Protein 7BWC (pdb70)

Structure (mmCIF, N/CA/C/O backbone):
data_7BWC
#
_entry.id   7BWC
#
_cell.length_a   96.522
_cell.length_b   118.459
_cell.length_c   101.285
_cell.angle_alpha   90.000
_cell.angle_beta   90.000
_cell.angle_gamma   90.000
#
_symmetry.space_group_name_H-M   'C 2 2 21'
#
loop_
_entity.id
_entity.type
_entity.pdbx_description
1 polymer Beta-fructofuranosidase
2 branched beta-D-fructofuranose-(2-1)-alpha-D-glucopyranose
3 water water
#
loop_
_atom_site.group_PDB
_atom_site.id
_atom_site.type_symbol
_atom_site.label_atom_id
_atom_site.label_alt_id
_atom_site.label_comp_id
_atom_site.label_asym_id
_atom_site.label_entity_id
_atom_site.label_seq_id
_atom_site.pdbx_PDB_ins_code
_atom_site.Cartn_x
_atom_site.Cartn_y
_atom_site.Cartn_z
_atom_site.occupancy
_atom_site.B_iso_or_equiv
_atom_site.auth_seq_id
_atom_site.auth_comp_id
_atom_site.auth_asym_id
_atom_site.auth_atom_id
_atom_site.pdbx_PDB_model_num
ATOM 1 N N . GLN A 1 25 ? 37.161 44.734 11.825 1.000 88.737 25 GLN A N 1
ATOM 2 C CA . GLN A 1 25 ? 35.751 44.556 12.301 1.000 88.721 25 GLN A CA 1
ATOM 3 C C . GLN A 1 25 ? 35.190 45.903 12.777 1.000 88.127 25 GLN A C 1
ATOM 4 O O . GLN A 1 25 ? 35.995 46.789 13.140 1.000 91.990 25 GLN A O 1
ATOM 10 N N . ASN A 1 26 ? 33.861 46.052 12.755 1.000 84.309 26 ASN A N 1
ATOM 11 C CA . ASN A 1 26 ? 33.143 47.242 13.278 1.000 84.683 26 ASN A CA 1
ATOM 12 C C . ASN A 1 26 ? 32.994 47.066 14.794 1.000 84.030 26 ASN A C 1
ATOM 13 O O . ASN A 1 26 ? 32.094 46.314 15.217 1.000 82.295 26 ASN A O 1
ATOM 18 N N . GLU A 1 27 ? 33.851 47.735 15.574 1.000 83.613 27 GLU A N 1
ATOM 19 C CA . GLU A 1 27 ? 33.894 47.609 17.056 1.000 82.645 27 GLU A CA 1
ATOM 20 C C . GLU A 1 27 ? 32.530 47.990 17.631 1.000 80.117 27 GLU A C 1
ATOM 21 O O . GLU A 1 27 ? 32.034 47.218 18.476 1.000 78.836 27 GLU A O 1
ATOM 27 N N . THR A 1 28 ? 31.941 49.098 17.162 1.000 79.060 28 THR A N 1
ATOM 28 C CA . THR A 1 28 ? 30.591 49.584 17.567 1.000 78.746 28 THR A CA 1
ATOM 29 C C . THR A 1 28 ? 29.563 48.447 17.397 1.000 77.255 28 THR A C 1
ATOM 30 O O . THR A 1 28 ? 28.952 48.043 18.402 1.000 76.042 28 THR A O 1
ATOM 34 N N . ALA A 1 29 ? 29.400 47.930 16.175 1.000 77.564 29 ALA A N 1
ATOM 35 C CA . ALA A 1 29 ? 28.428 46.863 15.824 1.000 75.644 29 ALA A CA 1
ATOM 36 C C . ALA A 1 29 ? 28.619 45.651 16.743 1.000 75.487 29 ALA A C 1
ATOM 37 O O . ALA A 1 29 ? 27.605 45.100 17.215 1.000 73.007 29 ALA A O 1
ATOM 39 N N . LYS A 1 30 ? 29.873 45.242 16.964 1.000 77.229 30 LYS A N 1
ATOM 40 C CA . LYS A 1 30 ? 30.234 44.087 17.830 1.000 77.094 30 LYS A CA 1
ATOM 41 C C . LYS A 1 30 ? 29.811 44.369 19.274 1.000 77.371 30 LYS A C 1
ATOM 42 O O . LYS A 1 30 ? 28.952 43.627 19.783 1.000 75.622 30 LYS A O 1
ATOM 48 N N . ARG A 1 31 ? 30.393 45.392 19.911 1.000 78.977 31 ARG A N 1
ATOM 49 C CA . ARG A 1 31 ? 30.149 45.698 21.346 1.000 80.118 31 ARG A CA 1
ATOM 50 C C . ARG A 1 31 ? 28.641 45.774 21.599 1.000 78.140 31 ARG A C 1
ATOM 51 O O . ARG A 1 31 ? 28.208 45.262 22.637 1.000 77.901 31 ARG A O 1
ATOM 59 N N . GLU A 1 32 ? 27.888 46.405 20.692 1.000 78.258 32 GLU A N 1
ATOM 60 C CA . GLU A 1 32 ? 26.415 46.600 20.807 1.000 78.926 32 GLU A CA 1
ATOM 61 C C . GLU A 1 32 ? 25.707 45.237 20.830 1.000 76.484 32 GLU A C 1
ATOM 62 O O . GLU A 1 32 ? 24.716 45.105 21.573 1.000 74.793 32 GLU A O 1
ATOM 68 N N . LEU A 1 33 ? 26.193 44.270 20.041 1.000 76.784 33 LEU A N 1
ATOM 69 C CA . LEU A 1 33 ? 25.624 42.898 19.965 1.000 75.526 33 LEU A CA 1
ATOM 70 C C . LEU A 1 33 ? 25.995 42.117 21.233 1.000 76.879 33 LEU A C 1
ATOM 71 O O . LEU A 1 33 ? 25.080 41.522 21.842 1.000 76.466 33 LEU A O 1
ATOM 76 N N . GLU A 1 34 ? 27.276 42.125 21.622 1.000 79.942 34 GLU A N 1
ATOM 77 C CA . GLU A 1 34 ? 27.770 41.470 22.866 1.000 81.428 34 GLU A CA 1
ATOM 78 C C . GLU A 1 34 ? 26.927 41.930 24.060 1.000 82.571 34 GLU A C 1
ATOM 79 O O . GLU A 1 34 ? 26.620 41.075 24.914 1.000 83.737 34 GLU A O 1
ATOM 85 N N . GLU A 1 35 ? 26.563 43.218 24.120 1.000 82.922 35 GLU A N 1
ATOM 86 C CA . GLU A 1 35 ? 25.784 43.780 25.260 1.000 83.480 35 GLU A CA 1
ATOM 87 C C . GLU A 1 35 ? 24.281 43.504 25.066 1.000 80.094 35 GLU A C 1
ATOM 88 O O . GLU A 1 35 ? 23.594 43.350 26.097 1.000 79.435 35 GLU A O 1
ATOM 94 N N . TYR A 1 36 ? 23.775 43.409 23.828 1.000 77.120 36 TYR A N 1
ATOM 95 C CA . TYR A 1 36 ? 22.364 43.006 23.567 1.000 75.431 36 TYR A CA 1
ATOM 96 C C . TYR A 1 36 ? 22.154 41.578 24.086 1.000 71.571 36 TYR A C 1
ATOM 97 O O . TYR A 1 36 ? 21.141 41.329 24.755 1.000 68.589 36 TYR A O 1
ATOM 106 N N . ILE A 1 37 ? 23.102 40.685 23.783 1.000 71.226 37 ILE A N 1
ATOM 107 C CA . ILE A 1 37 ? 23.097 39.252 24.208 1.000 70.886 37 ILE A CA 1
ATOM 108 C C . ILE A 1 37 ? 23.161 39.184 25.738 1.000 72.633 37 ILE A C 1
ATOM 109 O O . ILE A 1 37 ? 22.245 38.573 26.343 1.000 70.640 37 ILE A O 1
ATOM 114 N N . ALA A 1 38 ? 24.189 39.796 26.339 1.000 73.640 38 ALA A N 1
ATOM 115 C CA . ALA A 1 38 ? 24.456 39.752 27.799 1.000 75.750 38 ALA A CA 1
ATOM 116 C C . ALA A 1 38 ? 23.234 40.243 28.589 1.000 76.644 38 ALA A C 1
ATOM 117 O O . ALA A 1 38 ? 23.057 39.773 29.730 1.000 76.328 38 ALA A O 1
ATOM 119 N N . ASP A 1 39 ? 22.422 41.134 28.002 1.000 77.721 39 ASP A N 1
ATOM 120 C CA . ASP A 1 39 ? 21.218 41.740 28.639 1.000 78.765 39 ASP A CA 1
ATOM 121 C C . ASP A 1 39 ? 19.961 40.908 28.362 1.000 76.615 39 ASP A C 1
ATOM 122 O O . ASP A 1 39 ? 19.177 40.710 29.305 1.000 74.549 39 ASP A O 1
ATOM 127 N N . LYS A 1 40 ? 19.763 40.485 27.109 1.000 75.900 40 LYS A N 1
ATOM 128 C CA . LYS A 1 40 ? 18.580 39.703 26.654 1.000 75.299 40 LYS A CA 1
ATOM 129 C C . LYS A 1 40 ? 18.573 38.335 27.354 1.000 73.318 40 LYS A C 1
ATOM 130 O O . LYS A 1 40 ? 17.485 37.743 27.480 1.000 71.970 40 LYS A O 1
ATOM 136 N N . LYS A 1 41 ? 19.747 37.884 27.812 1.000 72.923 41 LYS A N 1
ATOM 137 C CA . LYS A 1 41 ? 20.014 36.569 28.456 1.000 71.079 41 LYS A CA 1
ATOM 138 C C . LYS A 1 41 ? 19.086 36.321 29.648 1.000 70.083 41 LYS A C 1
ATOM 139 O O . LYS A 1 41 ? 18.728 35.155 29.872 1.000 70.344 41 LYS A O 1
ATOM 145 N N . ALA A 1 42 ? 18.731 37.369 30.394 1.000 71.275 42 ALA A N 1
ATOM 146 C CA . ALA A 1 42 ? 17.930 37.290 31.638 1.000 70.585 42 ALA A CA 1
ATOM 147 C C . ALA A 1 42 ? 16.463 36.968 31.322 1.000 68.610 42 ALA A C 1
ATOM 148 O O . ALA A 1 42 ? 15.794 36.441 32.216 1.000 67.438 42 ALA A O 1
ATOM 150 N N . GLU A 1 43 ? 15.992 37.290 30.111 1.000 70.282 43 GLU A N 1
ATOM 151 C CA . GLU A 1 43 ? 14.588 37.084 29.656 1.000 71.591 43 GLU A CA 1
ATOM 152 C C . GLU A 1 43 ? 14.388 35.668 29.099 1.000 68.457 43 GLU A C 1
ATOM 153 O O . GLU A 1 43 ? 13.250 35.376 28.695 1.000 67.462 43 GLU A O 1
ATOM 159 N N . ILE A 1 44 ? 15.440 34.841 29.043 1.000 66.137 44 ILE A N 1
ATOM 160 C CA . ILE A 1 44 ? 15.388 33.463 28.463 1.000 63.193 44 ILE A CA 1
ATOM 161 C C . ILE A 1 44 ? 14.812 32.510 29.517 1.000 62.064 44 ILE A C 1
ATOM 162 O O . ILE A 1 44 ? 15.544 32.148 30.462 1.000 62.962 44 ILE A O 1
ATOM 167 N N . ASN A 1 45 ? 13.547 32.114 29.357 1.000 59.731 45 ASN A N 1
ATOM 168 C CA . ASN A 1 45 ? 12.917 31.025 30.152 1.000 56.776 45 ASN A CA 1
ATOM 169 C C . ASN A 1 45 ? 13.799 29.779 30.042 1.000 54.955 45 ASN A C 1
ATOM 170 O O . ASN A 1 45 ? 14.085 29.323 28.937 1.000 52.793 45 ASN A O 1
ATOM 175 N N . PRO A 1 46 ? 14.320 29.233 31.167 1.000 54.355 46 PRO A N 1
ATOM 176 C CA . PRO A 1 46 ? 15.192 28.058 31.120 1.000 52.957 46 PRO A CA 1
ATOM 177 C C . PRO A 1 46 ? 14.477 26.706 30.952 1.000 50.037 46 PRO A C 1
ATOM 178 O O . PRO A 1 46 ? 15.154 25.720 30.782 1.000 48.902 46 PRO A O 1
ATOM 182 N N . ARG A 1 47 ? 13.148 26.684 31.003 1.000 47.941 47 ARG A N 1
ATOM 183 C CA . ARG A 1 47 ? 12.367 25.428 31.143 1.000 47.578 47 ARG A CA 1
ATOM 184 C C . ARG A 1 47 ? 12.803 24.405 30.079 1.000 46.114 47 ARG A C 1
ATOM 185 O O . ARG A 1 47 ? 13.022 23.248 30.466 1.000 45.685 47 ARG A O 1
ATOM 193 N N . TYR A 1 48 ? 12.957 24.810 28.812 1.000 45.113 48 TYR A N 1
ATOM 194 C CA . TYR A 1 48 ? 13.259 23.905 27.665 1.000 44.800 48 TYR A CA 1
ATOM 195 C C . TYR A 1 48 ? 14.728 23.995 27.229 1.000 45.392 48 TYR A C 1
ATOM 196 O O . TYR A 1 48 ? 15.113 23.245 26.284 1.000 45.278 48 TYR A O 1
ATOM 205 N N . ARG A 1 49 ? 15.531 24.847 27.879 1.000 45.282 49 ARG A N 1
ATOM 206 C CA . ARG A 1 49 ? 16.954 25.066 27.504 1.000 46.166 49 ARG A CA 1
ATOM 207 C C . ARG A 1 49 ? 17.735 23.781 27.741 1.000 45.231 49 ARG A C 1
ATOM 208 O O . ARG A 1 49 ? 17.632 23.172 28.803 1.000 46.142 49 ARG A O 1
ATOM 216 N N . PRO A 1 50 ? 18.547 23.338 26.759 1.000 45.710 50 PRO A N 1
ATOM 217 C CA . PRO A 1 50 ? 19.298 22.092 26.891 1.000 45.200 50 PRO A CA 1
ATOM 218 C C . PRO A 1 50 ? 20.437 22.183 27.914 1.000 46.541 50 PRO A C 1
ATOM 219 O O . PRO A 1 50 ? 21.076 23.211 27.987 1.000 46.670 50 PRO A O 1
ATOM 223 N N . HIS A 1 51 ? 20.685 21.088 28.636 1.000 46.030 51 HIS A N 1
ATOM 224 C CA . HIS A 1 51 ? 21.791 20.947 29.617 1.000 46.838 51 HIS A CA 1
ATOM 225 C C . HIS A 1 51 ? 23.085 20.544 28.902 1.000 47.555 51 HIS A C 1
ATOM 226 O O . HIS A 1 51 ? 24.142 21.050 29.319 1.000 50.333 51 HIS A O 1
ATOM 233 N N . TYR A 1 52 ? 23.016 19.682 27.876 1.000 46.533 52 TYR A N 1
ATOM 234 C CA . TYR A 1 52 ? 24.213 19.060 27.244 1.000 46.607 52 TYR A CA 1
ATOM 235 C C . TYR A 1 52 ? 24.132 19.082 25.708 1.000 46.231 52 TYR A C 1
ATOM 236 O O . TYR A 1 52 ? 24.910 18.346 25.070 1.000 45.812 52 TYR A O 1
ATOM 245 N N . HIS A 1 53 ? 23.280 19.939 25.131 1.000 45.943 53 HIS A N 1
ATOM 246 C CA . HIS A 1 53 ? 23.250 20.269 23.678 1.000 46.156 53 HIS A CA 1
ATOM 247 C C . HIS A 1 53 ? 23.561 21.758 23.490 1.000 47.221 53 HIS A C 1
ATOM 248 O O . HIS A 1 53 ? 23.054 22.562 24.291 1.000 47.437 53 HIS A O 1
ATOM 255 N N . ILE A 1 54 ? 24.319 22.102 22.445 1.000 49.156 54 ILE A N 1
ATOM 256 C CA . ILE A 1 54 ? 24.701 23.504 22.090 1.000 50.537 54 ILE A CA 1
ATOM 257 C C . ILE A 1 54 ? 23.423 24.266 21.723 1.000 51.047 54 ILE A C 1
ATOM 258 O O . ILE A 1 54 ? 22.708 23.825 20.797 1.000 49.270 54 ILE A O 1
ATOM 263 N N . SER A 1 55 ? 23.137 25.354 22.439 1.000 51.639 55 SER A N 1
ATOM 264 C CA . SER A 1 55 ? 22.013 26.284 22.157 1.000 51.393 55 SER A CA 1
ATOM 265 C C . SER A 1 55 ? 22.567 27.690 21.970 1.000 51.822 55 SER A C 1
ATOM 266 O O . SER A 1 55 ? 23.609 28.018 22.535 1.000 51.576 55 SER A O 1
ATOM 269 N N . PRO A 1 56 ? 21.873 28.570 21.213 1.000 51.442 56 PRO A N 1
ATOM 270 C CA . PRO A 1 56 ? 22.306 29.959 21.082 1.000 51.763 56 PRO A CA 1
ATOM 271 C C . PRO A 1 56 ? 22.176 30.605 22.457 1.000 52.043 56 PRO A C 1
ATOM 272 O O . PRO A 1 56 ? 21.289 30.236 23.230 1.000 50.737 56 PRO A O 1
ATOM 276 N N . PRO A 1 57 ? 23.050 31.569 22.828 1.000 53.227 57 PRO A N 1
ATOM 277 C CA . PRO A 1 57 ? 22.928 32.243 24.122 1.000 53.902 57 PRO A CA 1
ATOM 278 C C . PRO A 1 57 ? 21.539 32.885 24.228 1.000 53.731 57 PRO A C 1
ATOM 279 O O . PRO A 1 57 ? 20.945 32.810 25.274 1.000 55.534 57 PRO A O 1
ATOM 283 N N . VAL A 1 58 ? 21.063 33.475 23.128 1.000 54.260 58 VAL A N 1
ATOM 284 C CA . VAL A 1 58 ? 19.700 34.067 22.973 1.000 54.546 58 VAL A CA 1
ATOM 285 C C . VAL A 1 58 ? 19.321 33.947 21.496 1.000 53.330 58 VAL A C 1
ATOM 286 O O . VAL A 1 58 ? 20.235 33.734 20.688 1.000 53.644 58 VAL A O 1
ATOM 290 N N . GLY A 1 59 ? 18.041 34.116 21.160 1.000 53.575 59 GLY A N 1
ATOM 291 C CA . GLY A 1 59 ? 17.569 34.202 19.762 1.000 54.104 59 GLY A CA 1
ATOM 292 C C . GLY A 1 59 ? 17.625 32.864 19.030 1.000 52.931 59 GLY A C 1
ATOM 293 O O . GLY A 1 59 ? 17.535 31.804 19.689 1.000 53.037 59 GLY A O 1
ATOM 294 N N . TRP A 1 60 ? 17.764 32.913 17.704 1.000 52.561 60 TRP A N 1
ATOM 295 C CA . TRP A 1 60 ? 17.512 31.778 16.774 1.000 50.237 60 TRP A CA 1
ATOM 296 C C . TRP A 1 60 ? 18.831 31.161 16.307 1.000 50.163 60 TRP A C 1
ATOM 297 O O . TRP A 1 60 ? 19.742 31.923 15.945 1.000 49.987 60 TRP A O 1
ATOM 308 N N . MET A 1 61 ? 18.897 29.827 16.294 1.000 48.361 61 MET A N 1
ATOM 309 C CA . MET A 1 61 ? 19.982 29.019 15.676 1.000 48.635 61 MET A CA 1
ATOM 310 C C . MET A 1 61 ? 19.357 28.121 14.604 1.000 48.246 61 MET A C 1
ATOM 311 O O . MET A 1 61 ? 18.295 27.520 14.901 1.000 46.334 61 MET A O 1
ATOM 316 N N . ASN A 1 62 ? 19.973 28.049 13.418 1.000 48.721 62 ASN A N 1
ATOM 317 C CA . ASN A 1 62 ? 19.731 26.957 12.437 1.000 47.903 62 ASN A CA 1
ATOM 318 C C . ASN A 1 62 ? 21.091 26.326 12.083 1.000 48.290 62 ASN A C 1
ATOM 319 O O . ASN A 1 62 ? 21.896 26.123 13.016 1.000 49.410 62 ASN A O 1
ATOM 324 N N . ALA A 1 63 ? 21.328 25.997 10.810 1.000 49.110 63 ALA A N 1
ATOM 325 C CA . ALA A 1 63 ? 22.382 25.071 10.324 1.000 48.941 63 ALA A CA 1
ATOM 326 C C . ALA A 1 63 ? 23.708 25.288 11.049 1.000 49.760 63 ALA A C 1
ATOM 327 O O . ALA A 1 63 ? 24.163 26.418 11.179 1.000 51.017 63 ALA A O 1
ATOM 329 N N . PRO A 1 64 ? 24.387 24.213 11.519 1.000 49.551 64 PRO A N 1
ATOM 330 C CA . PRO A 1 64 ? 25.755 24.329 12.018 1.000 49.326 64 PRO A CA 1
ATOM 331 C C . PRO A 1 64 ? 26.723 24.599 10.858 1.000 50.127 64 PRO A C 1
ATOM 332 O O . PRO A 1 64 ? 26.470 24.106 9.769 1.000 47.314 64 PRO A O 1
ATOM 336 N N . ASN A 1 65 ? 27.808 25.333 11.132 1.000 50.551 65 ASN A N 1
ATOM 337 C CA . ASN A 1 65 ? 28.748 25.881 10.116 1.000 51.807 65 ASN A CA 1
ATOM 338 C C . ASN A 1 65 ? 30.201 25.667 10.559 1.000 52.582 65 ASN A C 1
ATOM 339 O O . ASN A 1 65 ? 30.469 25.726 11.776 1.000 52.688 65 ASN A O 1
ATOM 344 N N . GLY A 1 66 ? 31.095 25.423 9.597 1.000 53.673 66 GLY A N 1
ATOM 345 C CA . GLY A 1 66 ? 32.559 25.546 9.762 1.000 55.608 66 GLY A CA 1
ATOM 346 C C . GLY A 1 66 ? 33.098 24.701 10.901 1.000 55.891 66 GLY A C 1
ATOM 347 O O . GLY A 1 66 ? 33.999 25.187 11.618 1.000 57.303 66 GLY A O 1
ATOM 348 N N . PHE A 1 67 ? 32.558 23.491 11.075 1.000 53.135 67 PHE A N 1
ATOM 349 C CA . PHE A 1 67 ? 33.101 22.464 12.001 1.000 53.386 67 PHE A CA 1
ATOM 350 C C . PHE A 1 67 ? 34.590 22.336 11.699 1.000 54.066 67 PHE A C 1
ATOM 351 O O . PHE A 1 67 ? 34.920 22.013 10.554 1.000 54.049 67 PHE A O 1
ATOM 359 N N . SER A 1 68 ? 35.456 22.636 12.666 1.000 55.758 68 SER A N 1
ATOM 360 C CA . SER A 1 68 ? 36.923 22.702 12.438 1.000 57.445 68 SER A CA 1
ATOM 361 C C . SER A 1 68 ? 37.681 22.342 13.717 1.000 58.973 68 SER A C 1
ATOM 362 O O . SER A 1 68 ? 37.056 22.294 14.797 1.000 59.121 68 SER A O 1
ATOM 365 N N . TYR A 1 69 ? 38.971 22.043 13.564 1.000 60.211 69 TYR A N 1
ATOM 366 C CA . TYR A 1 69 ? 39.933 21.798 14.665 1.000 62.597 69 TYR A CA 1
ATOM 367 C C . TYR A 1 69 ? 41.088 22.787 14.501 1.000 64.174 69 TYR A C 1
ATOM 368 O O . TYR A 1 69 ? 41.792 22.737 13.474 1.000 63.694 69 TYR A O 1
ATOM 377 N N . TYR A 1 70 ? 41.249 23.676 15.480 1.000 67.098 70 TYR A N 1
ATOM 378 C CA . TYR A 1 70 ? 42.192 24.821 15.436 1.000 68.984 70 TYR A CA 1
ATOM 379 C C . TYR A 1 70 ? 42.720 25.088 16.847 1.000 70.614 70 TYR A C 1
ATOM 380 O O . TYR A 1 70 ? 41.902 25.293 17.767 1.000 67.719 70 TYR A O 1
ATOM 389 N N . LYS A 1 71 ? 44.049 25.049 17.001 1.000 72.797 71 LYS A N 1
ATOM 390 C CA . LYS A 1 71 ? 44.774 25.371 18.257 1.000 75.436 71 LYS A CA 1
ATOM 391 C C . LYS A 1 71 ? 44.180 24.569 19.427 1.000 74.323 71 LYS A C 1
ATOM 392 O O . LYS A 1 71 ? 43.687 25.196 20.380 1.000 74.180 71 LYS A O 1
ATOM 398 N N . GLY A 1 72 ? 44.220 23.234 19.340 1.000 73.232 72 GLY A N 1
ATOM 399 C CA . GLY A 1 72 ? 43.935 22.299 20.451 1.000 72.980 72 GLY A CA 1
ATOM 400 C C . GLY A 1 72 ? 42.460 22.233 20.832 1.000 71.436 72 GLY A C 1
ATOM 401 O O . GLY A 1 72 ? 42.151 21.693 21.918 1.000 70.900 72 GLY A O 1
ATOM 402 N N . LYS A 1 73 ? 41.572 22.758 19.988 1.000 70.082 73 LYS A N 1
ATOM 403 C CA . LYS A 1 73 ? 40.117 22.844 20.280 1.000 69.446 73 LYS A CA 1
ATOM 404 C C . LYS A 1 73 ? 39.321 22.623 18.993 1.000 66.974 73 LYS A C 1
ATOM 405 O O . LYS A 1 73 ? 39.712 23.188 17.943 1.000 66.848 73 LYS A O 1
ATOM 411 N N . PHE A 1 74 ? 38.249 21.828 19.080 1.000 63.622 74 PHE A N 1
ATOM 412 C CA . PHE A 1 74 ? 37.193 21.753 18.044 1.000 60.356 74 PHE A CA 1
ATOM 413 C C . PHE A 1 74 ? 36.436 23.079 18.078 1.000 58.279 74 PHE A C 1
ATOM 414 O O . PHE A 1 74 ? 36.041 23.500 19.174 1.000 59.017 74 PHE A O 1
ATOM 422 N N . HIS A 1 75 ? 36.279 23.723 16.921 1.000 57.076 75 HIS A N 1
ATOM 423 C CA . HIS A 1 75 ? 35.459 24.949 16.737 1.000 56.653 75 HIS A CA 1
ATOM 424 C C . HIS A 1 75 ? 34.197 24.570 15.948 1.000 54.749 75 HIS A C 1
ATOM 425 O O . HIS A 1 75 ? 34.291 23.745 15.010 1.000 52.799 75 HIS A O 1
ATOM 432 N N . LEU A 1 76 ? 33.049 25.114 16.356 1.000 54.229 76 LEU A N 1
ATOM 433 C CA . LEU A 1 76 ? 31.773 25.013 15.608 1.000 52.859 76 LEU A CA 1
ATOM 434 C C . LEU A 1 76 ? 31.084 26.380 15.595 1.000 53.373 76 LEU A C 1
ATOM 435 O O . LEU A 1 76 ? 31.024 27.049 16.654 1.000 54.109 76 LEU A O 1
ATOM 440 N N . PHE A 1 77 ? 30.574 26.759 14.427 1.000 53.261 77 PHE A N 1
ATOM 441 C CA . PHE A 1 77 ? 29.772 27.984 14.198 1.000 54.482 77 PHE A CA 1
ATOM 442 C C . PHE A 1 77 ? 28.345 27.546 13.885 1.000 52.580 77 PHE A C 1
ATOM 443 O O . PHE A 1 77 ? 28.115 26.327 13.796 1.000 52.817 77 PHE A O 1
ATOM 451 N N . TYR A 1 78 ? 27.433 28.496 13.694 1.000 52.443 78 TYR A N 1
ATOM 452 C CA . TYR A 1 78 ? 26.021 28.203 13.349 1.000 53.018 78 TYR A CA 1
ATOM 453 C C . TYR A 1 78 ? 25.294 29.457 12.863 1.000 53.930 78 TYR A C 1
ATOM 454 O O . TYR A 1 78 ? 25.549 30.579 13.361 1.000 56.290 78 TYR A O 1
ATOM 463 N N . GLN A 1 79 ? 24.378 29.234 11.925 1.000 53.222 79 GLN A N 1
ATOM 464 C CA . GLN A 1 79 ? 23.400 30.232 11.433 1.000 53.738 79 GLN A CA 1
ATOM 465 C C . GLN A 1 79 ? 22.642 30.794 12.638 1.000 53.928 79 GLN A C 1
ATOM 466 O O . GLN A 1 79 ? 21.969 30.016 13.348 1.000 53.195 79 GLN A O 1
ATOM 472 N N . PHE A 1 80 ? 22.776 32.098 12.869 1.000 54.837 80 PHE A N 1
ATOM 473 C CA . PHE A 1 80 ? 22.408 32.771 14.139 1.000 55.417 80 PHE A CA 1
ATOM 474 C C . PHE A 1 80 ? 21.710 34.098 13.830 1.000 57.242 80 PHE A C 1
ATOM 475 O O . PHE A 1 80 ? 22.292 34.922 13.079 1.000 58.246 80 PHE A O 1
ATOM 483 N N . TYR A 1 81 ? 20.494 34.276 14.360 1.000 56.596 81 TYR A N 1
ATOM 484 C CA . TYR A 1 81 ? 19.784 35.577 14.446 1.000 58.287 81 TYR A CA 1
ATOM 485 C C . TYR A 1 81 ? 19.603 35.921 15.922 1.000 58.861 81 TYR A C 1
ATOM 486 O O . TYR A 1 81 ? 18.712 35.392 16.590 1.000 56.461 81 TYR A O 1
ATOM 495 N N . PRO A 1 82 ? 20.469 36.798 16.477 1.000 59.234 82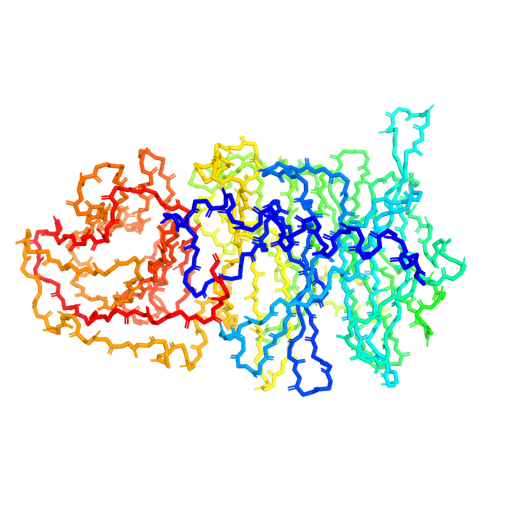 PRO A N 1
ATOM 496 C CA . PRO A 1 82 ? 20.434 37.143 17.901 1.000 60.500 82 PRO A CA 1
ATOM 497 C C . PRO A 1 82 ? 19.135 37.773 18.428 1.000 61.014 82 PRO A C 1
ATOM 498 O O . PRO A 1 82 ? 18.849 37.599 19.593 1.000 62.854 82 PRO A O 1
ATOM 502 N N . TYR A 1 83 ? 18.401 38.504 17.583 1.000 62.692 83 TYR A N 1
ATOM 503 C CA . TYR A 1 83 ? 17.414 39.537 18.004 1.000 63.586 83 TYR A CA 1
ATOM 504 C C . TYR A 1 83 ? 16.016 38.942 18.209 1.000 62.722 83 TYR A C 1
ATOM 505 O O . TYR A 1 83 ? 15.135 39.664 18.700 1.000 63.332 83 TYR A O 1
ATOM 514 N N . ASP A 1 84 ? 15.800 37.681 17.843 1.000 60.916 84 ASP A N 1
ATOM 515 C CA . ASP A 1 84 ? 14.466 37.037 17.975 1.000 60.467 84 ASP A CA 1
ATOM 516 C C . ASP A 1 84 ? 14.614 35.522 17.824 1.000 58.597 84 ASP A C 1
ATOM 517 O O . ASP A 1 84 ? 15.630 35.063 17.271 1.000 57.708 84 ASP A O 1
ATOM 522 N N . SER A 1 85 ? 13.603 34.787 18.274 1.000 58.642 85 SER A N 1
ATOM 523 C CA . SER A 1 85 ? 13.539 33.306 18.242 1.000 56.739 85 SER A CA 1
ATOM 524 C C . SER A 1 85 ? 13.002 32.812 16.888 1.000 56.244 85 SER A C 1
ATOM 525 O O . SER A 1 85 ? 12.482 31.687 16.844 1.000 53.499 85 SER A O 1
ATOM 528 N N . VAL A 1 86 ? 13.108 33.626 15.832 1.000 56.586 86 VAL A N 1
ATOM 529 C CA . VAL A 1 86 ? 12.791 33.235 14.426 1.000 56.766 86 VAL A CA 1
ATOM 530 C C . VAL A 1 86 ? 13.972 33.631 13.542 1.000 57.415 86 VAL A C 1
ATOM 531 O O . VAL A 1 86 ? 14.831 34.422 13.997 1.000 58.216 86 VAL A O 1
ATOM 535 N N . TRP A 1 87 ? 13.993 33.109 12.317 1.000 56.396 87 TRP A N 1
ATOM 536 C CA . TRP A 1 87 ? 15.057 33.385 11.323 1.000 56.542 87 TRP A CA 1
ATOM 537 C C . TRP A 1 87 ? 15.082 34.889 11.027 1.000 58.402 87 TRP A C 1
ATOM 538 O O . TRP A 1 87 ? 14.031 35.544 11.137 1.000 57.020 87 TRP A O 1
ATOM 549 N N . GLY A 1 88 ? 16.260 35.401 10.688 1.000 58.140 88 GLY A N 1
ATOM 550 C CA . GLY A 1 88 ? 16.462 36.799 10.286 1.000 60.092 88 GLY A CA 1
ATOM 551 C C . GLY A 1 88 ? 17.860 36.999 9.714 1.000 61.208 88 GLY A C 1
ATOM 552 O O . GLY A 1 88 ? 18.611 36.036 9.523 1.000 59.514 88 GLY A O 1
ATOM 553 N N . PRO A 1 89 ? 18.228 38.262 9.411 1.000 62.025 89 PRO A N 1
ATOM 554 C CA . PRO A 1 89 ? 19.572 38.592 8.937 1.000 61.969 89 PRO A CA 1
ATOM 555 C C . PRO A 1 89 ? 20.657 37.716 9.582 1.000 59.911 89 PRO A C 1
ATOM 556 O O . PRO A 1 89 ? 20.857 37.802 10.775 1.000 58.841 89 PRO A O 1
ATOM 560 N N . MET A 1 90 ? 21.334 36.901 8.772 1.000 60.220 90 MET A N 1
ATOM 561 C CA . MET A 1 90 ? 22.123 35.738 9.255 1.000 60.084 90 MET A CA 1
ATOM 562 C C . MET A 1 90 ? 23.498 36.182 9.765 1.000 61.387 90 MET A C 1
ATOM 563 O O . MET A 1 90 ? 24.235 36.863 9.020 1.000 65.047 90 MET A O 1
ATOM 568 N N . HIS A 1 91 ? 23.791 35.836 11.021 1.000 60.743 91 HIS A N 1
ATOM 569 C CA . HIS A 1 91 ? 25.126 35.924 11.669 1.000 60.154 91 HIS A CA 1
ATOM 570 C C . HIS A 1 91 ? 25.715 34.515 11.778 1.000 57.729 91 HIS A C 1
ATOM 571 O O . HIS A 1 91 ? 24.944 33.538 11.625 1.000 55.526 91 HIS A O 1
ATOM 578 N N . TRP A 1 92 ? 27.005 34.420 12.111 1.000 56.225 92 TRP A N 1
ATOM 579 C CA . TRP A 1 92 ? 27.666 33.168 12.563 1.000 54.650 92 TRP A CA 1
ATOM 580 C C . TRP A 1 92 ? 27.894 33.226 14.075 1.000 55.314 92 TRP A C 1
ATOM 581 O O . TRP A 1 92 ? 28.764 34.012 14.513 1.000 54.581 92 TRP A O 1
ATOM 592 N N . GLY A 1 93 ? 27.126 32.430 14.831 1.000 54.384 93 GLY A N 1
ATOM 593 C CA . GLY A 1 93 ? 27.419 32.077 16.233 1.000 53.927 93 GLY A CA 1
ATOM 594 C C . GLY A 1 93 ? 28.675 31.229 16.289 1.000 53.422 93 GLY A C 1
ATOM 595 O O . GLY A 1 93 ? 29.092 30.754 15.215 1.000 52.928 93 GLY A O 1
ATOM 596 N N . HIS A 1 94 ? 29.257 31.041 17.477 1.000 53.816 94 HIS A N 1
ATOM 597 C CA . HIS A 1 94 ? 30.614 30.457 17.649 1.000 54.766 94 HIS A CA 1
ATOM 598 C C . HIS A 1 94 ? 30.755 29.782 19.019 1.000 54.201 94 HIS A C 1
ATOM 599 O O . HIS A 1 94 ? 30.499 30.449 20.030 1.000 54.494 94 HIS A O 1
ATOM 606 N N . VAL A 1 95 ? 31.187 28.514 19.035 1.000 53.117 95 VAL A N 1
ATOM 607 C CA . VAL A 1 95 ? 31.484 27.730 20.272 1.000 52.725 95 VAL A CA 1
ATOM 608 C C . VAL A 1 95 ? 32.742 26.894 20.020 1.000 52.258 95 VAL A C 1
ATOM 609 O O . VAL A 1 95 ? 33.097 26.715 18.844 1.000 52.368 95 VAL A O 1
ATOM 613 N N . SER A 1 96 ? 33.360 26.383 21.087 1.000 52.611 96 SER A N 1
ATOM 614 C CA . SER A 1 96 ? 34.598 25.564 21.037 1.000 53.795 96 SER A CA 1
ATOM 615 C C . SER A 1 96 ? 34.573 24.518 22.153 1.000 53.560 96 SER A C 1
ATOM 616 O O . SER A 1 96 ? 33.870 24.743 23.144 1.000 53.797 96 SER A O 1
ATOM 619 N N . SER A 1 97 ? 35.345 23.438 21.999 1.000 55.212 97 SER A N 1
ATOM 620 C CA . SER A 1 97 ? 35.360 22.267 22.915 1.000 56.752 97 SER A CA 1
ATOM 621 C C . SER A 1 97 ? 36.688 21.516 22.803 1.000 57.914 97 SER A C 1
ATOM 622 O O . SER A 1 97 ? 37.259 21.469 21.697 1.000 59.843 97 SER A O 1
ATOM 625 N N . SER A 1 98 ? 37.115 20.908 23.909 1.000 60.056 98 SER A N 1
ATOM 626 C CA . SER A 1 98 ? 38.251 19.955 23.996 1.000 61.576 98 SER A CA 1
ATOM 627 C C . SER A 1 98 ? 37.772 18.541 23.662 1.000 60.835 98 SER A C 1
ATOM 628 O O . SER A 1 98 ? 38.546 17.797 23.044 1.000 63.807 98 SER A O 1
ATOM 631 N N . ASN A 1 99 ? 36.542 18.192 24.058 1.000 59.535 99 ASN A N 1
ATOM 632 C CA . ASN A 1 99 ? 36.065 16.783 24.154 1.000 58.151 99 ASN A CA 1
ATOM 633 C C . ASN A 1 99 ? 34.828 16.539 23.274 1.000 56.536 99 ASN A C 1
ATOM 634 O O . ASN A 1 99 ? 34.359 15.394 23.270 1.000 57.006 99 ASN A O 1
ATOM 639 N N . LEU A 1 100 ? 34.331 17.568 22.570 1.000 56.336 100 LEU A N 1
ATOM 640 C CA . LEU A 1 100 ? 33.100 17.562 21.722 1.000 54.990 100 LEU A CA 1
ATOM 641 C C . LEU A 1 100 ? 31.838 17.327 22.575 1.000 54.383 100 LEU A C 1
ATOM 642 O O . LEU A 1 100 ? 30.762 17.049 21.993 1.000 52.004 100 LEU A O 1
ATOM 647 N N . ILE A 1 101 ? 31.941 17.492 23.896 1.000 55.333 101 ILE A N 1
ATOM 648 C CA . ILE A 1 101 ? 30.822 17.283 24.861 1.000 54.464 101 ILE A CA 1
ATOM 649 C C . ILE A 1 101 ? 30.509 18.617 25.551 1.000 54.574 101 ILE A C 1
ATOM 650 O O . ILE A 1 101 ? 29.326 19.046 25.513 1.000 52.782 101 ILE A O 1
ATOM 655 N N . ASP A 1 102 ? 31.520 19.249 26.153 1.000 55.052 102 ASP A N 1
ATOM 656 C CA . ASP A 1 102 ? 31.390 20.576 26.813 1.000 56.449 102 ASP A CA 1
ATOM 657 C C . ASP A 1 102 ? 31.725 21.673 25.797 1.000 56.397 102 ASP A C 1
ATOM 658 O O . ASP A 1 102 ? 32.733 21.535 25.103 1.000 57.379 102 ASP A O 1
ATOM 663 N N . TRP A 1 103 ? 30.894 22.714 25.718 1.000 56.644 103 TRP A N 1
ATOM 664 C CA . TRP A 1 103 ? 31.020 23.827 24.741 1.000 57.717 103 TRP A CA 1
ATOM 665 C C . TRP A 1 103 ? 30.903 25.170 25.472 1.000 60.066 103 TRP A C 1
ATOM 666 O O . TRP A 1 103 ? 30.019 25.303 26.326 1.000 58.072 103 TRP A O 1
ATOM 677 N N . GLU A 1 104 ? 31.800 26.115 25.166 1.000 64.448 104 GLU A N 1
ATOM 678 C CA . GLU A 1 104 ? 31.733 27.519 25.654 1.000 66.777 104 GLU A CA 1
ATOM 679 C C . GLU A 1 104 ? 31.289 28.404 24.489 1.000 64.468 104 GLU A C 1
ATOM 680 O O . GLU A 1 104 ? 31.745 28.148 23.351 1.000 63.113 104 GLU A O 1
ATOM 686 N N . HIS A 1 105 ? 30.426 29.389 24.760 1.000 63.692 105 HIS A N 1
ATOM 687 C CA . HIS A 1 105 ? 30.101 30.481 23.806 1.000 64.127 105 HIS A CA 1
ATOM 688 C C . HIS A 1 105 ? 31.346 31.363 23.654 1.000 64.931 105 HIS A C 1
ATOM 689 O O . HIS A 1 105 ? 32.088 31.520 24.636 1.000 65.411 105 HIS A O 1
ATOM 696 N N . LEU A 1 106 ? 31.599 31.815 22.427 1.000 65.130 106 LEU A N 1
ATOM 697 C CA . LEU A 1 106 ? 32.590 32.859 22.074 1.000 67.153 106 LEU A CA 1
ATOM 698 C C . LEU A 1 106 ? 31.800 34.002 21.455 1.000 67.714 106 LEU A C 1
ATOM 699 O O . LEU A 1 106 ? 30.601 33.853 21.216 1.000 65.717 106 LEU A O 1
ATOM 704 N N . PRO A 1 107 ? 32.416 35.181 21.222 1.000 68.055 107 PRO A N 1
ATOM 705 C CA . PRO A 1 107 ? 31.724 36.269 20.535 1.000 68.029 107 PRO A CA 1
ATOM 706 C C . PRO A 1 107 ? 31.244 35.837 19.139 1.000 65.509 107 PRO A C 1
ATOM 707 O O . PRO A 1 107 ? 31.907 35.032 18.503 1.000 65.424 107 PRO A O 1
ATOM 711 N N . THR A 1 108 ? 30.091 36.361 18.718 1.000 64.886 108 THR A N 1
ATOM 712 C CA . THR A 1 108 ? 29.551 36.239 17.340 1.000 64.420 108 THR A CA 1
ATOM 713 C C . THR A 1 108 ? 30.707 36.410 16.347 1.000 65.964 108 THR A C 1
ATOM 714 O O . THR A 1 108 ? 31.310 37.497 16.325 1.000 64.895 108 THR A O 1
ATOM 718 N N . ALA A 1 109 ? 31.006 35.370 15.563 1.000 65.514 109 ALA A N 1
ATOM 719 C CA . ALA A 1 109 ? 32.169 35.311 14.650 1.000 66.440 109 ALA A CA 1
ATOM 720 C C . ALA A 1 109 ? 31.953 36.227 13.439 1.000 67.744 109 ALA A C 1
ATOM 721 O O . ALA A 1 109 ? 32.937 36.844 12.998 1.000 69.252 109 ALA A O 1
ATOM 723 N N . LEU A 1 110 ? 30.734 36.267 12.889 1.000 66.518 110 LEU A N 1
ATOM 724 C CA . LEU A 1 110 ? 30.397 37.055 11.671 1.000 65.974 110 LEU A CA 1
ATOM 725 C C . LEU A 1 110 ? 29.097 37.828 11.908 1.000 65.654 110 LEU A C 1
ATOM 726 O O . LEU A 1 110 ? 28.101 37.197 12.290 1.000 62.278 110 LEU A O 1
ATOM 731 N N . ILE A 1 111 ? 29.127 39.146 11.687 1.000 67.759 111 ILE A N 1
ATOM 732 C CA . ILE A 1 111 ? 27.925 40.030 11.678 1.000 68.286 111 ILE A CA 1
ATOM 733 C C . ILE A 1 111 ? 27.658 40.404 10.224 1.000 68.306 111 ILE A C 1
ATOM 734 O O . ILE A 1 111 ? 28.586 40.743 9.498 1.000 69.033 111 ILE A O 1
ATOM 739 N N . PRO A 1 112 ? 26.398 40.336 9.740 1.000 68.051 112 PRO A N 1
ATOM 740 C CA . PRO A 1 112 ? 26.092 40.722 8.364 1.000 69.179 112 PRO A CA 1
ATOM 741 C C . PRO A 1 112 ? 26.353 42.212 8.084 1.000 72.125 112 PRO A C 1
ATOM 742 O O . PRO A 1 112 ? 26.228 43.030 8.990 1.000 73.390 112 PRO A O 1
ATOM 746 N N . GLU A 1 113 ? 26.709 42.517 6.833 1.000 73.263 113 GLU A N 1
ATOM 747 C CA . GLU A 1 113 ? 26.878 43.894 6.297 1.000 75.233 113 GLU A CA 1
ATOM 748 C C . GLU A 1 113 ? 25.986 44.007 5.058 1.000 76.059 113 GLU A C 1
ATOM 749 O O . GLU A 1 113 ? 24.763 43.848 5.223 1.000 77.464 113 GLU A O 1
ATOM 755 N N . THR A 1 114 ? 26.559 44.219 3.869 1.000 76.726 114 THR A N 1
ATOM 756 C CA . THR A 1 114 ? 25.815 44.193 2.581 1.000 76.995 114 THR A CA 1
ATOM 757 C C . THR A 1 114 ? 25.326 42.760 2.330 1.000 75.270 114 THR A C 1
ATOM 758 O O . THR A 1 114 ? 24.253 42.605 1.709 1.000 75.706 114 THR A O 1
ATOM 762 N N . GLU A 1 115 ? 26.069 41.761 2.822 1.000 72.875 115 GLU A N 1
ATOM 763 C CA . GLU A 1 115 ? 25.735 40.316 2.678 1.000 70.414 115 GLU A CA 1
ATOM 764 C C . GLU A 1 115 ? 25.199 39.761 4.005 1.000 68.307 115 GLU A C 1
ATOM 765 O O . GLU A 1 115 ? 25.731 40.123 5.078 1.000 67.197 115 GLU A O 1
ATOM 771 N N . MET A 1 116 ? 24.180 38.902 3.925 1.000 67.266 116 MET A N 1
ATOM 772 C CA . MET A 1 116 ? 23.803 37.971 5.022 1.000 66.129 116 MET A CA 1
ATOM 773 C C . MET A 1 116 ? 24.887 36.890 5.086 1.000 61.891 116 MET A C 1
ATOM 774 O O . MET A 1 116 ? 25.320 36.433 4.015 1.000 60.233 116 MET A O 1
ATOM 779 N N . CYS A 1 117 ? 25.338 36.522 6.285 1.000 59.670 117 CYS A N 1
ATOM 780 C CA . CYS A 1 117 ? 26.401 35.501 6.487 1.000 58.126 117 CYS A CA 1
ATOM 781 C C . CYS A 1 117 ? 25.759 34.105 6.525 1.000 56.003 117 CYS A C 1
ATOM 782 O O . CYS A 1 117 ? 25.544 33.572 7.631 1.000 55.157 117 CYS A O 1
ATOM 785 N N . PHE A 1 118 ? 25.460 33.561 5.339 1.000 54.669 118 PHE A N 1
ATOM 786 C CA . PHE A 1 118 ? 24.848 32.224 5.119 1.000 54.074 118 PHE A CA 1
ATOM 787 C C . PHE A 1 118 ? 25.896 31.141 5.404 1.000 53.691 118 PHE A C 1
ATOM 788 O O . PHE A 1 118 ? 27.040 31.478 5.723 1.000 55.889 118 PHE A O 1
ATOM 796 N N . SER A 1 119 ? 25.495 29.872 5.328 1.000 52.816 119 SER A N 1
ATOM 797 C CA . SER A 1 119 ? 26.269 28.703 5.823 1.000 51.578 119 SER A CA 1
ATOM 798 C C . SER A 1 119 ? 27.606 28.591 5.089 1.000 52.977 119 SER A C 1
ATOM 799 O O . SER A 1 119 ? 27.783 29.230 4.020 1.000 54.411 119 SER A O 1
ATOM 802 N N . GLY A 1 120 ? 28.515 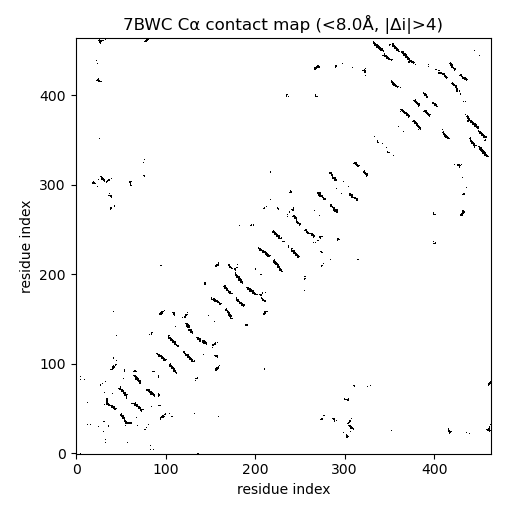27.804 5.657 1.000 52.133 120 GLY A N 1
ATOM 803 C CA . GLY A 1 120 ? 29.782 27.448 5.005 1.000 52.800 120 GLY A CA 1
ATOM 804 C C . GLY A 1 120 ? 30.682 26.638 5.911 1.000 53.246 120 GLY A C 1
ATOM 805 O O . GLY A 1 120 ? 30.205 26.135 6.950 1.000 51.502 120 GLY A O 1
ATOM 806 N N . GLY A 1 121 ? 31.945 26.520 5.505 1.000 54.843 121 GLY A N 1
ATOM 807 C CA . GLY A 1 121 ? 32.961 25.685 6.160 1.000 56.794 121 GLY A CA 1
ATOM 808 C C . GLY A 1 121 ? 34.087 26.522 6.730 1.000 60.545 121 GLY A C 1
ATOM 809 O O . GLY A 1 121 ? 34.058 27.772 6.607 1.000 60.695 121 GLY A O 1
ATOM 810 N N . ALA A 1 122 ? 35.052 25.836 7.334 1.000 62.134 122 ALA A N 1
ATOM 811 C CA . ALA A 1 122 ? 36.245 26.411 7.983 1.000 63.623 122 ALA A CA 1
ATOM 812 C C . ALA A 1 122 ? 37.392 25.411 7.838 1.000 65.355 122 ALA A C 1
ATOM 813 O O . ALA A 1 122 ? 37.133 24.192 7.925 1.000 63.876 122 ALA A O 1
ATOM 815 N N . VAL A 1 123 ? 38.600 25.912 7.586 1.000 67.642 123 VAL A N 1
ATOM 816 C CA . VAL A 1 123 ? 39.837 25.089 7.484 1.000 69.656 123 VAL A CA 1
ATOM 817 C C . VAL A 1 123 ? 41.000 25.897 8.073 1.000 71.830 123 VAL A C 1
ATOM 818 O O . VAL A 1 123 ? 40.975 27.139 7.976 1.000 73.691 123 VAL A O 1
ATOM 822 N N . VAL A 1 124 ? 41.947 25.208 8.709 1.000 72.226 124 VAL A N 1
ATOM 823 C CA . VAL A 1 124 ? 43.218 25.797 9.213 1.000 74.251 124 VAL A CA 1
ATOM 824 C C . VAL A 1 124 ? 44.160 25.933 8.018 1.000 75.861 124 VAL A C 1
ATOM 825 O O . VAL A 1 124 ? 44.398 24.912 7.342 1.000 75.169 124 VAL A O 1
ATOM 829 N N . HIS A 1 125 ? 44.651 27.145 7.749 1.000 78.578 125 HIS A N 1
ATOM 830 C CA . HIS A 1 125 ? 45.750 27.382 6.777 1.000 80.042 125 HIS A CA 1
ATOM 831 C C . HIS A 1 125 ? 47.051 27.456 7.583 1.000 82.068 125 HIS A C 1
ATOM 832 O O . HIS A 1 125 ? 47.529 26.387 8.005 1.000 84.470 125 HIS A O 1
ATOM 839 N N . GLY A 1 126 ? 47.579 28.651 7.838 1.000 81.902 126 GLY A N 1
ATOM 840 C CA . GLY A 1 126 ? 48.840 28.810 8.585 1.000 83.660 126 GLY A CA 1
ATOM 841 C C . GLY A 1 126 ? 48.568 28.835 10.073 1.000 82.531 126 GLY A C 1
ATOM 842 O O . GLY A 1 126 ? 48.091 27.816 10.612 1.000 79.649 126 GLY A O 1
ATOM 843 N N . ASP A 1 127 ? 48.829 29.985 10.694 1.000 83.112 127 ASP A N 1
ATOM 844 C CA . ASP A 1 127 ? 48.424 30.322 12.082 1.000 82.849 127 ASP A CA 1
ATOM 845 C C . ASP A 1 127 ? 46.924 30.646 12.097 1.000 79.756 127 ASP A C 1
ATOM 846 O O . ASP A 1 127 ? 46.418 30.971 13.180 1.000 79.985 127 ASP A O 1
ATOM 851 N N . ASP A 1 128 ? 46.250 30.543 10.942 1.000 77.681 128 ASP A N 1
ATOM 852 C CA . ASP A 1 128 ? 44.896 31.105 10.683 1.000 75.260 128 ASP A CA 1
ATOM 853 C C . ASP A 1 128 ? 43.829 30.000 10.652 1.000 72.452 128 ASP A C 1
ATOM 854 O O . ASP A 1 128 ? 44.083 28.931 10.052 1.000 70.335 128 ASP A O 1
ATOM 859 N N . LEU A 1 129 ? 42.672 30.279 11.260 1.000 70.486 129 LEU A N 1
ATOM 860 C CA . LEU A 1 129 ? 41.380 29.596 10.994 1.000 68.245 129 LEU A CA 1
ATOM 861 C C . LEU A 1 129 ? 40.647 30.400 9.915 1.000 67.696 129 LEU A C 1
ATOM 862 O O . LEU A 1 129 ? 40.342 31.579 10.163 1.000 69.492 129 LEU A O 1
ATOM 867 N N . VAL A 1 130 ? 40.410 29.794 8.752 1.000 66.169 130 VAL A N 1
ATOM 868 C CA . VAL A 1 130 ? 39.790 30.457 7.566 1.000 67.020 130 VAL A CA 1
ATOM 869 C C . VAL A 1 130 ? 38.338 29.980 7.443 1.000 65.496 130 VAL A C 1
ATOM 870 O O . VAL A 1 130 ? 38.139 28.756 7.354 1.000 63.817 130 VAL A O 1
ATOM 874 N N . LEU A 1 131 ? 37.377 30.909 7.426 1.000 64.619 131 LEU A N 1
ATOM 875 C CA . LEU A 1 131 ? 35.950 30.625 7.121 1.000 62.937 131 LEU A CA 1
ATOM 876 C C . LEU A 1 131 ? 35.695 30.931 5.641 1.000 63.532 131 LEU A C 1
ATOM 877 O O . LEU A 1 131 ? 36.049 32.041 5.199 1.000 63.488 131 LEU A O 1
ATOM 882 N N . LEU A 1 132 ? 35.150 29.963 4.898 1.000 60.718 132 LEU A N 1
ATOM 883 C CA . LEU A 1 132 ? 34.550 30.175 3.555 1.000 59.626 132 LEU A CA 1
ATOM 884 C C . LEU A 1 132 ? 33.033 30.074 3.707 1.000 59.498 132 LEU A C 1
ATOM 885 O O . LEU A 1 132 ? 32.544 28.961 3.969 1.000 56.675 132 LEU A O 1
ATOM 890 N N . TYR A 1 133 ? 32.323 31.195 3.584 1.000 59.362 133 TYR A N 1
ATOM 891 C CA . TYR A 1 133 ? 30.866 31.278 3.851 1.000 59.687 133 TYR A CA 1
ATOM 892 C C . TYR A 1 133 ? 30.182 31.942 2.658 1.000 60.165 133 TYR A C 1
ATOM 893 O O . TYR A 1 133 ? 30.825 32.744 1.958 1.000 60.758 133 TYR A O 1
ATOM 902 N N . THR A 1 134 ? 28.913 31.612 2.433 1.000 58.619 134 THR A N 1
ATOM 903 C CA . THR A 1 134 ? 28.082 32.257 1.389 1.000 58.847 134 THR A CA 1
ATOM 904 C C . THR A 1 134 ? 27.649 33.637 1.886 1.000 60.085 134 THR A C 1
ATOM 905 O O . THR A 1 134 ? 27.093 33.717 2.995 1.000 58.443 134 THR A O 1
ATOM 909 N N . GLY A 1 135 ? 27.938 34.681 1.099 1.000 63.124 135 GLY A N 1
ATOM 910 C CA . GLY A 1 135 ? 27.320 36.019 1.247 1.000 63.696 135 GLY A CA 1
ATOM 911 C C . GLY A 1 135 ? 26.116 36.183 0.301 1.000 64.691 135 GLY A C 1
ATOM 912 O O . GLY A 1 135 ? 26.329 36.086 -0.994 1.000 64.928 135 GLY A O 1
ATOM 913 N N . ARG A 1 136 ? 24.895 36.196 0.938 1.000 65.451 136 ARG A N 1
ATOM 914 C CA . ARG A 1 136 ? 23.637 36.511 0.209 1.000 67.765 136 ARG A CA 1
ATOM 915 C C . ARG A 1 136 ? 23.422 38.025 0.258 1.000 70.541 136 ARG A C 1
ATOM 916 O O . ARG A 1 136 ? 23.434 38.594 1.372 1.000 69.009 136 ARG A O 1
ATOM 924 N N . VAL A 1 137 ? 23.240 38.639 -0.912 1.000 73.330 137 VAL A N 1
ATOM 925 C CA . VAL A 1 137 ? 22.893 40.083 -1.057 1.000 76.694 137 VAL A CA 1
ATOM 926 C C . VAL A 1 137 ? 21.574 40.169 -1.827 1.000 78.746 137 VAL A C 1
ATOM 927 O O . VAL A 1 137 ? 21.332 39.296 -2.686 1.000 77.717 137 VAL A O 1
ATOM 931 N N . THR A 1 138 ? 20.756 41.172 -1.504 1.000 82.414 138 THR A N 1
ATOM 932 C CA . THR A 1 138 ? 19.478 41.492 -2.190 1.000 84.949 138 THR A CA 1
ATOM 933 C C . THR A 1 138 ? 19.793 41.977 -3.611 1.000 87.558 138 THR A C 1
ATOM 934 O O . THR A 1 138 ? 20.901 42.504 -3.824 1.000 87.620 138 THR A O 1
ATOM 938 N N . THR A 1 139 ? 18.870 41.748 -4.548 1.000 90.308 139 THR A N 1
ATOM 939 C CA . THR A 1 139 ? 18.852 42.338 -5.914 1.000 93.774 139 THR A CA 1
ATOM 940 C C . THR A 1 139 ? 17.414 42.765 -6.222 1.000 97.405 139 THR A C 1
ATOM 941 O O . THR A 1 139 ? 16.534 42.497 -5.379 1.000 98.331 139 THR A O 1
ATOM 945 N N . ASP A 1 140 ? 17.191 43.383 -7.386 1.000 102.407 140 ASP A N 1
ATOM 946 C CA . ASP A 1 140 ? 15.860 43.873 -7.845 1.000 106.314 140 ASP A CA 1
ATOM 947 C C . ASP A 1 140 ? 15.473 43.129 -9.132 1.000 108.792 140 ASP A C 1
ATOM 948 O O . ASP A 1 140 ? 15.028 43.784 -10.093 1.000 110.521 140 ASP A O 1
ATOM 953 N N . THR A 1 141 ? 15.636 41.801 -9.134 1.000 109.636 141 THR A N 1
ATOM 954 C CA . THR A 1 141 ? 15.329 40.880 -10.264 1.000 109.549 141 THR A CA 1
ATOM 955 C C . THR A 1 141 ? 14.695 39.606 -9.685 1.000 110.110 141 THR A C 1
ATOM 956 O O . THR A 1 141 ? 15.048 39.262 -8.546 1.000 110.623 141 THR A O 1
ATOM 960 N N . ASP A 1 142 ? 13.829 38.928 -10.453 1.000 110.386 142 ASP A N 1
ATOM 961 C CA . ASP A 1 142 ? 12.886 37.861 -9.999 1.000 108.750 142 ASP A CA 1
ATOM 962 C C . ASP A 1 142 ? 13.387 37.130 -8.750 1.000 107.216 142 ASP A C 1
ATOM 963 O O . ASP A 1 142 ? 12.657 37.068 -7.762 1.000 110.290 142 ASP A O 1
ATOM 968 N N . PRO A 1 143 ? 14.594 36.508 -8.742 1.000 102.654 143 PRO A N 1
ATOM 969 C CA . PRO A 1 143 ? 15.102 35.855 -7.529 1.000 97.087 143 PRO A CA 1
ATOM 970 C C . PRO A 1 143 ? 15.159 36.795 -6.307 1.000 94.057 143 PRO A C 1
ATOM 971 O O . PRO A 1 143 ? 14.856 36.346 -5.218 1.000 90.040 143 PRO A O 1
ATOM 975 N N . PHE A 1 144 ? 15.538 38.063 -6.526 1.000 92.711 144 PHE A N 1
ATOM 976 C CA . PHE A 1 144 ? 15.648 39.166 -5.527 1.000 91.330 144 PHE A CA 1
ATOM 977 C C . PHE A 1 144 ? 16.775 38.878 -4.524 1.000 86.541 144 PHE A C 1
ATOM 978 O O . PHE A 1 144 ? 16.776 39.474 -3.426 1.000 87.043 144 PHE A O 1
ATOM 986 N N . TYR A 1 145 ? 17.717 38.010 -4.900 1.000 81.360 145 TYR A N 1
ATOM 987 C CA . TYR A 1 145 ? 18.935 37.687 -4.114 1.000 77.341 145 TYR A CA 1
ATOM 988 C C . TYR A 1 145 ? 19.983 37.068 -5.041 1.000 73.828 145 TYR A C 1
ATOM 989 O O . TYR A 1 145 ? 19.626 36.534 -6.109 1.000 73.711 145 TYR A O 1
ATOM 998 N N . ASN A 1 146 ? 21.243 37.136 -4.620 1.000 70.600 146 ASN A N 1
ATOM 999 C CA . ASN A 1 146 ? 22.405 36.533 -5.320 1.000 69.099 146 ASN A CA 1
ATOM 1000 C C . ASN A 1 146 ? 23.328 35.947 -4.248 1.000 65.839 146 ASN A C 1
ATOM 1001 O O . ASN A 1 146 ? 23.371 36.511 -3.137 1.000 64.763 146 ASN A O 1
ATOM 1006 N N . GLU A 1 147 ? 24.030 34.861 -4.575 1.000 63.180 147 GLU A N 1
ATOM 1007 C CA . GLU A 1 147 ? 24.860 34.098 -3.609 1.000 61.802 147 GLU A CA 1
ATOM 1008 C C . GLU A 1 147 ? 26.257 33.919 -4.197 1.000 61.089 147 GLU A C 1
ATOM 1009 O O . GLU A 1 147 ? 26.365 33.574 -5.402 1.000 61.388 147 GLU A O 1
ATOM 1015 N N . THR A 1 148 ? 27.265 34.201 -3.364 1.000 60.930 148 THR A N 1
ATOM 1016 C CA . THR A 1 148 ? 28.709 34.102 -3.687 1.000 61.194 148 THR A CA 1
ATOM 1017 C C . THR A 1 148 ? 29.408 33.639 -2.390 1.000 60.473 148 THR A C 1
ATOM 1018 O O . THR A 1 148 ? 28.695 33.708 -1.286 1.000 61.675 148 THR A O 1
ATOM 1022 N N . GLN A 1 149 ? 30.720 33.307 -2.525 1.000 60.501 149 GLN A N 1
ATOM 1023 C CA . GLN A 1 149 ? 31.519 32.747 -1.407 1.000 60.812 149 GLN A CA 1
ATOM 1024 C C . GLN A 1 149 ? 32.506 33.800 -0.907 1.000 62.681 149 GLN A C 1
ATOM 1025 O O . GLN A 1 149 ? 33.345 34.275 -1.708 1.000 63.883 149 GLN A O 1
ATOM 1031 N N . TYR A 1 150 ? 32.380 34.145 0.376 1.000 63.032 150 TYR A N 1
ATOM 1032 C CA . TYR A 1 150 ? 33.186 35.158 1.099 1.000 64.739 150 TYR A CA 1
ATOM 1033 C C . TYR A 1 150 ? 34.208 34.437 1.980 1.000 65.230 150 TYR A C 1
ATOM 1034 O O . TYR A 1 150 ? 33.910 33.329 2.475 1.000 62.652 150 TYR A O 1
ATOM 1043 N N . LEU A 1 151 ? 35.374 35.058 2.170 1.000 66.071 151 LEU A N 1
ATOM 1044 C CA . LEU A 1 151 ? 36.447 34.586 3.082 1.000 67.110 151 LEU A CA 1
ATOM 1045 C C . LEU A 1 151 ? 36.462 35.479 4.326 1.000 68.754 151 LEU A C 1
ATOM 1046 O O . LEU A 1 151 ? 36.228 36.703 4.202 1.000 70.204 151 LEU A O 1
ATOM 1051 N N . ALA A 1 152 ? 36.733 34.877 5.481 1.000 69.079 152 ALA A N 1
ATOM 1052 C CA . ALA A 1 152 ? 37.097 35.568 6.735 1.000 69.774 152 ALA A CA 1
ATOM 1053 C C . ALA A 1 152 ? 38.265 34.806 7.365 1.000 70.302 152 ALA A C 1
ATOM 1054 O O . ALA A 1 152 ? 38.382 33.587 7.120 1.000 69.351 152 ALA A O 1
ATOM 1056 N N . PHE A 1 153 ? 39.122 35.515 8.097 1.000 71.420 153 PHE A N 1
ATOM 1057 C CA . PHE A 1 153 ? 40.384 34.984 8.671 1.000 71.404 153 PHE A CA 1
ATOM 1058 C C . PHE A 1 153 ? 40.439 35.342 10.161 1.000 71.486 153 PHE A C 1
ATOM 1059 O O . PHE A 1 153 ? 39.875 36.385 10.559 1.000 71.190 153 PHE A O 1
ATOM 1067 N N . SER A 1 154 ? 41.102 34.489 10.948 1.000 71.525 154 SER A N 1
ATOM 1068 C CA . SER A 1 154 ? 41.430 34.707 12.380 1.000 73.293 154 SER A CA 1
ATOM 1069 C C . SER A 1 154 ? 42.750 34.000 12.707 1.000 74.764 154 SER A C 1
ATOM 1070 O O . SER A 1 154 ? 42.973 32.904 12.170 1.000 72.728 154 SER A O 1
ATOM 1073 N N . ASN A 1 155 ? 43.595 34.626 13.533 1.000 78.133 155 ASN A N 1
ATOM 1074 C CA . ASN A 1 155 ? 44.854 34.027 14.057 1.000 79.049 155 ASN A CA 1
ATOM 1075 C C . ASN A 1 155 ? 44.700 33.720 15.555 1.000 79.536 155 ASN A C 1
ATOM 1076 O O . ASN A 1 155 ? 45.529 32.937 16.068 1.000 79.383 155 ASN A O 1
ATOM 1081 N N . ASP A 1 156 ? 43.671 34.280 16.211 1.000 79.470 156 ASP A N 1
ATOM 1082 C CA . ASP A 1 156 ? 43.409 34.156 17.675 1.000 80.192 156 ASP A CA 1
ATOM 1083 C C . ASP A 1 156 ? 42.239 33.192 17.947 1.000 78.789 156 ASP A C 1
ATOM 1084 O O . ASP A 1 156 ? 42.051 32.823 19.124 1.000 78.755 156 ASP A O 1
ATOM 1089 N N . GLY A 1 157 ? 41.475 32.805 16.918 1.000 77.550 157 GLY A N 1
ATOM 1090 C CA . GLY A 1 157 ? 40.301 31.916 17.042 1.000 74.929 157 GLY A CA 1
ATOM 1091 C C . GLY A 1 157 ? 39.153 32.562 17.808 1.000 75.525 157 GLY A C 1
ATOM 1092 O O . GLY A 1 157 ? 38.355 31.806 18.416 1.000 76.507 157 GLY A O 1
ATOM 1093 N N . VAL A 1 158 ? 39.053 33.897 17.768 1.000 75.045 158 VAL A N 1
ATOM 1094 C CA . VAL A 1 158 ? 38.002 34.706 18.462 1.000 74.945 158 VAL A CA 1
ATOM 1095 C C . VAL A 1 158 ? 37.486 35.791 17.505 1.000 74.532 158 VAL A C 1
ATOM 1096 O O . VAL A 1 158 ? 36.271 35.841 17.263 1.000 72.230 158 VAL A O 1
ATOM 1100 N N . ASN A 1 159 ? 38.382 36.645 17.001 1.000 75.302 159 ASN A N 1
ATOM 1101 C CA . ASN A 1 159 ? 38.053 37.763 16.075 1.000 75.237 159 ASN A CA 1
ATOM 1102 C C . ASN A 1 159 ? 38.241 37.299 14.634 1.000 74.510 159 ASN A C 1
ATOM 1103 O O . ASN A 1 159 ? 39.263 36.655 14.348 1.000 74.203 159 ASN A O 1
ATOM 1108 N N . PHE A 1 160 ? 37.280 37.631 13.773 1.000 74.391 160 PHE A N 1
ATOM 1109 C CA . PHE A 1 160 ? 37.246 37.236 12.343 1.000 75.276 160 PHE A CA 1
ATOM 1110 C C . PHE A 1 160 ? 37.070 38.507 11.511 1.000 76.838 160 PHE A C 1
ATOM 1111 O O . PHE A 1 160 ? 36.159 39.303 11.828 1.000 75.706 160 PHE A O 1
ATOM 1119 N N . ARG A 1 161 ? 37.940 38.701 10.514 1.000 77.863 161 ARG A N 1
ATOM 1120 C CA . ARG A 1 161 ? 37.881 39.836 9.556 1.000 79.761 161 ARG A CA 1
ATOM 1121 C C . ARG A 1 161 ? 37.661 39.269 8.153 1.000 77.192 161 ARG A C 1
ATOM 1122 O O . ARG A 1 161 ? 38.381 38.328 7.764 1.000 76.670 161 ARG A O 1
ATOM 1130 N N . LYS A 1 162 ? 36.696 39.849 7.439 1.000 75.974 162 LYS A N 1
ATOM 1131 C CA . LYS A 1 162 ? 36.287 39.475 6.063 1.000 74.852 162 LYS A CA 1
ATOM 1132 C C . LYS A 1 162 ? 37.323 40.002 5.068 1.000 76.917 162 LYS A C 1
ATOM 1133 O O . LYS A 1 162 ? 37.815 41.121 5.274 1.000 80.488 162 LYS A O 1
ATOM 1139 N N . TYR A 1 163 ? 37.640 39.219 4.036 1.000 77.761 163 TYR A N 1
ATOM 1140 C CA . TYR A 1 163 ? 38.631 39.570 2.986 1.000 78.324 163 TYR A CA 1
ATOM 1141 C C . TYR A 1 163 ? 38.107 40.758 2.175 1.000 79.650 163 TYR A C 1
ATOM 1142 O O . TYR A 1 163 ? 36.958 40.697 1.675 1.000 76.156 163 TYR A O 1
ATOM 1151 N N . GLU A 1 164 ? 38.952 41.789 2.047 1.000 81.123 164 GLU A N 1
ATOM 1152 C CA . GLU A 1 164 ? 38.680 43.059 1.322 1.000 83.126 164 GLU A CA 1
ATOM 1153 C C . GLU A 1 164 ? 38.049 42.743 -0.044 1.000 79.696 164 GLU A C 1
ATOM 1154 O O . GLU A 1 164 ? 37.074 43.422 -0.415 1.000 78.818 164 GLU A O 1
ATOM 1160 N N . GLY A 1 165 ? 38.581 41.742 -0.752 1.000 77.981 165 GLY A N 1
ATOM 1161 C CA . GLY A 1 165 ? 38.195 41.399 -2.136 1.000 78.743 165 GLY A CA 1
ATOM 1162 C C . GLY A 1 165 ? 37.085 40.358 -2.218 1.000 77.144 165 GLY A C 1
ATOM 1163 O O . GLY A 1 165 ? 37.016 39.657 -3.247 1.000 77.945 165 GLY A O 1
ATOM 1164 N N . ASN A 1 166 ? 36.228 40.258 -1.198 1.000 77.332 166 ASN A N 1
ATOM 1165 C CA . ASN A 1 166 ? 35.034 39.371 -1.221 1.000 76.637 166 ASN A CA 1
ATOM 1166 C C . ASN A 1 166 ? 34.070 39.878 -2.291 1.000 77.594 166 ASN A C 1
ATOM 1167 O O . ASN A 1 166 ? 33.892 41.083 -2.434 1.000 81.453 166 ASN A O 1
ATOM 1172 N N . PRO A 1 167 ? 33.399 38.993 -3.061 1.000 76.772 167 PRO A N 1
ATOM 1173 C CA . PRO A 1 167 ? 33.554 37.544 -2.926 1.000 75.035 167 PRO A CA 1
ATOM 1174 C C . PRO A 1 167 ? 34.736 36.976 -3.721 1.000 74.854 167 PRO A C 1
ATOM 1175 O O . PRO A 1 167 ? 35.023 37.509 -4.767 1.000 77.814 167 PRO A O 1
ATOM 1179 N N . VAL A 1 168 ? 35.359 35.901 -3.225 1.000 73.443 168 VAL A N 1
ATOM 1180 C CA . VAL A 1 168 ? 36.529 35.224 -3.867 1.000 72.481 168 VAL A CA 1
ATOM 1181 C C . VAL A 1 168 ? 36.047 34.243 -4.943 1.000 71.000 168 VAL A C 1
ATOM 1182 O O . VAL A 1 168 ? 36.883 33.840 -5.768 1.000 71.728 168 VAL A O 1
ATOM 1186 N N . LEU A 1 169 ? 34.770 33.841 -4.913 1.000 70.977 169 LEU A N 1
ATOM 1187 C CA . LEU A 1 169 ? 34.169 32.904 -5.901 1.000 69.684 169 LEU A CA 1
ATOM 1188 C C . LEU A 1 169 ? 32.733 33.337 -6.198 1.000 70.046 169 LEU A C 1
ATOM 1189 O O . LEU A 1 169 ? 31.910 33.341 -5.261 1.000 72.066 169 LEU A O 1
ATOM 1194 N N . SER A 1 170 ? 32.454 33.657 -7.462 1.000 69.378 170 SER A N 1
ATOM 1195 C CA . SER A 1 170 ? 31.161 34.211 -7.937 1.000 69.376 170 SER A CA 1
ATOM 1196 C C . SER A 1 170 ? 30.585 33.366 -9.075 1.000 67.708 170 SER A C 1
ATOM 1197 O O . SER A 1 170 ? 29.345 33.342 -9.206 1.000 67.349 170 SER A O 1
ATOM 1200 N N . TYR A 1 171 ? 31.437 32.720 -9.878 1.000 67.557 171 TYR A N 1
ATOM 1201 C CA . TYR A 1 171 ? 31.003 31.948 -11.068 1.000 67.237 171 TYR A CA 1
ATOM 1202 C C . TYR A 1 171 ? 30.243 30.703 -10.608 1.000 67.076 171 TYR A C 1
ATOM 1203 O O . TYR A 1 171 ? 30.813 29.893 -9.846 1.000 66.864 171 TYR A O 1
ATOM 1212 N N . VAL A 1 172 ? 29.007 30.558 -11.092 1.000 67.716 172 VAL A N 1
ATOM 1213 C CA . VAL A 1 172 ? 28.135 29.367 -10.880 1.000 67.398 172 VAL A CA 1
ATOM 1214 C C . VAL A 1 172 ? 27.515 28.992 -12.225 1.000 68.260 172 VAL A C 1
ATOM 1215 O O . VAL A 1 172 ? 26.992 29.861 -12.922 1.000 69.755 172 VAL A O 1
ATOM 1219 N N . PRO A 1 173 ? 27.566 27.702 -12.639 1.000 66.832 173 PRO A N 1
ATOM 1220 C CA . PRO A 1 173 ? 26.948 27.270 -13.893 1.000 67.053 173 PRO A CA 1
ATOM 1221 C C . PRO A 1 173 ? 25.469 27.670 -14.002 1.000 67.572 173 PRO A C 1
ATOM 1222 O O . PRO A 1 173 ? 24.759 27.605 -13.011 1.000 64.844 173 PRO A O 1
ATOM 1226 N N . ASP A 1 174 ? 25.075 28.122 -15.199 1.000 69.754 174 ASP A N 1
ATOM 1227 C CA . ASP A 1 174 ? 23.695 28.532 -15.574 1.000 70.591 174 ASP A CA 1
ATOM 1228 C C . ASP A 1 174 ? 23.302 29.785 -14.781 1.000 70.321 174 ASP A C 1
ATOM 1229 O O . ASP A 1 174 ? 22.103 30.096 -14.755 1.000 72.001 174 ASP A O 1
ATOM 1234 N N . ASN A 1 175 ? 24.281 30.479 -14.182 1.000 70.772 175 ASN A N 1
ATOM 1235 C CA . ASN A 1 175 ? 24.122 31.790 -13.490 1.000 71.573 175 ASN A CA 1
ATOM 1236 C C . ASN A 1 175 ? 23.017 31.699 -12.436 1.000 69.112 175 ASN A C 1
ATOM 1237 O O . ASN A 1 175 ? 22.347 32.723 -12.192 1.000 67.902 175 ASN A O 1
ATOM 1242 N N . SER A 1 176 ? 22.845 30.519 -11.834 1.000 67.083 176 SER A N 1
ATOM 1243 C CA . SER A 1 176 ? 21.809 30.231 -10.809 1.000 65.242 176 SER A CA 1
ATOM 1244 C C . SER A 1 176 ? 22.028 31.147 -9.602 1.000 62.539 176 SER A C 1
ATOM 1245 O O . SER A 1 176 ? 23.191 31.275 -9.173 1.000 61.673 176 SER A O 1
ATOM 1248 N N . ALA A 1 177 ? 20.953 31.740 -9.074 1.000 61.289 177 ALA A N 1
ATOM 1249 C CA . ALA A 1 177 ? 20.972 32.604 -7.870 1.000 61.971 177 ALA A CA 1
ATOM 1250 C C . ALA A 1 177 ? 21.311 31.764 -6.629 1.000 59.847 177 ALA A C 1
ATOM 1251 O O . ALA A 1 177 ? 21.896 32.322 -5.685 1.000 60.727 177 ALA A O 1
ATOM 1253 N N . ASP A 1 178 ? 20.963 30.475 -6.634 1.000 58.312 178 ASP A N 1
ATOM 1254 C CA . ASP A 1 178 ? 21.293 29.511 -5.547 1.000 56.067 178 ASP A CA 1
ATOM 1255 C C . ASP A 1 178 ? 22.735 29.027 -5.724 1.000 54.109 178 ASP A C 1
ATOM 1256 O O . ASP A 1 178 ? 23.042 28.457 -6.785 1.000 55.146 178 ASP A O 1
ATOM 1261 N N . PHE A 1 179 ? 23.583 29.266 -4.724 1.000 53.671 179 PHE A N 1
ATOM 1262 C CA . PHE A 1 179 ? 25.039 28.976 -4.758 1.000 53.335 179 PHE A CA 1
ATOM 1263 C C . PHE A 1 179 ? 25.577 29.107 -3.335 1.000 53.246 179 PHE A C 1
ATOM 1264 O O . PHE A 1 179 ? 26.281 30.100 -3.048 1.000 53.082 179 PHE A O 1
ATOM 1272 N N . ARG A 1 180 ? 25.222 28.156 -2.458 1.000 51.905 180 ARG A N 1
ATOM 1273 C CA . ARG A 1 180 ? 25.450 28.321 -0.998 1.000 51.673 180 ARG A CA 1
ATOM 1274 C C . ARG A 1 180 ? 25.930 27.036 -0.319 1.000 50.670 180 ARG A C 1
ATOM 1275 O O . ARG A 1 180 ? 25.829 25.935 -0.916 1.000 49.760 180 ARG A O 1
ATOM 1283 N N . ASP A 1 181 ? 26.434 27.232 0.902 1.000 50.841 181 ASP A N 1
ATOM 1284 C CA . ASP A 1 181 ? 26.772 26.198 1.915 1.000 50.876 181 ASP A CA 1
ATOM 1285 C C . ASP A 1 181 ? 28.023 25.456 1.459 1.000 50.505 181 ASP A C 1
ATOM 1286 O O . ASP A 1 181 ? 28.022 24.228 1.342 1.000 48.540 181 ASP A O 1
ATOM 1291 N N . PRO A 1 182 ? 29.139 26.175 1.204 1.000 52.165 182 PRO A N 1
ATOM 1292 C CA . PRO A 1 182 ? 30.393 25.521 0.835 1.000 51.703 182 PRO A CA 1
ATOM 1293 C C . PRO A 1 182 ? 30.902 24.632 1.981 1.000 50.857 182 PRO A C 1
ATOM 1294 O O . PRO A 1 182 ? 30.861 25.047 3.118 1.000 49.260 182 PRO A O 1
ATOM 1298 N N . LYS A 1 183 ? 31.330 23.416 1.648 1.000 51.519 183 LYS A N 1
ATOM 1299 C CA . LYS A 1 183 ? 32.056 22.506 2.568 1.000 52.066 183 LYS A CA 1
ATOM 1300 C C . LYS A 1 183 ? 33.444 22.314 1.963 1.000 52.363 183 LYS A C 1
ATOM 1301 O O . LYS A 1 183 ? 33.530 21.695 0.894 1.000 51.122 183 LYS A O 1
ATOM 1307 N N . ILE A 1 184 ? 34.460 22.877 2.625 1.000 53.211 184 ILE A N 1
ATOM 1308 C CA . ILE A 1 184 ? 35.866 22.950 2.138 1.000 54.009 184 ILE A CA 1
ATOM 1309 C C . ILE A 1 184 ? 36.703 21.903 2.884 1.000 54.329 184 ILE A C 1
ATOM 1310 O O . ILE A 1 184 ? 36.503 21.727 4.100 1.000 52.562 184 ILE A O 1
ATOM 1315 N N . TRP A 1 185 ? 37.603 21.229 2.164 1.000 56.636 185 TRP A N 1
ATOM 1316 C CA . TRP A 1 185 ? 38.616 20.313 2.749 1.000 58.311 185 TRP A CA 1
ATOM 1317 C C . TRP A 1 185 ? 39.889 20.353 1.900 1.000 60.611 185 TRP A C 1
ATOM 1318 O O . TRP A 1 185 ? 39.842 20.872 0.763 1.000 59.721 185 TRP A O 1
ATOM 1329 N N . LYS A 1 186 ? 40.985 19.845 2.463 1.000 64.346 186 LYS A N 1
ATOM 1330 C CA . LYS A 1 186 ? 42.325 19.786 1.825 1.000 66.945 186 LYS A CA 1
ATOM 1331 C C . LYS A 1 186 ? 42.555 18.350 1.350 1.000 67.063 186 LYS A C 1
ATOM 1332 O O . LYS A 1 186 ? 42.385 17.433 2.170 1.000 66.335 186 LYS A O 1
ATOM 1338 N N . PHE A 1 187 ? 42.901 18.168 0.073 1.000 68.412 187 PHE A N 1
ATOM 1339 C CA . PHE A 1 187 ? 43.378 16.877 -0.486 1.000 71.114 187 PHE A CA 1
ATOM 1340 C C . PHE A 1 187 ? 44.578 17.133 -1.403 1.000 74.280 187 PHE A C 1
ATOM 1341 O O . PHE A 1 187 ? 44.432 17.872 -2.397 1.000 75.015 187 PHE A O 1
ATOM 1349 N N . LYS A 1 188 ? 45.718 16.516 -1.077 1.000 77.275 188 LYS A N 1
ATOM 1350 C CA . LYS A 1 188 ? 47.027 16.750 -1.743 1.000 80.249 188 LYS A CA 1
ATOM 1351 C C . LYS A 1 188 ? 47.319 18.256 -1.699 1.000 81.132 188 LYS A C 1
ATOM 1352 O O . LYS A 1 188 ? 47.352 18.804 -0.572 1.000 81.683 188 LYS A O 1
ATOM 1358 N N . ASP A 1 189 ? 47.466 18.907 -2.860 1.000 81.382 189 ASP A N 1
ATOM 1359 C CA . ASP A 1 189 ? 47.989 20.297 -2.983 1.000 82.996 189 ASP A CA 1
ATOM 1360 C C . ASP A 1 189 ? 46.853 21.268 -3.324 1.000 80.280 189 ASP A C 1
ATOM 1361 O O . ASP A 1 189 ? 47.158 22.373 -3.818 1.000 81.283 189 ASP A O 1
ATOM 1366 N N . HIS A 1 190 ? 45.597 20.886 -3.076 1.000 75.758 190 HIS A N 1
ATOM 1367 C CA . HIS A 1 190 ? 44.412 21.730 -3.382 1.000 73.212 190 HIS A CA 1
ATOM 1368 C C . HIS A 1 190 ? 43.401 21.675 -2.239 1.000 70.501 190 HIS A C 1
ATOM 1369 O O . HIS A 1 190 ? 43.240 20.599 -1.632 1.000 69.692 190 HIS A O 1
ATOM 1376 N N . TRP A 1 191 ? 42.765 22.813 -1.961 1.000 68.934 191 TRP A N 1
ATOM 1377 C CA . TRP A 1 191 ? 41.474 22.880 -1.237 1.000 66.757 191 TRP A CA 1
ATOM 1378 C C . TRP A 1 191 ? 40.366 22.568 -2.242 1.000 64.847 191 TRP A C 1
ATOM 1379 O O . TRP A 1 191 ? 40.410 23.112 -3.362 1.000 62.902 191 TRP A O 1
ATOM 1390 N N . TYR A 1 192 ? 39.450 21.679 -1.861 1.000 62.846 192 TYR A N 1
ATOM 1391 C CA . TYR A 1 192 ? 38.214 21.355 -2.612 1.000 60.778 192 TYR A CA 1
ATOM 1392 C C . TYR A 1 192 ? 37.031 21.905 -1.819 1.000 58.881 192 TYR A C 1
ATOM 1393 O O . TYR A 1 192 ? 37.127 22.017 -0.583 1.000 58.006 192 TYR A O 1
ATOM 1402 N N . VAL A 1 193 ? 35.968 22.270 -2.530 1.000 56.954 193 VAL A N 1
ATOM 1403 C CA . VAL A 1 193 ? 34.692 22.734 -1.923 1.000 55.886 193 VAL A CA 1
ATOM 1404 C C . VAL A 1 193 ? 33.542 22.112 -2.724 1.000 53.973 193 VAL A C 1
ATOM 1405 O O . VAL A 1 193 ? 33.623 22.077 -3.973 1.000 54.016 193 VAL A O 1
ATOM 1409 N N . VAL A 1 194 ? 32.557 21.545 -2.025 1.000 51.207 194 VAL A N 1
ATOM 1410 C CA . VAL A 1 194 ? 31.235 21.196 -2.618 1.000 48.993 194 VAL A CA 1
ATOM 1411 C C . VAL A 1 194 ? 30.282 22.326 -2.225 1.000 48.771 194 VAL A C 1
ATOM 1412 O O . VAL A 1 194 ? 30.374 22.795 -1.079 1.000 48.334 194 VAL A O 1
ATOM 1416 N N . ILE A 1 195 ? 29.453 22.791 -3.161 1.000 48.926 195 ILE A N 1
ATOM 1417 C CA . ILE A 1 195 ? 28.523 23.936 -2.942 1.000 49.282 195 ILE A CA 1
ATOM 1418 C C . ILE A 1 195 ? 27.163 23.584 -3.539 1.000 47.854 195 ILE A C 1
ATOM 1419 O O . ILE A 1 195 ? 27.134 23.054 -4.672 1.000 49.000 195 ILE A O 1
ATOM 1424 N N . GLY A 1 196 ? 26.100 23.921 -2.809 1.000 47.718 196 GLY A N 1
ATOM 1425 C CA . GLY A 1 196 ? 24.700 23.664 -3.179 1.000 48.574 196 GLY A CA 1
ATOM 1426 C C . GLY A 1 196 ? 24.203 24.680 -4.181 1.000 50.697 196 GLY A C 1
ATOM 1427 O O . GLY A 1 196 ? 24.535 25.874 -4.036 1.000 54.252 196 GLY A O 1
ATOM 1428 N N . SER A 1 197 ? 23.452 24.225 -5.177 1.000 51.949 197 SER A N 1
ATOM 1429 C CA . SER A 1 197 ? 22.867 25.081 -6.237 1.000 54.439 197 SER A CA 1
ATOM 1430 C C . SER A 1 197 ? 21.575 24.448 -6.754 1.000 55.643 197 SER A C 1
ATOM 1431 O O . SER A 1 197 ? 21.213 23.347 -6.283 1.000 52.388 197 SER A O 1
ATOM 1434 N N . SER A 1 198 ? 20.900 25.163 -7.655 1.000 58.609 198 SER A N 1
ATOM 1435 C CA . SER A 1 198 ? 19.712 24.709 -8.420 1.000 60.352 198 SER A CA 1
ATOM 1436 C C . SER A 1 198 ? 19.890 25.103 -9.887 1.000 62.869 198 SER A C 1
ATOM 1437 O O . SER A 1 198 ? 20.818 25.868 -10.196 1.000 64.960 198 SER A O 1
ATOM 1440 N N . SER A 1 199 ? 19.010 24.604 -10.748 1.000 65.284 199 SER A N 1
ATOM 1441 C CA . SER A 1 199 ? 18.990 24.892 -12.201 1.000 66.568 199 SER A CA 1
ATOM 1442 C C . SER A 1 199 ? 17.768 24.206 -12.809 1.000 66.565 199 SER A C 1
ATOM 1443 O O . SER A 1 199 ? 17.620 22.980 -12.613 1.000 63.614 199 SER A O 1
ATOM 1446 N N . ASN A 1 200 ? 16.917 24.981 -13.483 1.000 67.510 200 ASN A N 1
ATOM 1447 C CA . ASN A 1 200 ? 15.639 24.489 -14.054 1.000 69.430 200 ASN A CA 1
ATOM 1448 C C . ASN A 1 200 ? 14.879 23.745 -12.943 1.000 68.086 200 ASN A C 1
ATOM 1449 O O . ASN A 1 200 ? 14.345 22.651 -13.222 1.000 68.419 200 ASN A O 1
ATOM 1454 N N . LYS A 1 201 ? 14.869 24.312 -11.726 1.000 66.000 201 LYS A N 1
ATOM 1455 C CA . LYS A 1 201 ? 14.137 23.818 -10.520 1.000 65.067 201 LYS A CA 1
ATOM 1456 C C . LYS A 1 201 ? 14.623 22.418 -10.113 1.000 60.879 201 LYS A C 1
ATOM 1457 O O . LYS A 1 201 ? 13.819 21.656 -9.550 1.000 59.815 201 LYS A O 1
ATOM 1463 N N . GLN A 1 202 ? 15.894 22.103 -10.365 1.000 58.742 202 GLN A N 1
ATOM 1464 C CA . GLN A 1 202 ? 16.532 20.815 -9.990 1.000 56.543 202 GLN A CA 1
ATOM 1465 C C . GLN A 1 202 ? 17.677 21.106 -9.023 1.000 54.095 202 GLN A C 1
ATOM 1466 O O . GLN A 1 202 ? 18.544 21.938 -9.357 1.000 52.094 202 GLN A O 1
ATOM 1472 N N . GLY A 1 203 ? 17.674 20.439 -7.870 1.000 51.798 203 GLY A N 1
ATOM 1473 C CA . GLY A 1 203 ? 18.791 20.491 -6.918 1.000 50.489 203 GLY A CA 1
ATOM 1474 C C . GLY A 1 203 ? 20.046 19.941 -7.558 1.000 49.505 203 GLY A C 1
ATOM 1475 O O . GLY A 1 203 ? 19.931 19.007 -8.371 1.000 50.040 203 GLY A O 1
ATOM 1476 N N . ARG A 1 204 ? 21.201 20.510 -7.230 1.000 49.252 204 ARG A N 1
ATOM 1477 C CA . ARG A 1 204 ? 22.507 19.997 -7.702 1.000 50.068 204 ARG A CA 1
ATOM 1478 C C . ARG A 1 204 ? 23.595 20.439 -6.728 1.000 49.502 204 ARG A C 1
ATOM 1479 O O . ARG A 1 204 ? 23.332 21.316 -5.887 1.000 48.340 204 ARG A O 1
ATOM 1487 N N . VAL A 1 205 ? 24.769 19.829 -6.845 1.000 49.880 205 VAL A N 1
ATOM 1488 C CA . VAL A 1 205 ? 25.969 20.192 -6.046 1.000 50.229 205 VAL A CA 1
ATOM 1489 C C . VAL A 1 205 ? 27.141 20.303 -7.011 1.000 50.726 205 VAL A C 1
ATOM 1490 O O . VAL A 1 205 ? 27.218 19.498 -7.962 1.000 49.206 205 VAL A O 1
ATOM 1494 N N . LEU A 1 206 ? 27.976 21.310 -6.764 1.000 51.199 206 LEU A N 1
ATOM 1495 C CA . LEU A 1 206 ? 29.068 21.761 -7.654 1.000 52.090 206 LEU A CA 1
ATOM 1496 C C . LEU A 1 206 ? 30.381 21.536 -6.911 1.000 51.523 206 LEU A C 1
ATOM 1497 O O . LEU A 1 206 ? 30.426 21.824 -5.710 1.000 51.452 206 LEU A O 1
ATOM 1502 N N . LEU A 1 207 ? 31.378 20.985 -7.598 1.000 52.602 207 LEU A N 1
ATOM 1503 C CA . LEU A 1 207 ? 32.742 20.780 -7.060 1.000 53.318 207 LEU A CA 1
ATOM 1504 C C . LEU A 1 207 ? 33.666 21.822 -7.699 1.000 54.880 207 LEU A C 1
ATOM 1505 O O . LEU A 1 207 ? 33.685 21.911 -8.945 1.000 54.471 207 LEU A O 1
ATOM 1510 N N . TYR A 1 208 ? 34.359 22.596 -6.863 1.000 56.808 208 TYR A N 1
ATOM 1511 C CA . TYR A 1 208 ? 35.404 23.583 -7.237 1.000 57.901 208 TYR A CA 1
ATOM 1512 C C . TYR A 1 208 ? 36.687 23.229 -6.478 1.000 59.538 208 TYR A C 1
ATOM 1513 O O . TYR A 1 208 ? 36.608 22.466 -5.495 1.000 58.360 208 TYR A O 1
ATOM 1522 N N . ARG A 1 209 ? 37.831 23.778 -6.900 1.000 61.440 209 ARG A N 1
ATOM 1523 C CA . ARG A 1 209 ? 39.105 23.666 -6.141 1.000 62.930 209 ARG A CA 1
ATOM 1524 C C . ARG A 1 209 ? 39.987 24.895 -6.381 1.000 64.686 209 ARG A C 1
ATOM 1525 O O . ARG A 1 209 ? 39.824 25.564 -7.421 1.000 63.371 209 ARG A O 1
ATOM 1533 N N . SER A 1 210 ? 40.907 25.132 -5.444 1.000 66.670 210 SER A N 1
ATOM 1534 C CA . SER A 1 210 ? 41.798 26.316 -5.374 1.000 69.456 210 SER A CA 1
ATOM 1535 C C . SER A 1 210 ? 43.185 25.883 -4.886 1.000 70.425 210 SER A C 1
ATOM 1536 O O . SER A 1 210 ? 43.258 24.961 -4.044 1.000 70.605 210 SER A O 1
ATOM 1539 N N . GLY A 1 211 ? 44.236 26.525 -5.404 1.000 71.045 211 GLY A N 1
ATOM 1540 C CA . GLY A 1 211 ? 45.626 26.339 -4.950 1.000 71.427 211 GLY A CA 1
ATOM 1541 C C . GLY A 1 211 ? 45.965 27.243 -3.775 1.000 72.040 211 GLY A C 1
ATOM 1542 O O . GLY A 1 211 ? 47.015 27.000 -3.156 1.000 72.287 211 GLY A O 1
ATOM 1543 N N . ASP A 1 212 ? 45.106 28.227 -3.462 1.000 72.326 212 ASP A N 1
ATOM 1544 C CA . ASP A 1 212 ? 45.445 29.383 -2.582 1.000 73.982 212 ASP A CA 1
ATOM 1545 C C . ASP A 1 212 ? 44.249 29.914 -1.767 1.000 72.615 212 ASP A C 1
ATOM 1546 O O . ASP A 1 212 ? 44.474 30.887 -1.025 1.000 71.508 212 ASP A O 1
ATOM 1551 N N . LEU A 1 213 ? 43.040 29.342 -1.904 1.000 70.711 213 LEU A N 1
ATOM 1552 C CA . LEU A 1 213 ? 41.800 29.728 -1.159 1.000 70.589 213 LEU A CA 1
ATOM 1553 C C . LEU A 1 213 ? 41.150 30.997 -1.738 1.000 71.400 213 LEU A C 1
ATOM 1554 O O . LEU A 1 213 ? 40.017 31.297 -1.307 1.000 69.100 213 LEU A O 1
ATOM 1559 N N . PHE A 1 214 ? 41.827 31.722 -2.645 1.000 73.206 214 PHE A N 1
ATOM 1560 C CA . PHE A 1 214 ? 41.369 33.014 -3.232 1.000 73.076 214 PHE A CA 1
ATOM 1561 C C . PHE A 1 214 ? 40.824 32.816 -4.657 1.000 72.495 214 PHE A C 1
ATOM 1562 O O . PHE A 1 214 ? 39.845 33.498 -5.016 1.000 73.260 214 PHE A O 1
ATOM 1570 N N . ASN A 1 215 ? 41.443 31.940 -5.454 1.000 72.067 215 ASN A N 1
ATOM 1571 C CA . ASN A 1 215 ? 41.071 31.706 -6.878 1.000 72.187 215 ASN A CA 1
ATOM 1572 C C . ASN A 1 215 ? 40.490 30.301 -7.027 1.000 69.470 215 ASN A C 1
ATOM 1573 O O . ASN A 1 215 ? 41.206 29.337 -6.719 1.000 68.487 215 ASN A O 1
ATOM 1578 N N . TRP A 1 216 ? 39.245 30.209 -7.501 1.000 69.145 216 TRP A N 1
ATOM 1579 C CA . TRP A 1 216 ? 38.445 28.958 -7.504 1.000 68.879 216 TRP A CA 1
ATOM 1580 C C . TRP A 1 216 ? 38.129 28.542 -8.939 1.000 68.099 216 TRP A C 1
ATOM 1581 O O . TRP A 1 216 ? 37.527 29.347 -9.678 1.000 68.773 216 TRP A O 1
ATOM 1592 N N . GLU A 1 217 ? 38.553 27.323 -9.279 1.000 66.554 217 GLU A N 1
ATOM 1593 C CA . GLU A 1 217 ? 38.384 26.645 -10.584 1.000 66.454 217 GLU A CA 1
ATOM 1594 C C . GLU A 1 217 ? 37.206 25.673 -10.461 1.000 65.524 217 GLU A C 1
ATOM 1595 O O . GLU A 1 217 ? 37.314 24.718 -9.669 1.000 65.517 217 GLU A O 1
ATOM 1601 N N . PHE A 1 218 ? 36.120 25.925 -11.191 1.000 63.963 218 PHE A N 1
ATOM 1602 C CA . PHE A 1 218 ? 34.971 24.997 -11.323 1.000 63.128 218 PHE A CA 1
ATOM 1603 C C . PHE A 1 218 ? 35.485 23.659 -11.864 1.000 62.511 218 PHE A C 1
ATOM 1604 O O . PHE A 1 218 ? 36.335 23.676 -12.758 1.000 62.847 218 PHE A O 1
ATOM 1612 N N . LEU A 1 219 ? 35.005 22.534 -11.326 1.000 61.618 219 LEU A N 1
ATOM 1613 C CA . LEU A 1 219 ? 35.421 21.177 -11.779 1.000 60.796 219 LEU A CA 1
ATOM 1614 C C . LEU A 1 219 ? 34.231 20.454 -12.420 1.000 59.719 219 LEU A C 1
ATOM 1615 O O . LEU A 1 219 ? 34.382 20.025 -13.573 1.000 59.197 219 LEU A O 1
ATOM 1620 N N . SER A 1 220 ? 33.091 20.323 -11.728 1.000 59.389 220 SER A N 1
ATOM 1621 C CA . SER A 1 220 ? 31.946 19.510 -12.224 1.000 58.142 220 SER A CA 1
ATOM 1622 C C . SER A 1 220 ? 30.654 19.762 -11.440 1.000 57.856 220 SER A C 1
ATOM 1623 O O . SER A 1 220 ? 30.718 20.189 -10.269 1.000 56.924 220 SER A O 1
ATOM 1626 N N . VAL A 1 221 ? 29.523 19.480 -12.089 1.000 57.655 221 VAL A N 1
ATOM 1627 C CA . VAL A 1 221 ? 28.207 19.229 -11.439 1.000 58.155 221 VAL A CA 1
ATOM 1628 C C . VAL A 1 221 ? 28.278 17.800 -10.891 1.000 58.025 221 VAL A C 1
ATOM 1629 O O . VAL A 1 221 ? 28.134 16.861 -11.688 1.000 56.458 221 VAL A O 1
ATOM 1633 N N . LEU A 1 222 ? 28.543 17.654 -9.589 1.000 58.897 222 LEU A N 1
ATOM 1634 C CA . LEU A 1 222 ? 28.873 16.358 -8.934 1.000 58.362 222 LEU A CA 1
ATOM 1635 C C . LEU A 1 222 ? 27.648 15.440 -8.963 1.000 56.526 222 LEU A C 1
ATOM 1636 O O . LEU A 1 222 ? 27.811 14.218 -9.119 1.000 55.534 222 LEU A O 1
ATOM 1641 N N . GLY A 1 223 ? 26.469 16.030 -8.793 1.000 54.421 223 GLY A N 1
ATOM 1642 C CA . GLY A 1 223 ? 25.172 15.349 -8.900 1.000 53.450 223 GLY A CA 1
ATOM 1643 C C . GLY A 1 223 ? 24.064 16.356 -9.111 1.000 53.406 223 GLY A C 1
ATOM 1644 O O . GLY A 1 223 ? 24.265 17.544 -8.778 1.000 53.964 223 GLY A O 1
ATOM 1645 N N . GLU A 1 224 ? 22.933 15.891 -9.632 1.000 53.476 224 GLU A N 1
ATOM 1646 C CA . GLU A 1 224 ? 21.753 16.729 -9.938 1.000 55.453 224 GLU A CA 1
ATOM 1647 C C . GLU A 1 224 ? 20.490 15.879 -9.792 1.000 54.225 224 GLU A C 1
ATOM 1648 O O . GLU A 1 224 ? 20.520 14.703 -10.188 1.000 53.137 224 GLU A O 1
ATOM 1654 N N . SER A 1 225 ? 19.419 16.462 -9.260 1.000 53.700 225 SER A N 1
ATOM 1655 C CA . SER A 1 225 ? 18.074 15.837 -9.225 1.000 54.621 225 SER A CA 1
ATOM 1656 C C . SER A 1 225 ? 17.612 15.589 -10.661 1.000 56.951 225 SER A C 1
ATOM 1657 O O . SER A 1 225 ? 17.702 16.521 -11.477 1.000 58.588 225 SER A O 1
ATOM 1660 N N . ASP A 1 226 ? 17.144 14.375 -10.948 1.000 60.217 226 ASP A N 1
ATOM 1661 C CA A ASP A 1 226 ? 16.569 14.046 -12.280 0.500 62.328 226 ASP A CA 1
ATOM 1662 C CA B ASP A 1 226 ? 16.533 13.964 -12.241 0.500 62.369 226 ASP A CA 1
ATOM 1663 C C . ASP A 1 226 ? 15.089 14.473 -12.297 1.000 64.141 226 ASP A C 1
ATOM 1664 O O . ASP A 1 226 ? 14.466 14.356 -13.370 1.000 67.137 226 ASP A O 1
ATOM 1673 N N . GLY A 1 227 ? 14.582 14.988 -11.166 1.000 63.822 227 GLY A N 1
ATOM 1674 C CA . GLY A 1 227 ? 13.183 15.430 -10.983 1.000 64.220 227 GLY A CA 1
ATOM 1675 C C . GLY A 1 227 ? 12.611 14.989 -9.642 1.000 63.279 227 GLY A C 1
ATOM 1676 O O . GLY A 1 227 ? 11.790 15.736 -9.079 1.000 63.881 227 GLY A O 1
ATOM 1677 N N . ASP A 1 228 ? 13.032 13.823 -9.135 1.000 61.443 228 ASP A N 1
ATOM 1678 C CA . ASP A 1 228 ? 12.455 13.178 -7.924 1.000 59.394 228 ASP A CA 1
ATOM 1679 C C . ASP A 1 228 ? 13.259 13.536 -6.669 1.000 54.063 228 ASP A C 1
ATOM 1680 O O . ASP A 1 228 ? 12.783 13.212 -5.575 1.000 50.369 228 ASP A O 1
ATOM 1685 N N . MET A 1 229 ? 14.416 14.192 -6.803 1.000 51.494 229 MET A N 1
ATOM 1686 C CA . MET A 1 229 ? 15.326 14.468 -5.656 1.000 49.354 229 MET A CA 1
ATOM 1687 C C . MET A 1 229 ? 15.349 15.965 -5.313 1.000 48.657 229 MET A C 1
ATOM 1688 O O . MET A 1 229 ? 16.340 16.406 -4.699 1.000 45.718 229 MET A O 1
ATOM 1693 N N . GLY A 1 230 ? 14.283 16.702 -5.656 1.000 49.224 230 GLY A N 1
ATOM 1694 C CA . GLY A 1 230 ? 14.015 18.059 -5.136 1.000 49.671 230 GLY A CA 1
ATOM 1695 C C . GLY A 1 230 ? 14.605 19.171 -5.995 1.000 50.717 230 GLY A C 1
ATOM 1696 O O . GLY A 1 230 ? 15.326 18.868 -6.969 1.000 50.822 230 GLY A O 1
ATOM 1697 N N . TYR A 1 231 ? 14.344 20.426 -5.610 1.000 50.621 231 TYR A N 1
ATOM 1698 C CA . TYR A 1 231 ? 14.615 21.655 -6.404 1.000 52.245 231 TYR A CA 1
ATOM 1699 C C . TYR A 1 231 ? 15.848 22.408 -5.884 1.000 51.543 231 TYR A C 1
ATOM 1700 O O . TYR A 1 231 ? 16.331 23.289 -6.608 1.000 51.181 231 TYR A O 1
ATOM 1709 N N . MET A 1 232 ? 16.327 22.101 -4.675 1.000 50.037 232 MET A N 1
ATOM 1710 C CA . MET A 1 232 ? 17.502 22.771 -4.062 1.000 50.261 232 MET A CA 1
ATOM 1711 C C . MET A 1 232 ? 18.254 21.774 -3.175 1.000 49.775 232 MET A C 1
ATOM 1712 O O . MET A 1 232 ? 17.590 21.024 -2.406 1.000 49.575 232 MET A O 1
ATOM 1717 N N . TRP A 1 233 ? 19.584 21.769 -3.276 1.000 47.855 233 TRP A N 1
ATOM 1718 C CA . TRP A 1 233 ? 20.492 20.886 -2.496 1.000 46.039 233 TRP A CA 1
ATOM 1719 C C . TRP A 1 233 ? 21.309 21.753 -1.534 1.000 46.653 233 TRP A C 1
ATOM 1720 O O . TRP A 1 233 ? 22.268 22.416 -1.989 1.000 48.305 233 TRP A O 1
ATOM 1731 N N . GLU A 1 234 ? 20.915 21.774 -0.261 1.000 46.748 234 GLU A N 1
ATOM 1732 C CA . GLU A 1 234 ? 21.545 22.604 0.795 1.000 47.590 234 GLU A CA 1
ATOM 1733 C C . GLU A 1 234 ? 22.609 21.787 1.535 1.000 47.786 234 GLU A C 1
ATOM 1734 O O . GLU A 1 234 ? 22.621 20.550 1.377 1.000 45.971 234 GLU A O 1
ATOM 1740 N N . CYS A 1 235 ? 23.486 22.492 2.264 1.000 47.754 235 CYS A N 1
ATOM 1741 C CA . CYS A 1 235 ? 24.509 21.962 3.204 1.000 48.177 235 CYS A CA 1
ATOM 1742 C C . CYS A 1 235 ? 25.084 20.649 2.684 1.000 47.821 235 CYS A C 1
ATOM 1743 O O . CYS A 1 235 ? 24.981 19.607 3.330 1.000 46.785 235 CYS A O 1
ATOM 1746 N N . PRO A 1 236 ? 25.717 20.666 1.493 1.000 47.555 236 PRO A N 1
ATOM 1747 C CA . PRO A 1 236 ? 26.397 19.483 0.984 1.000 47.180 236 PRO A CA 1
ATOM 1748 C C . PRO A 1 236 ? 27.602 19.155 1.867 1.000 46.280 236 PRO A C 1
ATOM 1749 O O . PRO A 1 236 ? 28.053 19.992 2.652 1.000 47.321 236 PRO A O 1
ATOM 1753 N N . ASP A 1 237 ? 28.081 17.932 1.709 1.000 45.725 237 ASP A N 1
ATOM 1754 C CA . ASP A 1 237 ? 29.265 17.398 2.413 1.000 46.473 237 ASP A CA 1
ATOM 1755 C C . ASP A 1 237 ? 29.776 16.226 1.581 1.000 46.664 237 ASP A C 1
ATOM 1756 O O . ASP A 1 237 ? 28.971 15.588 0.872 1.000 46.168 237 ASP A O 1
ATOM 1761 N N . LEU A 1 238 ? 31.074 15.981 1.654 1.000 47.464 238 LEU A N 1
ATOM 1762 C CA . LEU A 1 238 ? 31.731 14.874 0.932 1.000 48.218 238 LEU A CA 1
ATOM 1763 C C . LEU A 1 238 ? 32.965 14.484 1.738 1.000 48.916 238 LEU A C 1
ATOM 1764 O O . LEU A 1 238 ? 33.733 15.385 2.126 1.000 50.317 238 LEU A O 1
ATOM 1769 N N . PHE A 1 239 ? 33.073 13.196 2.051 1.000 48.674 239 PHE A N 1
ATOM 1770 C CA . PHE A 1 239 ? 34.157 12.621 2.882 1.000 49.278 239 PHE A CA 1
ATOM 1771 C C . PHE A 1 239 ? 34.207 11.114 2.631 1.000 48.742 239 PHE A C 1
ATOM 1772 O O . PHE A 1 239 ? 33.204 10.532 2.140 1.000 48.397 239 PHE A O 1
ATOM 1780 N N . GLU A 1 240 ? 35.353 10.519 2.953 1.000 49.974 240 GLU A N 1
ATOM 1781 C CA . GLU A 1 240 ? 35.586 9.054 2.914 1.000 50.583 240 GLU A CA 1
ATOM 1782 C C . GLU A 1 240 ? 35.106 8.446 4.233 1.000 49.096 240 GLU A C 1
ATOM 1783 O O . GLU A 1 240 ? 35.370 9.041 5.297 1.000 49.555 240 GLU A O 1
ATOM 1789 N N . LEU A 1 241 ? 34.395 7.323 4.145 1.000 47.588 241 LEU A N 1
ATOM 1790 C CA . LEU A 1 241 ? 33.954 6.505 5.302 1.000 47.962 241 LEU A CA 1
ATOM 1791 C C . LEU A 1 241 ? 33.866 5.046 4.848 1.000 47.493 241 LEU A C 1
ATOM 1792 O O . LEU A 1 241 ? 33.211 4.794 3.818 1.000 48.992 241 LEU A O 1
ATOM 1797 N N . GLY A 1 242 ? 34.509 4.134 5.584 1.000 47.187 242 GLY A N 1
ATOM 1798 C CA . GLY A 1 242 ? 34.507 2.688 5.300 1.000 47.005 242 GLY A CA 1
ATOM 1799 C C . GLY A 1 242 ? 34.972 2.390 3.886 1.000 47.172 242 GLY A C 1
ATOM 1800 O O . GLY A 1 242 ? 34.421 1.453 3.264 1.000 46.307 242 GLY A O 1
ATOM 1801 N N . GLY A 1 243 ? 35.939 3.165 3.388 1.000 47.806 243 GLY A N 1
ATOM 1802 C CA . GLY A 1 243 ? 36.572 2.957 2.073 1.000 48.890 243 GLY A CA 1
ATOM 1803 C C . GLY A 1 243 ? 35.696 3.421 0.920 1.000 48.986 243 GLY A C 1
ATOM 1804 O O . GLY A 1 243 ? 35.979 3.016 -0.221 1.000 50.608 243 GLY A O 1
ATOM 1805 N N . LYS A 1 244 ? 34.690 4.258 1.191 1.000 48.437 244 LYS A N 1
ATOM 1806 C CA . LYS A 1 244 ? 33.743 4.778 0.167 1.000 47.047 244 LYS A CA 1
ATOM 1807 C C . LYS A 1 244 ? 33.624 6.294 0.308 1.000 46.008 244 LYS A C 1
ATOM 1808 O O . LYS A 1 244 ? 33.866 6.816 1.410 1.000 46.384 244 LYS A O 1
ATOM 1814 N N . THR A 1 245 ? 33.266 6.967 -0.781 1.000 44.698 245 THR A N 1
ATOM 1815 C CA . THR A 1 245 ? 32.906 8.399 -0.778 1.000 43.994 245 THR A CA 1
ATOM 1816 C C . THR A 1 245 ? 31.436 8.492 -0.361 1.000 43.253 245 THR A C 1
ATOM 1817 O O . THR A 1 245 ? 30.586 7.813 -1.000 1.000 41.667 245 THR A O 1
ATOM 1821 N N . ILE A 1 246 ? 31.175 9.252 0.704 1.000 42.728 246 ILE A N 1
ATOM 1822 C CA . ILE A 1 246 ? 29.815 9.684 1.128 1.000 42.079 246 ILE A CA 1
ATOM 1823 C C . ILE A 1 246 ? 29.558 11.083 0.569 1.000 42.761 246 ILE A C 1
ATOM 1824 O O . ILE A 1 246 ? 30.344 12.002 0.865 1.000 44.242 246 ILE A O 1
ATOM 1829 N N . PHE A 1 247 ? 28.509 11.228 -0.234 1.000 42.386 247 PHE A N 1
ATOM 1830 C CA . PHE A 1 247 ? 27.894 12.540 -0.547 1.000 42.639 247 PHE A CA 1
ATOM 1831 C C . PHE A 1 247 ? 26.686 12.704 0.380 1.000 41.327 247 PHE A C 1
ATOM 1832 O O . PHE A 1 247 ? 25.671 12.021 0.161 1.000 38.929 247 PHE A O 1
ATOM 1840 N N . LEU A 1 248 ? 26.838 13.543 1.404 1.000 40.976 248 LEU A N 1
ATOM 1841 C CA . LEU A 1 248 ? 25.812 13.831 2.441 1.000 41.602 248 LEU A CA 1
ATOM 1842 C C . LEU A 1 248 ? 25.323 15.269 2.239 1.000 41.693 248 LEU A C 1
ATOM 1843 O O . LEU A 1 248 ? 26.174 16.176 2.127 1.000 42.916 248 LEU A O 1
ATOM 1848 N N . TRP A 1 249 ? 24.008 15.474 2.163 1.000 41.043 249 TRP A N 1
ATOM 1849 C CA . TRP A 1 249 ? 23.429 16.811 1.873 1.000 41.852 249 TRP A CA 1
ATOM 1850 C C . TRP A 1 249 ? 21.966 16.887 2.305 1.000 42.181 249 TRP A C 1
ATOM 1851 O O . TRP A 1 249 ? 21.415 15.872 2.786 1.000 40.875 249 TRP A O 1
ATOM 1862 N N . SER A 1 250 ? 21.387 18.077 2.161 1.000 43.435 250 SER A N 1
ATOM 1863 C CA . SER A 1 250 ? 20.021 18.411 2.620 1.000 43.722 250 SER A CA 1
ATOM 1864 C C . SER A 1 250 ? 19.196 18.858 1.418 1.000 45.576 250 SER A C 1
ATOM 1865 O O . SER A 1 250 ? 19.119 20.051 1.118 1.000 44.892 250 SER A O 1
ATOM 1868 N N . PRO A 1 251 ? 18.581 17.898 0.683 1.000 45.320 251 PRO A N 1
ATOM 1869 C CA . PRO A 1 251 ? 17.686 18.227 -0.422 1.000 45.848 251 PRO A CA 1
ATOM 1870 C C . PRO A 1 251 ? 16.334 18.749 0.074 1.000 46.441 251 PRO A C 1
ATOM 1871 O O . PRO A 1 251 ? 15.821 18.236 1.055 1.000 44.305 251 PRO A O 1
ATOM 1875 N N . GLN A 1 252 ? 15.806 19.759 -0.618 1.000 47.362 252 GLN A N 1
ATOM 1876 C CA . GLN A 1 252 ? 14.444 20.308 -0.405 1.000 47.494 252 GLN A CA 1
ATOM 1877 C C . GLN A 1 252 ? 13.602 19.935 -1.621 1.000 47.932 252 GLN A C 1
ATOM 1878 O O . GLN A 1 252 ? 14.098 20.141 -2.746 1.000 47.801 252 GLN A O 1
ATOM 1884 N N . GLY A 1 253 ? 12.388 19.423 -1.401 1.000 46.717 253 GLY A N 1
ATOM 1885 C CA . GLY A 1 253 ? 11.414 19.152 -2.474 1.000 48.486 253 GLY A CA 1
ATOM 1886 C C . GLY A 1 253 ? 11.134 17.671 -2.679 1.000 47.881 253 GLY A C 1
ATOM 1887 O O . GLY A 1 253 ? 10.387 17.350 -3.614 1.000 48.720 253 GLY A O 1
ATOM 1888 N N . LEU A 1 254 ? 11.684 16.784 -1.848 1.000 47.860 254 LEU A N 1
ATOM 1889 C CA . LEU A 1 254 ? 11.309 15.345 -1.884 1.000 48.405 254 LEU A CA 1
ATOM 1890 C C . LEU A 1 254 ? 9.853 15.213 -1.435 1.000 49.987 254 LEU A C 1
ATOM 1891 O O . LEU A 1 254 ? 9.457 15.927 -0.508 1.000 51.372 254 LEU A O 1
ATOM 1896 N N . GLU A 1 255 ? 9.094 14.361 -2.117 1.000 51.511 255 GLU A N 1
ATOM 1897 C CA . GLU A 1 255 ? 7.727 13.939 -1.725 1.000 53.985 255 GLU A CA 1
ATOM 1898 C C . GLU A 1 255 ? 7.835 12.879 -0.636 1.000 51.577 255 GLU A C 1
ATOM 1899 O O . GLU A 1 255 ? 8.661 11.971 -0.749 1.000 48.442 255 GLU A O 1
ATOM 1905 N N . PRO A 1 256 ? 6.991 12.939 0.421 1.000 50.190 256 PRO A N 1
ATOM 1906 C CA . PRO A 1 256 ? 6.813 11.804 1.322 1.000 48.910 256 PRO A CA 1
ATOM 1907 C C . PRO A 1 256 ? 6.610 10.525 0.503 1.000 47.663 256 PRO A C 1
ATOM 1908 O O . PRO A 1 256 ? 5.906 10.577 -0.482 1.000 47.862 256 PRO A O 1
ATOM 1912 N N . LYS A 1 257 ? 7.265 9.439 0.907 1.000 46.598 257 LYS A N 1
ATOM 1913 C CA . LYS A 1 257 ? 7.174 8.117 0.243 1.000 46.980 257 LYS A CA 1
ATOM 1914 C C . LYS A 1 257 ? 7.075 7.042 1.331 1.000 45.131 257 LYS A C 1
ATOM 1915 O O . LYS A 1 257 ? 8.102 6.733 1.971 1.000 42.727 257 LYS A O 1
ATOM 1921 N N . GLY A 1 258 ? 5.870 6.508 1.527 1.000 45.625 258 GLY A N 1
ATOM 1922 C CA . GLY A 1 258 ? 5.535 5.607 2.646 1.000 44.188 258 GLY A CA 1
ATOM 1923 C C . GLY A 1 258 ? 5.923 6.252 3.960 1.000 42.382 258 GLY A C 1
ATOM 1924 O O . GLY A 1 258 ? 5.420 7.340 4.252 1.000 42.845 258 GLY A O 1
ATOM 1925 N N . ASP A 1 259 ? 6.850 5.642 4.692 1.000 39.494 259 ASP A N 1
ATOM 1926 C CA . ASP A 1 259 ? 7.292 6.128 6.019 1.000 38.687 259 ASP A CA 1
ATOM 1927 C C . ASP A 1 259 ? 8.341 7.239 5.875 1.000 37.592 259 ASP A C 1
ATOM 1928 O O . ASP A 1 259 ? 8.600 7.887 6.884 1.000 38.496 259 ASP A O 1
ATOM 1933 N N . ARG A 1 260 ? 8.933 7.440 4.690 1.000 37.789 260 ARG A N 1
ATOM 1934 C CA . ARG A 1 260 ? 10.185 8.234 4.531 1.000 37.381 260 ARG A CA 1
ATOM 1935 C C . ARG A 1 260 ? 9.873 9.633 4.013 1.000 37.959 260 ARG A C 1
ATOM 1936 O O . ARG A 1 260 ? 8.830 9.819 3.375 1.000 39.976 260 ARG A O 1
ATOM 1944 N N . TYR A 1 261 ? 10.785 10.569 4.292 1.000 38.959 261 TYR A N 1
ATOM 1945 C CA . TYR A 1 261 ? 10.797 11.959 3.774 1.000 38.811 261 TYR A CA 1
ATOM 1946 C C . TYR A 1 261 ? 9.561 12.723 4.277 1.000 39.603 261 TYR A C 1
ATOM 1947 O O . TYR A 1 261 ? 9.057 13.579 3.537 1.000 39.454 261 TYR A O 1
ATOM 1956 N N . LYS A 1 262 ? 9.099 12.445 5.498 1.000 39.188 262 LYS A N 1
ATOM 1957 C CA . LYS A 1 262 ? 7.915 13.129 6.087 1.000 40.410 262 LYS A CA 1
ATOM 1958 C C . LYS A 1 262 ? 8.296 14.516 6.635 1.000 39.377 262 LYS A C 1
ATOM 1959 O O . LYS A 1 262 ? 7.410 15.380 6.665 1.000 39.295 262 LYS A O 1
ATOM 1965 N N . ASN A 1 263 ? 9.547 14.761 7.039 1.000 37.574 263 ASN A N 1
ATOM 1966 C CA . ASN A 1 263 ? 9.951 16.113 7.521 1.000 38.022 263 ASN A CA 1
ATOM 1967 C C . ASN A 1 263 ? 9.833 17.115 6.367 1.000 39.526 263 ASN A C 1
ATOM 1968 O O . ASN A 1 263 ? 9.934 16.686 5.199 1.000 39.165 263 ASN A O 1
ATOM 1973 N N . THR A 1 264 ? 9.600 18.392 6.680 1.000 40.731 264 THR A N 1
ATOM 1974 C CA . THR A 1 264 ? 9.549 19.510 5.697 1.000 42.984 264 THR A CA 1
ATOM 1975 C C . THR A 1 264 ? 10.680 19.346 4.669 1.000 44.113 264 THR A C 1
ATOM 1976 O O . THR A 1 264 ? 10.390 19.348 3.462 1.000 45.664 264 THR A O 1
ATOM 1980 N N . TYR A 1 265 ? 11.923 19.186 5.128 1.000 43.227 265 TYR A N 1
ATOM 1981 C CA . TYR A 1 265 ? 13.097 18.924 4.258 1.000 42.950 265 TYR A CA 1
ATOM 1982 C C . TYR A 1 265 ? 13.918 17.767 4.840 1.000 40.864 265 TYR A C 1
ATOM 1983 O O . TYR A 1 265 ? 13.772 17.426 6.023 1.000 40.776 265 TYR A O 1
ATOM 1992 N N . GLN A 1 266 ? 14.775 17.184 4.009 1.000 39.218 266 GLN A N 1
ATOM 1993 C CA . GLN A 1 266 ? 15.469 15.910 4.310 1.000 38.684 266 GLN A CA 1
ATOM 1994 C C . GLN A 1 266 ? 16.967 16.164 4.452 1.000 38.295 266 GLN A C 1
ATOM 1995 O O . GLN A 1 266 ? 17.469 17.143 3.867 1.000 39.318 266 GLN A O 1
ATOM 2001 N N . THR A 1 267 ? 17.637 15.269 5.177 1.000 38.137 267 THR A N 1
ATOM 2002 C CA . THR A 1 267 ? 19.109 15.100 5.171 1.000 37.228 267 THR A CA 1
ATOM 2003 C C . THR A 1 267 ? 19.419 13.622 4.936 1.000 37.384 267 THR A C 1
ATOM 2004 O O . THR A 1 267 ? 18.898 12.767 5.679 1.000 36.945 267 THR A O 1
ATOM 2008 N N . GLY A 1 268 ? 20.216 13.343 3.912 1.000 37.240 268 GLY A N 1
ATOM 2009 C CA . GLY A 1 268 ? 20.541 11.968 3.516 1.000 37.501 268 GLY A CA 1
ATOM 2010 C C . GLY A 1 268 ? 21.769 11.928 2.645 1.000 38.292 268 GLY A C 1
ATOM 2011 O O . GLY A 1 268 ? 22.410 12.979 2.465 1.000 38.749 268 GLY A O 1
ATOM 2012 N N . TYR A 1 269 ? 22.100 10.749 2.129 1.000 38.880 269 TYR A N 1
ATOM 2013 C CA . TYR A 1 269 ? 23.413 10.518 1.491 1.000 39.445 269 TYR A CA 1
ATOM 2014 C C . TYR A 1 269 ? 23.261 9.534 0.339 1.000 40.253 269 TYR A C 1
ATOM 2015 O O . TYR A 1 269 ? 22.288 8.750 0.298 1.000 39.887 269 TYR A O 1
ATOM 2024 N N . TYR A 1 270 ? 24.186 9.666 -0.609 1.000 40.653 270 TYR A N 1
ATOM 2025 C CA . TYR A 1 270 ? 24.549 8.650 -1.624 1.000 41.574 270 TYR A CA 1
ATOM 2026 C C . TYR A 1 270 ? 25.894 8.053 -1.202 1.000 41.786 270 TYR A C 1
ATOM 2027 O O . TYR A 1 270 ? 26.728 8.760 -0.568 1.000 40.630 270 TYR A O 1
ATOM 2036 N N . ILE A 1 271 ? 26.108 6.794 -1.565 1.000 42.556 271 ILE A N 1
ATOM 2037 C CA . ILE A 1 271 ? 27.408 6.088 -1.416 1.000 43.348 271 ILE A CA 1
ATOM 2038 C C . ILE A 1 271 ? 27.980 5.930 -2.819 1.000 44.320 271 ILE A C 1
ATOM 2039 O O . ILE A 1 271 ? 27.212 5.591 -3.737 1.000 44.484 271 ILE A O 1
ATOM 2044 N N . GLY A 1 272 ? 29.274 6.189 -2.964 1.000 44.934 272 GLY A N 1
ATOM 2045 C CA . GLY A 1 272 ? 29.980 6.003 -4.233 1.000 46.690 272 GLY A CA 1
ATOM 2046 C C . GLY A 1 272 ? 31.461 6.238 -4.076 1.000 48.182 272 GLY A C 1
ATOM 2047 O O . GLY A 1 272 ? 32.037 5.813 -3.053 1.000 48.759 272 GLY A O 1
ATOM 2048 N N . GLU A 1 273 ? 32.042 6.906 -5.067 1.000 50.307 273 GLU A N 1
ATOM 2049 C CA . GLU A 1 273 ? 33.502 7.051 -5.251 1.000 51.706 273 GLU A CA 1
ATOM 2050 C C . GLU A 1 273 ? 33.708 8.362 -5.998 1.000 51.471 273 GLU A C 1
ATOM 2051 O O . GLU A 1 273 ? 33.166 8.480 -7.106 1.000 51.515 273 GLU A O 1
ATOM 2057 N N . LEU A 1 274 ? 34.393 9.321 -5.376 1.000 52.775 274 LEU A N 1
ATOM 2058 C CA . LEU A 1 274 ? 34.851 10.560 -6.053 1.000 53.653 274 LEU A CA 1
ATOM 2059 C C . LEU A 1 274 ? 36.192 10.255 -6.717 1.000 54.933 274 LEU A C 1
ATOM 2060 O O . LEU A 1 274 ? 37.142 9.891 -5.998 1.000 55.797 274 LEU A O 1
ATOM 2065 N N . ASP A 1 275 ? 36.231 10.372 -8.041 1.000 55.443 275 ASP A N 1
ATOM 2066 C CA . ASP A 1 275 ? 37.461 10.281 -8.861 1.000 56.276 275 ASP A CA 1
ATOM 2067 C C . ASP A 1 275 ? 38.075 11.680 -8.911 1.000 55.761 275 ASP A C 1
ATOM 2068 O O . ASP A 1 275 ? 37.425 12.577 -9.457 1.000 53.562 275 ASP A O 1
ATOM 2073 N N . TYR A 1 276 ? 39.278 11.851 -8.366 1.000 58.854 276 TYR A N 1
ATOM 2074 C CA . TYR A 1 276 ? 39.980 13.161 -8.284 1.000 61.742 276 TYR A CA 1
ATOM 2075 C C . TYR A 1 276 ? 40.702 13.482 -9.604 1.000 62.862 276 TYR A C 1
ATOM 2076 O O . TYR A 1 276 ? 41.327 14.550 -9.673 1.000 65.601 276 TYR A O 1
ATOM 2085 N N . GLU A 1 277 ? 40.597 12.617 -10.618 1.000 65.163 277 GLU A N 1
ATOM 2086 C CA . GLU A 1 277 ? 41.117 12.849 -11.995 1.000 66.573 277 GLU A CA 1
ATOM 2087 C C . GLU A 1 277 ? 39.984 13.375 -12.882 1.000 65.163 277 GLU A C 1
ATOM 2088 O O . GLU A 1 277 ? 40.192 14.403 -13.546 1.000 66.291 277 GLU A O 1
ATOM 2094 N N . THR A 1 278 ? 38.831 12.697 -12.888 1.000 63.816 278 THR A N 1
ATOM 2095 C CA . THR A 1 278 ? 37.653 13.045 -13.731 1.000 63.357 278 THR A CA 1
ATOM 2096 C C . THR A 1 278 ? 36.697 13.970 -12.964 1.000 61.983 278 THR A C 1
ATOM 2097 O O . THR A 1 278 ? 35.831 14.574 -13.623 1.000 61.188 278 THR A O 1
ATOM 2101 N N . PHE A 1 279 ? 36.838 14.076 -11.637 1.000 61.342 279 PHE A N 1
ATOM 2102 C CA . PHE A 1 279 ? 35.937 14.860 -10.748 1.000 61.024 279 PHE A CA 1
ATOM 2103 C C . PHE A 1 279 ? 34.489 14.395 -10.946 1.000 60.276 279 PHE A C 1
ATOM 2104 O O . PHE A 1 279 ? 33.563 15.225 -10.909 1.000 60.013 279 PHE A O 1
ATOM 2112 N N . GLU A 1 280 ? 34.321 13.093 -11.170 1.000 59.649 280 GLU A N 1
ATOM 2113 C CA . GLU A 1 280 ? 33.013 12.404 -11.289 1.000 61.041 280 GLU A CA 1
ATOM 2114 C C . GLU A 1 280 ? 32.745 11.683 -9.963 1.000 58.263 280 GLU A C 1
ATOM 2115 O O . GLU A 1 280 ? 33.687 11.049 -9.438 1.000 58.137 280 GLU A O 1
ATOM 2121 N N . PHE A 1 281 ? 31.529 11.804 -9.426 1.000 55.643 281 PHE A N 1
ATO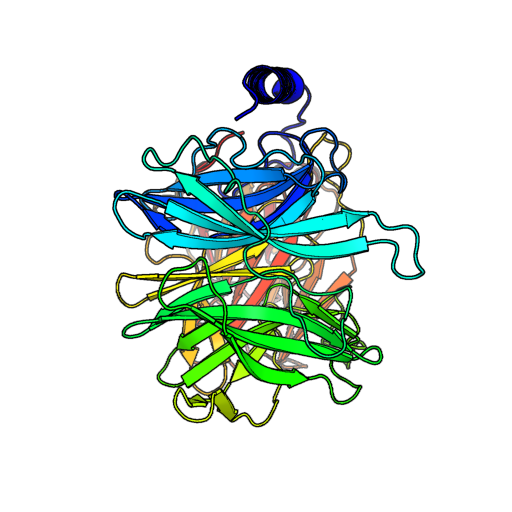M 2122 C CA . PHE A 1 281 ? 31.059 11.019 -8.254 1.000 53.451 281 PHE A CA 1
ATOM 2123 C C . PHE A 1 281 ? 30.255 9.817 -8.762 1.000 52.668 281 PHE A C 1
ATOM 2124 O O . PHE A 1 281 ? 29.073 9.988 -9.125 1.000 53.064 281 PHE A O 1
ATOM 2132 N N . LYS A 1 282 ? 30.879 8.636 -8.795 1.000 53.092 282 LYS A N 1
ATOM 2133 C CA . LYS A 1 282 ? 30.273 7.386 -9.334 1.000 54.658 282 LYS A CA 1
ATOM 2134 C C . LYS A 1 282 ? 29.397 6.742 -8.253 1.000 51.009 282 LYS A C 1
ATOM 2135 O O . LYS A 1 282 ? 29.954 6.271 -7.245 1.000 52.443 282 LYS A O 1
ATOM 2141 N N . THR A 1 283 ? 28.080 6.709 -8.463 1.000 47.217 283 THR A N 1
ATOM 2142 C CA . THR A 1 283 ? 27.086 6.251 -7.459 1.000 45.140 283 THR A CA 1
ATOM 2143 C C . THR A 1 283 ? 25.881 5.615 -8.157 1.000 44.136 283 THR A C 1
ATOM 2144 O O . THR A 1 283 ? 25.675 5.867 -9.350 1.000 44.028 283 THR A O 1
ATOM 2148 N N . ASP A 1 284 ? 25.115 4.816 -7.419 1.000 43.387 284 ASP A N 1
ATOM 2149 C CA . ASP A 1 284 ? 23.849 4.206 -7.899 1.000 43.650 284 ASP A CA 1
ATOM 2150 C C . ASP A 1 284 ? 22.687 5.170 -7.620 1.000 43.742 284 ASP A C 1
ATOM 2151 O O . ASP A 1 284 ? 21.543 4.840 -7.997 1.000 44.831 284 ASP A O 1
ATOM 2156 N N . LYS A 1 285 ? 22.969 6.288 -6.939 1.000 43.677 285 LYS A N 1
ATOM 2157 C CA . LYS A 1 285 ? 21.963 7.291 -6.496 1.000 44.118 285 LYS A CA 1
ATOM 2158 C C . LYS A 1 285 ? 20.878 6.599 -5.667 1.000 43.191 285 LYS A C 1
ATOM 2159 O O . LYS A 1 285 ? 19.694 6.985 -5.801 1.000 42.754 285 LYS A O 1
ATOM 2165 N N . TYR A 1 286 ? 21.258 5.602 -4.860 1.000 42.443 286 TYR A N 1
ATOM 2166 C CA . TYR A 1 286 ? 20.401 5.037 -3.790 1.000 42.272 286 TYR A CA 1
ATOM 2167 C C . TYR A 1 286 ? 20.424 6.028 -2.621 1.000 40.489 286 TYR A C 1
ATOM 2168 O O . TYR A 1 286 ? 21.475 6.183 -1.975 1.000 39.887 286 TYR A O 1
ATOM 2177 N N . PHE A 1 287 ? 19.324 6.758 -2.413 1.000 39.162 287 PHE A N 1
ATOM 2178 C CA . PHE A 1 287 ? 19.220 7.781 -1.343 1.000 37.821 287 PHE A CA 1
ATOM 2179 C C . PHE A 1 287 ? 18.796 7.102 -0.039 1.000 36.884 287 PHE A C 1
ATOM 2180 O O . PHE A 1 287 ? 17.887 6.252 -0.059 1.000 35.742 287 PHE A O 1
ATOM 2188 N N . GLN A 1 288 ? 19.431 7.485 1.070 1.000 36.158 288 GLN A N 1
ATOM 2189 C CA . GLN A 1 288 ? 18.989 7.082 2.429 1.000 36.313 288 GLN A CA 1
ATOM 2190 C C . GLN A 1 288 ? 18.909 8.324 3.311 1.000 36.236 288 GLN A C 1
ATOM 2191 O O . GLN A 1 288 ? 19.808 9.193 3.215 1.000 35.358 288 GLN A O 1
ATOM 2197 N N . GLU A 1 289 ? 17.873 8.399 4.132 1.000 35.337 289 GLU A N 1
ATOM 2198 C CA . GLU A 1 289 ? 17.799 9.405 5.214 1.000 35.951 289 GLU A CA 1
ATOM 2199 C C . GLU A 1 289 ? 18.824 8.993 6.267 1.000 36.155 289 GLU A C 1
ATOM 2200 O O . GLU A 1 289 ? 18.888 7.791 6.589 1.000 37.690 289 GLU A O 1
ATOM 2206 N N . LEU A 1 290 ? 19.595 9.958 6.761 1.000 36.389 290 LEU A N 1
ATOM 2207 C CA . LEU A 1 290 ? 20.581 9.771 7.855 1.000 36.318 290 LEU A CA 1
ATOM 2208 C C . LEU A 1 290 ? 19.862 9.488 9.179 1.000 36.347 290 LEU A C 1
ATOM 2209 O O . LEU A 1 290 ? 20.210 8.496 9.862 1.000 36.403 290 LEU A O 1
ATOM 2214 N N . ASP A 1 291 ? 18.924 10.371 9.537 1.000 37.273 291 ASP A N 1
ATOM 2215 C CA . ASP A 1 291 ? 18.212 10.411 10.843 1.000 36.001 291 ASP A CA 1
ATOM 2216 C C . ASP A 1 291 ? 16.709 10.385 10.553 1.000 36.078 291 ASP A C 1
ATOM 2217 O O . ASP A 1 291 ? 16.262 11.170 9.690 1.000 36.714 291 ASP A O 1
ATOM 2222 N N . TYR A 1 292 ? 15.980 9.497 11.233 1.000 35.493 292 TYR A N 1
ATOM 2223 C CA . TYR A 1 292 ? 14.559 9.163 10.977 1.000 35.466 292 TYR A CA 1
ATOM 2224 C C . TYR A 1 292 ? 13.645 10.015 11.868 1.000 34.851 292 TYR A C 1
ATOM 2225 O O . TYR A 1 292 ? 12.420 9.840 11.786 1.000 34.644 292 TYR A O 1
ATOM 2234 N N . GLY A 1 293 ? 14.210 10.908 12.684 1.000 33.968 293 GLY A N 1
ATOM 2235 C CA . GLY A 1 293 ? 13.449 11.712 13.657 1.000 34.011 293 GLY A CA 1
ATOM 2236 C C . GLY A 1 293 ? 12.697 12.879 13.034 1.000 34.479 293 GLY A C 1
ATOM 2237 O O . GLY A 1 293 ? 12.756 13.075 11.796 1.000 33.883 293 GLY A O 1
ATOM 2238 N N . HIS A 1 294 ? 12.008 13.644 13.883 1.000 35.328 294 HIS A N 1
ATOM 2239 C CA . HIS A 1 294 ? 11.135 14.785 13.498 1.000 35.088 294 HIS A CA 1
ATOM 2240 C C . HIS A 1 294 ? 11.963 16.049 13.208 1.000 36.286 294 HIS A C 1
ATOM 2241 O O . HIS A 1 294 ? 11.492 16.902 12.422 1.000 37.756 294 HIS A O 1
ATOM 2248 N N . ASP A 1 295 ? 13.140 16.188 13.818 1.000 35.891 295 ASP A N 1
ATOM 2249 C CA . ASP A 1 295 ? 13.819 17.505 13.938 1.000 37.296 295 ASP A CA 1
ATOM 2250 C C . ASP A 1 295 ? 15.311 17.355 13.655 1.000 37.932 295 ASP A C 1
ATOM 2251 O O . ASP A 1 295 ? 16.113 17.655 14.550 1.000 40.073 295 ASP A O 1
ATOM 2256 N N . PHE A 1 296 ? 15.656 16.924 12.444 1.000 38.634 296 PHE A N 1
ATOM 2257 C CA . PHE A 1 296 ? 17.054 16.739 11.980 1.000 38.430 296 PHE A CA 1
ATOM 2258 C C . PHE A 1 296 ? 17.181 17.305 10.560 1.000 39.110 296 PHE A C 1
ATOM 2259 O O . PHE A 1 296 ? 16.473 16.828 9.649 1.000 37.063 296 PHE A O 1
ATOM 2267 N N . TYR A 1 297 ? 18.053 18.302 10.390 1.000 38.749 297 TYR A N 1
ATOM 2268 C CA . TYR A 1 297 ? 18.310 18.987 9.098 1.000 40.700 297 TYR A CA 1
ATOM 2269 C C . TYR A 1 297 ? 19.656 19.708 9.170 1.000 42.589 297 TYR A C 1
ATOM 2270 O O . TYR A 1 297 ? 19.938 20.331 10.208 1.000 45.123 297 TYR A O 1
ATOM 2279 N N . ALA A 1 298 ? 20.440 19.638 8.093 1.000 43.499 298 ALA A N 1
ATOM 2280 C CA . ALA A 1 298 ? 21.662 20.452 7.879 1.000 45.592 298 ALA A CA 1
ATOM 2281 C C . ALA A 1 298 ? 22.749 19.976 8.844 1.000 45.749 298 ALA A C 1
ATOM 2282 O O . ALA A 1 298 ? 22.599 20.177 10.064 1.000 48.753 298 ALA A O 1
ATOM 2284 N N . THR A 1 299 ? 23.783 19.335 8.307 1.000 44.327 299 THR A N 1
ATOM 2285 C CA . THR A 1 299 ? 24.837 18.648 9.088 1.000 42.813 299 THR A CA 1
ATOM 2286 C C . THR A 1 299 ? 26.185 19.318 8.830 1.000 44.202 299 THR A C 1
ATOM 2287 O O . THR A 1 299 ? 26.335 20.038 7.813 1.000 42.729 299 THR A O 1
ATOM 2291 N N . GLN A 1 300 ? 27.110 19.085 9.755 1.000 44.521 300 GLN A N 1
ATOM 2292 C CA . GLN A 1 300 ? 28.563 19.318 9.593 1.000 45.094 300 GLN A CA 1
ATOM 2293 C C . GLN A 1 300 ? 29.276 18.027 9.988 1.000 44.521 300 GLN A C 1
ATOM 2294 O O . GLN A 1 300 ? 28.766 17.332 10.890 1.000 44.210 300 GLN A O 1
ATOM 2300 N N . THR A 1 301 ? 30.400 17.727 9.343 1.000 45.356 301 THR A N 1
ATOM 2301 C CA . THR A 1 301 ? 31.300 16.613 9.730 1.000 46.963 301 THR A CA 1
ATOM 2302 C C . THR A 1 301 ? 32.734 17.130 9.837 1.000 48.698 301 THR A C 1
ATOM 2303 O O . THR A 1 301 ? 33.074 18.129 9.177 1.000 48.418 301 THR A O 1
ATOM 2307 N N . ILE A 1 302 ? 33.523 16.459 10.665 1.000 49.744 302 ILE A N 1
ATOM 2308 C CA . ILE A 1 302 ? 34.995 16.642 10.751 1.000 52.421 302 ILE A CA 1
ATOM 2309 C C . ILE A 1 302 ? 35.594 15.253 10.972 1.000 53.040 302 ILE A C 1
ATOM 2310 O O . ILE A 1 302 ? 34.884 14.385 11.518 1.000 52.179 302 ILE A O 1
ATOM 2315 N N . GLN A 1 303 ? 36.830 15.052 10.518 1.000 55.082 303 GLN A N 1
ATOM 2316 C CA . GLN A 1 303 ? 37.583 13.783 10.668 1.000 57.275 303 GLN A CA 1
ATOM 2317 C C . GLN A 1 303 ? 38.840 14.051 11.503 1.000 60.396 303 GLN A C 1
ATOM 2318 O O . GLN A 1 303 ? 39.590 14.985 11.170 1.000 62.411 303 GLN A O 1
ATOM 2324 N N . GLY A 1 304 ? 39.020 13.274 12.570 1.000 62.942 304 GLY A N 1
ATOM 2325 C CA . GLY A 1 304 ? 40.244 13.226 13.391 1.000 67.272 304 GLY A CA 1
ATOM 2326 C C . GLY A 1 304 ? 40.226 12.007 14.292 1.000 69.615 304 GLY A C 1
ATOM 2327 O O . GLY A 1 304 ? 39.136 11.420 14.455 1.000 69.789 304 GLY A O 1
ATOM 2328 N N . ASP A 1 305 ? 41.383 11.618 14.837 1.000 73.662 305 ASP A N 1
ATOM 2329 C CA . ASP A 1 305 ? 41.533 10.429 15.720 1.000 74.893 305 ASP A CA 1
ATOM 2330 C C . ASP A 1 305 ? 41.147 9.172 14.924 1.000 72.789 305 ASP A C 1
ATOM 2331 O O . ASP A 1 305 ? 40.797 8.160 15.556 1.000 74.266 305 ASP A O 1
ATOM 2336 N N . GLY A 1 306 ? 41.219 9.241 13.588 1.000 70.059 306 GLY A N 1
ATOM 2337 C CA . GLY A 1 306 ? 40.738 8.200 12.659 1.000 68.579 306 GLY A CA 1
ATOM 2338 C C . GLY A 1 306 ? 39.235 7.967 12.766 1.000 65.828 306 GLY A C 1
ATOM 2339 O O . GLY A 1 306 ? 38.796 6.868 12.400 1.000 65.972 306 GLY A O 1
ATOM 2340 N N . LYS A 1 307 ? 38.469 8.963 13.225 1.000 63.160 307 LYS A N 1
ATOM 2341 C CA . LYS A 1 307 ? 36.989 8.888 13.388 1.000 60.352 307 LYS A CA 1
ATOM 2342 C C . LYS A 1 307 ? 36.318 9.943 12.502 1.000 56.585 307 LYS A C 1
ATOM 2343 O O . LYS A 1 307 ? 37.008 10.871 12.048 1.000 54.892 307 LYS A O 1
ATOM 2349 N N . THR A 1 308 ? 35.015 9.800 12.260 1.000 52.906 308 THR A N 1
ATOM 2350 C CA . THR A 1 308 ? 34.199 10.804 11.533 1.000 50.733 308 THR A CA 1
ATOM 2351 C C . THR A 1 308 ? 33.092 11.272 12.471 1.000 49.717 308 THR A C 1
ATOM 2352 O O . THR A 1 308 ? 32.194 10.466 12.783 1.000 49.307 308 THR A O 1
ATOM 2356 N N . TYR A 1 309 ? 33.186 12.518 12.924 1.000 49.149 309 TYR A N 1
ATOM 2357 C CA . TYR A 1 309 ? 32.203 13.153 13.831 1.000 47.994 309 TYR A CA 1
ATOM 2358 C C . TYR A 1 309 ? 31.170 13.889 12.976 1.000 45.996 309 TYR A C 1
ATOM 2359 O O . TYR A 1 309 ? 31.545 14.468 11.953 1.000 45.670 309 TYR A O 1
ATOM 2368 N N . LEU A 1 310 ? 29.910 13.881 13.403 1.000 44.217 310 LEU A N 1
ATOM 2369 C CA . LEU A 1 310 ? 28.796 14.577 12.712 1.000 42.953 310 LEU A CA 1
ATOM 2370 C C . LEU A 1 310 ? 27.926 15.286 13.754 1.000 41.826 310 LEU A C 1
ATOM 2371 O O . LEU A 1 310 ? 27.741 14.747 14.857 1.000 41.698 310 LEU A O 1
ATOM 2376 N N . ILE A 1 311 ? 27.400 16.452 13.395 1.000 41.127 311 ILE A N 1
ATOM 2377 C CA . ILE A 1 311 ? 26.431 17.219 14.223 1.000 41.445 311 ILE A CA 1
ATOM 2378 C C . ILE A 1 311 ? 25.405 17.817 13.270 1.000 40.661 311 ILE A C 1
ATOM 2379 O O . ILE A 1 311 ? 25.764 18.086 12.113 1.000 41.303 311 ILE A O 1
ATOM 2384 N N . GLY A 1 312 ? 24.170 17.972 13.736 1.000 39.945 312 GLY A N 1
ATOM 2385 C CA . GLY A 1 312 ? 23.082 18.539 12.935 1.000 39.504 312 GLY A CA 1
ATOM 2386 C C . GLY A 1 312 ? 22.342 19.592 13.722 1.000 39.246 312 GLY A C 1
ATOM 2387 O O . GLY A 1 312 ? 22.546 19.668 14.944 1.000 39.995 312 GLY A O 1
ATOM 2388 N N . TRP A 1 313 ? 21.526 20.381 13.030 1.000 39.461 313 TRP A N 1
ATOM 2389 C CA . TRP A 1 313 ? 20.563 21.332 13.631 1.000 39.991 313 TRP A CA 1
ATOM 2390 C C . TRP A 1 313 ? 19.352 20.544 14.135 1.000 39.806 313 TRP A C 1
ATOM 2391 O O . TRP A 1 313 ? 18.773 19.785 13.340 1.000 39.002 313 TRP A O 1
ATOM 2402 N N . PHE A 1 314 ? 18.984 20.739 15.403 1.000 41.166 314 PHE A N 1
ATOM 2403 C CA . PHE A 1 314 ? 17.935 19.973 16.123 1.000 39.671 314 PHE A CA 1
ATOM 2404 C C . PHE A 1 314 ? 16.656 20.807 16.119 1.000 40.865 314 PHE A C 1
ATOM 2405 O O . PHE A 1 314 ? 16.213 21.316 17.172 1.000 41.606 314 PHE A O 1
ATOM 2413 N N . ASN A 1 315 ? 16.106 20.971 14.923 1.000 42.234 315 ASN A N 1
ATOM 2414 C CA . ASN A 1 315 ? 14.812 21.655 14.664 1.000 43.251 315 ASN A CA 1
ATOM 2415 C C . ASN A 1 315 ? 14.427 21.317 13.219 1.000 42.689 315 ASN A C 1
ATOM 2416 O O . ASN A 1 315 ? 15.152 20.498 12.573 1.000 40.646 315 ASN A O 1
ATOM 2421 N N . MET A 1 316 ? 13.323 21.897 12.737 1.000 43.613 316 MET A N 1
ATOM 2422 C CA . MET A 1 316 ? 12.814 21.649 11.367 1.000 43.856 316 MET A CA 1
ATOM 2423 C C . MET A 1 316 ? 12.125 22.916 10.861 1.000 45.351 316 MET A C 1
ATOM 2424 O O . MET A 1 316 ? 11.508 23.624 11.682 1.000 45.421 316 MET A O 1
ATOM 2429 N N . TRP A 1 317 ? 12.221 23.177 9.557 1.000 45.102 317 TRP A N 1
ATOM 2430 C CA . TRP A 1 317 ? 11.609 24.365 8.915 1.000 46.504 317 TRP A CA 1
ATOM 2431 C C . TRP A 1 317 ? 10.094 24.179 8.860 1.000 46.982 317 TRP A C 1
ATOM 2432 O O . TRP A 1 317 ? 9.635 23.029 8.648 1.000 45.377 317 TRP A O 1
ATOM 2443 N N . GLU A 1 318 ? 9.379 25.282 9.096 1.000 50.011 318 GLU A N 1
ATOM 2444 C CA . GLU A 1 318 ? 7.939 25.497 8.804 1.000 52.632 318 GLU A CA 1
ATOM 2445 C C . GLU A 1 318 ? 7.085 24.569 9.660 1.000 50.640 318 GLU A C 1
ATOM 2446 O O . GLU A 1 318 ? 6.006 24.176 9.198 1.000 51.407 318 GLU A O 1
ATOM 2452 N N . VAL A 1 319 ? 7.543 24.292 10.881 1.000 48.528 319 VAL A N 1
ATOM 2453 C CA . VAL A 1 319 ? 6.784 23.536 11.915 1.000 47.553 319 VAL A CA 1
ATOM 2454 C C . VAL A 1 319 ? 6.926 24.272 13.242 1.000 47.122 319 VAL A C 1
ATOM 2455 O O . VAL A 1 319 ? 7.918 24.962 13.475 1.000 45.702 319 VAL A O 1
ATOM 2459 N N . PRO A 1 320 ? 5.942 24.141 14.157 1.000 47.496 320 PRO A N 1
ATOM 2460 C CA . PRO A 1 320 ? 5.999 24.869 15.421 1.000 47.927 320 PRO A CA 1
ATOM 2461 C C . PRO A 1 320 ? 7.294 24.533 16.171 1.000 47.083 320 PRO A C 1
ATOM 2462 O O . PRO A 1 320 ? 7.712 23.370 16.176 1.000 47.252 320 PRO A O 1
ATOM 2466 N N . HIS A 1 321 ? 7.914 25.566 16.735 1.000 45.988 321 HIS A N 1
ATOM 2467 C CA . HIS A 1 321 ? 9.034 25.489 17.706 1.000 46.001 321 HIS A CA 1
ATOM 2468 C C . HIS A 1 321 ? 8.484 25.909 19.074 1.000 46.553 321 HIS A C 1
ATOM 2469 O O . HIS A 1 321 ? 8.312 27.122 19.291 1.000 47.785 321 HIS A O 1
ATOM 2476 N N . LEU A 1 322 ? 8.181 24.947 19.952 1.000 46.464 322 LEU A N 1
ATOM 2477 C CA . LEU A 1 322 ? 7.465 25.204 21.232 1.000 46.816 322 LEU A CA 1
ATOM 2478 C C . LEU A 1 322 ? 8.314 26.089 22.162 1.000 46.951 322 LEU A C 1
ATOM 2479 O O . LEU A 1 322 ? 7.730 26.730 23.041 1.000 49.277 322 LEU A O 1
ATOM 2484 N N . GLU A 1 323 ? 9.629 26.171 21.941 1.000 47.442 323 GLU A N 1
ATOM 2485 C CA . GLU A 1 323 ? 10.568 27.015 22.733 1.000 48.043 323 GLU A CA 1
ATOM 2486 C C . GLU A 1 323 ? 10.583 28.470 22.226 1.000 49.952 323 GLU A C 1
ATOM 2487 O O . GLU A 1 323 ? 11.162 29.313 22.929 1.000 51.966 323 GLU A O 1
ATOM 2493 N N . GLU A 1 324 ? 9.991 28.756 21.060 1.000 50.991 324 GLU A N 1
ATOM 2494 C CA . GLU A 1 324 ? 10.043 30.084 20.377 1.000 53.688 324 GLU A CA 1
ATOM 2495 C C . GLU A 1 324 ? 9.664 31.202 21.360 1.000 54.751 324 GLU A C 1
ATOM 2496 O O . GLU A 1 324 ? 10.410 32.188 21.446 1.000 54.363 324 GLU A O 1
ATOM 2502 N N . GLU A 1 325 ? 8.547 31.034 22.072 1.000 55.011 325 GLU A N 1
ATOM 2503 C CA . GLU A 1 325 ? 7.960 32.052 22.988 1.000 56.306 325 GLU A CA 1
ATOM 2504 C C . GLU A 1 325 ? 8.861 32.262 24.218 1.000 56.227 325 GLU A C 1
ATOM 2505 O O . GLU A 1 325 ? 8.551 33.172 24.997 1.000 57.062 325 GLU A O 1
ATOM 2511 N N . ASP A 1 326 ? 9.921 31.460 24.395 1.000 54.469 326 ASP A N 1
ATOM 2512 C CA . ASP A 1 326 ? 10.862 31.551 25.548 1.000 53.693 326 ASP A CA 1
ATOM 2513 C C . ASP A 1 326 ? 12.098 32.381 25.161 1.000 53.473 326 ASP A C 1
ATOM 2514 O O . ASP A 1 326 ? 13.063 32.407 25.955 1.000 53.396 326 ASP A O 1
ATOM 2519 N N . GLY A 1 327 ? 12.079 33.017 23.986 1.000 53.138 327 GLY A N 1
ATOM 2520 C CA . GLY A 1 327 ? 13.112 33.970 23.537 1.000 53.696 327 GLY A CA 1
ATOM 2521 C C . GLY A 1 327 ? 14.313 33.288 22.906 1.000 52.943 327 GLY A C 1
ATOM 2522 O O . GLY A 1 327 ? 15.364 33.934 22.799 1.000 53.794 327 GLY A O 1
ATOM 2523 N N . TRP A 1 328 ? 14.180 32.024 22.493 1.000 51.620 328 TRP A N 1
ATOM 2524 C CA . TRP A 1 328 ? 15.243 31.297 21.756 1.000 50.142 328 TRP A CA 1
ATOM 2525 C C . TRP A 1 328 ? 14.597 30.213 20.889 1.000 49.544 328 TRP A C 1
ATOM 2526 O O . TRP A 1 328 ? 13.413 29.879 21.128 1.000 50.246 328 TRP A O 1
ATOM 2537 N N . ALA A 1 329 ? 15.340 29.686 19.917 1.000 49.647 329 ALA A N 1
ATOM 2538 C CA . ALA A 1 329 ? 14.916 28.545 19.073 1.000 47.086 329 ALA A CA 1
ATOM 2539 C C . ALA A 1 329 ? 16.153 27.782 18.594 1.000 45.579 329 ALA A C 1
ATOM 2540 O O . ALA A 1 329 ? 17.120 28.436 18.158 1.000 44.791 329 ALA A O 1
ATOM 2542 N N . GLY A 1 330 ? 16.126 26.451 18.692 1.000 43.489 330 GLY A N 1
ATOM 2543 C CA . GLY A 1 330 ? 17.144 25.574 18.087 1.000 42.369 330 GLY A CA 1
ATOM 2544 C C . GLY A 1 330 ? 18.223 25.174 19.075 1.000 42.065 330 GLY A C 1
ATOM 2545 O O . GLY A 1 330 ? 18.544 25.956 19.979 1.000 42.331 330 GLY A O 1
ATOM 2546 N N . THR A 1 331 ? 18.700 23.942 18.931 1.000 41.932 331 THR A N 1
ATOM 2547 C CA . THR A 1 331 ? 19.922 23.384 19.552 1.000 42.040 331 THR A CA 1
ATOM 2548 C C . THR A 1 331 ? 20.609 22.608 18.435 1.000 42.204 331 THR A C 1
ATOM 2549 O O . THR A 1 331 ? 19.986 22.447 17.363 1.000 43.056 331 THR A O 1
ATOM 2553 N N . THR A 1 332 ? 21.836 22.157 18.671 1.000 43.172 332 THR A N 1
ATOM 2554 C CA . THR A 1 332 ? 22.485 21.111 17.859 1.000 42.441 332 THR A CA 1
ATOM 2555 C C . THR A 1 332 ? 22.062 19.767 18.442 1.000 42.840 332 THR A C 1
ATOM 2556 O O . THR A 1 332 ? 21.487 19.735 19.559 1.000 43.654 332 THR A O 1
ATOM 2560 N N . THR A 1 333 ? 22.326 18.705 17.693 1.000 43.430 333 THR A N 1
ATOM 2561 C CA . THR A 1 333 ? 22.276 17.310 18.176 1.000 42.117 333 THR A CA 1
ATOM 2562 C C . THR A 1 333 ? 23.516 17.060 19.030 1.000 43.392 333 THR A C 1
ATOM 2563 O O . THR A 1 333 ? 24.461 17.871 18.955 1.000 42.785 333 THR A O 1
ATOM 2567 N N . LEU A 1 334 ? 23.535 15.947 19.761 1.000 43.368 334 LEU A N 1
ATOM 2568 C CA . LEU A 1 334 ? 24.806 15.344 20.220 1.000 44.760 334 LEU A CA 1
ATOM 2569 C C . LEU A 1 334 ? 25.701 15.210 18.990 1.000 44.145 334 LEU A C 1
ATOM 2570 O O . LEU A 1 334 ? 25.168 15.001 17.880 1.000 44.554 334 LEU A O 1
ATOM 2575 N N . VAL A 1 335 ? 27.005 15.323 19.186 1.000 44.544 335 VAL A N 1
ATOM 2576 C CA . VAL A 1 335 ? 28.011 14.895 18.179 1.000 44.951 335 VAL A CA 1
ATOM 2577 C C . VAL A 1 335 ? 27.902 13.372 18.067 1.000 43.344 335 VAL A C 1
ATOM 2578 O O . VAL A 1 335 ? 27.819 12.706 19.116 1.000 44.238 335 VAL A O 1
ATOM 2582 N N . ARG A 1 336 ? 27.857 12.843 16.845 1.000 42.617 336 ARG A N 1
ATOM 2583 C CA . ARG A 1 336 ? 27.816 11.380 16.595 1.000 42.049 336 ARG A CA 1
ATOM 2584 C C . ARG A 1 336 ? 29.107 10.953 15.895 1.000 42.281 336 ARG A C 1
ATOM 2585 O O . ARG A 1 336 ? 29.608 11.725 15.068 1.000 42.637 336 ARG A O 1
ATOM 2593 N N . GLU A 1 337 ? 29.610 9.768 16.229 1.000 42.743 337 GLU A N 1
ATOM 2594 C CA . GLU A 1 337 ? 30.668 9.064 15.460 1.000 44.803 337 GLU A CA 1
ATOM 2595 C C . GLU A 1 337 ? 29.985 8.272 14.340 1.000 43.127 337 GLU A C 1
ATOM 2596 O O . GLU A 1 337 ? 28.978 7.612 14.643 1.000 42.375 337 GLU A O 1
ATOM 2602 N N . LEU A 1 338 ? 30.503 8.346 13.109 1.000 42.706 338 LEU A N 1
ATOM 2603 C CA . LEU A 1 338 ? 29.961 7.617 11.930 1.000 42.032 338 LEU A CA 1
ATOM 2604 C C . LEU A 1 338 ? 30.802 6.365 11.660 1.000 43.568 338 LEU A C 1
ATOM 2605 O O . LEU A 1 338 ? 32.037 6.420 11.824 1.000 43.558 338 LEU A O 1
ATOM 2610 N N . GLN A 1 339 ? 30.140 5.277 11.269 1.000 44.141 339 GLN A N 1
ATOM 2611 C CA . GLN A 1 339 ? 30.760 4.116 10.583 1.000 45.644 339 GLN A CA 1
ATOM 2612 C C . GLN A 1 339 ? 29.875 3.742 9.397 1.000 44.770 339 GLN A C 1
ATOM 2613 O O . GLN A 1 339 ? 28.654 4.017 9.438 1.000 43.819 339 GLN A O 1
ATOM 2619 N N . LEU A 1 340 ? 30.467 3.131 8.380 1.000 44.255 340 LEU A N 1
ATOM 2620 C CA . LEU A 1 340 ? 29.707 2.533 7.262 1.000 44.122 340 LEU A CA 1
ATOM 2621 C C . LEU A 1 340 ? 29.702 1.024 7.480 1.000 44.301 340 LEU A C 1
ATOM 2622 O O . LEU A 1 340 ? 30.761 0.402 7.297 1.000 44.311 340 LEU A O 1
ATOM 2627 N N . ILE A 1 341 ? 28.554 0.479 7.890 1.000 43.326 341 ILE A N 1
ATOM 2628 C CA . ILE A 1 341 ? 28.337 -0.985 8.058 1.000 43.190 341 ILE A CA 1
ATOM 2629 C C . ILE A 1 341 ? 27.463 -1.458 6.897 1.000 42.119 341 ILE A C 1
ATOM 2630 O O . ILE A 1 341 ? 26.282 -1.072 6.846 1.000 40.131 341 ILE A O 1
ATOM 2635 N N . GLY A 1 342 ? 28.033 -2.260 5.998 1.000 42.352 342 GLY A N 1
ATOM 2636 C CA . GLY A 1 342 ? 27.395 -2.608 4.720 1.000 42.225 342 GLY A CA 1
ATOM 2637 C C . GLY A 1 342 ? 27.064 -1.344 3.962 1.000 41.364 342 GLY A C 1
ATOM 2638 O O . GLY A 1 342 ? 28.006 -0.606 3.659 1.000 41.375 342 GLY A O 1
ATOM 2639 N N . THR A 1 343 ? 25.773 -1.060 3.767 1.000 41.501 343 THR A N 1
ATOM 2640 C CA . THR A 1 343 ? 25.246 0.095 2.985 1.000 40.696 343 THR A CA 1
ATOM 2641 C C . THR A 1 343 ? 24.701 1.188 3.911 1.000 41.484 343 THR A C 1
ATOM 2642 O O . THR A 1 343 ? 24.064 2.135 3.386 1.000 41.652 343 THR A O 1
ATOM 2646 N N . ARG A 1 344 ? 24.928 1.089 5.226 1.000 41.215 344 ARG A N 1
ATOM 2647 C CA . ARG A 1 344 ? 24.257 1.970 6.223 1.000 40.189 344 ARG A CA 1
ATOM 2648 C C . ARG A 1 344 ? 25.281 2.769 7.026 1.000 40.245 344 ARG A C 1
ATOM 2649 O O . ARG A 1 344 ? 26.184 2.168 7.622 1.000 40.969 344 ARG A O 1
ATOM 2657 N N . ILE A 1 345 ? 25.122 4.091 7.074 1.000 40.313 345 ILE A N 1
ATOM 2658 C CA . ILE A 1 345 ? 25.907 4.941 8.012 1.000 39.590 345 ILE A CA 1
ATOM 2659 C C . ILE A 1 345 ? 25.239 4.807 9.377 1.000 38.689 345 ILE A C 1
ATOM 2660 O O . ILE A 1 345 ? 24.069 5.180 9.505 1.000 38.973 345 ILE A O 1
ATOM 2665 N N . THR A 1 346 ? 25.956 4.213 10.326 1.000 39.215 346 THR A N 1
ATOM 2666 C CA . THR A 1 346 ? 25.579 4.141 11.754 1.000 39.248 346 THR A CA 1
ATOM 2667 C C . THR A 1 346 ? 26.039 5.434 12.433 1.000 39.956 346 THR A C 1
ATOM 2668 O O . THR A 1 346 ? 27.088 5.972 12.031 1.000 39.230 346 THR A O 1
ATOM 2672 N N . MET A 1 347 ? 25.227 5.932 13.366 1.000 39.583 347 MET A N 1
ATOM 2673 C CA . MET A 1 347 ? 25.544 7.069 14.265 1.000 39.199 347 MET A CA 1
ATOM 2674 C C . MET A 1 347 ? 25.489 6.556 15.707 1.000 39.874 347 MET A C 1
ATOM 2675 O O . MET A 1 347 ? 24.531 5.822 16.062 1.000 38.597 347 MET A O 1
ATOM 2680 N N . ASN A 1 348 ? 26.489 6.917 16.504 1.000 40.412 348 ASN A N 1
ATOM 2681 C CA . ASN A 1 348 ? 26.574 6.567 17.942 1.000 41.769 348 ASN A CA 1
ATOM 2682 C C . ASN A 1 348 ? 27.014 7.816 18.696 1.000 42.753 348 ASN A C 1
ATOM 2683 O O . ASN A 1 348 ? 27.705 8.663 18.141 1.000 41.939 348 ASN A O 1
ATOM 2688 N N . PRO A 1 349 ? 26.608 7.980 19.969 1.000 44.013 349 PRO A N 1
ATOM 2689 C CA . PRO A 1 349 ? 27.122 9.076 20.782 1.000 45.818 349 PRO A CA 1
ATOM 2690 C C . PRO A 1 349 ? 28.639 8.894 20.941 1.000 48.208 349 PRO A C 1
ATOM 2691 O O . PRO A 1 349 ? 29.115 7.804 20.707 1.000 48.447 349 PRO A O 1
ATOM 2695 N N . LEU A 1 350 ? 29.360 9.957 21.300 1.000 50.826 350 LEU A N 1
ATOM 2696 C CA . LEU A 1 350 ? 30.834 9.915 21.493 1.000 54.200 350 LEU A CA 1
ATOM 2697 C C . LEU A 1 350 ? 31.179 8.811 22.494 1.000 55.721 350 LEU A C 1
ATOM 2698 O O . LEU A 1 350 ? 30.415 8.632 23.462 1.000 52.351 350 LEU A O 1
ATOM 2703 N N . GLU A 1 351 ? 32.295 8.113 22.255 1.000 59.224 351 GLU A N 1
ATOM 2704 C CA . GLU A 1 351 ? 32.809 7.017 23.120 1.000 62.948 351 GLU A CA 1
ATOM 2705 C C . GLU A 1 351 ? 32.771 7.453 24.593 1.000 64.633 351 GLU A C 1
ATOM 2706 O O . GLU A 1 351 ? 32.346 6.620 25.422 1.000 66.689 351 GLU A O 1
ATOM 2712 N N . GLY A 1 352 ? 33.171 8.700 24.896 1.000 62.937 352 GLY A N 1
ATOM 2713 C CA . GLY A 1 352 ? 33.278 9.242 26.268 1.000 63.251 352 GLY A CA 1
ATOM 2714 C C . GLY A 1 352 ? 32.090 10.100 26.691 1.000 62.162 352 GLY A C 1
ATOM 2715 O O . GLY A 1 352 ? 32.266 10.933 27.603 1.000 62.413 352 GLY A O 1
ATOM 2716 N N . ILE A 1 353 ? 30.904 9.896 26.107 1.000 60.054 353 ILE A N 1
ATOM 2717 C CA . ILE A 1 353 ? 29.660 10.621 26.515 1.000 59.414 353 ILE A CA 1
ATOM 2718 C C . ILE A 1 353 ? 29.283 10.230 27.953 1.000 59.285 353 ILE A C 1
ATOM 2719 O O . ILE A 1 353 ? 28.558 11.007 28.595 1.000 59.479 353 ILE A O 1
ATOM 2724 N N . GLN A 1 354 ? 29.767 9.078 28.432 1.000 59.626 354 GLN A N 1
ATOM 2725 C CA . GLN A 1 354 ? 29.463 8.503 29.771 1.000 61.014 354 GLN A CA 1
ATOM 2726 C C . GLN A 1 354 ? 29.968 9.442 30.875 1.000 61.252 354 GLN A C 1
ATOM 2727 O O . GLN A 1 354 ? 29.511 9.289 32.028 1.000 59.701 354 GLN A O 1
ATOM 2733 N N . ASP A 1 355 ? 30.873 10.369 30.538 1.000 61.021 355 ASP A N 1
ATOM 2734 C CA . ASP A 1 355 ? 31.373 11.429 31.453 1.000 62.157 355 ASP A CA 1
ATOM 2735 C C . ASP A 1 355 ? 30.218 12.346 31.881 1.000 60.535 355 ASP A C 1
ATOM 2736 O O . ASP A 1 355 ? 30.340 12.969 32.943 1.000 61.460 355 ASP A O 1
ATOM 2741 N N . LEU A 1 356 ? 29.122 12.413 31.118 1.000 58.791 356 LEU A N 1
ATOM 2742 C CA . LEU A 1 356 ? 27.933 13.233 31.485 1.000 57.777 356 LEU A CA 1
ATOM 2743 C C . LEU A 1 356 ? 27.201 12.615 32.684 1.000 57.536 356 LEU A C 1
ATOM 2744 O O . LEU A 1 356 ? 26.469 13.366 33.364 1.000 56.754 356 LEU A O 1
ATOM 2749 N N . ARG A 1 357 ? 27.379 11.312 32.936 1.000 57.239 357 ARG A N 1
ATOM 2750 C CA . ARG A 1 357 ? 26.584 10.544 33.932 1.000 58.383 357 ARG A CA 1
ATOM 2751 C C . ARG A 1 357 ? 26.849 11.095 35.336 1.000 60.411 357 ARG A C 1
ATOM 2752 O O . ARG A 1 357 ? 28.035 11.238 35.707 1.000 61.566 357 ARG A O 1
ATOM 2760 N N . THR A 1 358 ? 25.773 1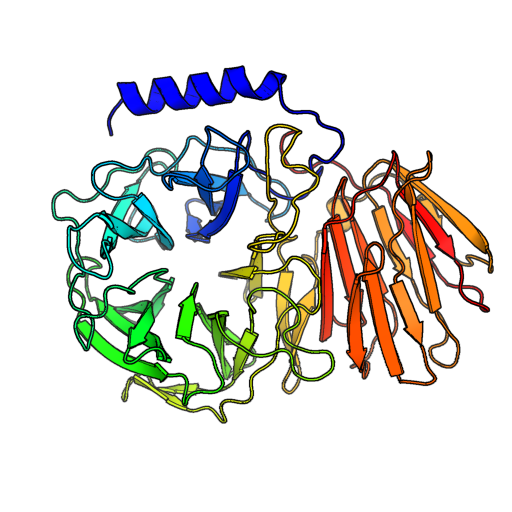1.420 36.058 1.000 60.256 358 THR A N 1
ATOM 2761 C CA . THR A 1 358 ? 25.772 11.747 37.508 1.000 62.964 358 THR A CA 1
ATOM 2762 C C . THR A 1 358 ? 25.142 10.568 38.256 1.000 63.968 358 THR A C 1
ATOM 2763 O O . THR A 1 358 ? 25.824 9.551 38.425 1.000 67.383 358 THR A O 1
ATOM 2767 N N . ASP A 1 359 ? 23.872 10.680 38.638 1.000 64.273 359 ASP A N 1
ATOM 2768 C CA . ASP A 1 359 ? 23.164 9.680 39.477 1.000 65.618 359 ASP A CA 1
ATOM 2769 C C . ASP A 1 359 ? 22.842 8.448 38.628 1.000 64.737 359 ASP A C 1
ATOM 2770 O O . ASP A 1 359 ? 22.351 8.623 37.500 1.000 62.590 359 ASP A O 1
ATOM 2775 N N . SER A 1 360 ? 23.127 7.254 39.150 1.000 64.188 360 SER A N 1
ATOM 2776 C CA . SER A 1 360 ? 22.572 5.975 38.646 1.000 63.445 360 SER A CA 1
ATOM 2777 C C . SER A 1 360 ? 21.126 5.866 39.130 1.000 61.421 360 SER A C 1
ATOM 2778 O O . SER A 1 360 ? 20.932 5.752 40.343 1.000 63.829 360 SER A O 1
ATOM 2781 N N . VAL A 1 361 ? 20.161 5.913 38.212 1.000 59.007 361 VAL A N 1
ATOM 2782 C CA . VAL A 1 361 ? 18.706 6.057 38.517 1.000 57.224 361 VAL A CA 1
ATOM 2783 C C . VAL A 1 361 ? 18.039 4.675 38.548 1.000 54.923 361 VAL A C 1
ATOM 2784 O O . VAL A 1 361 ? 17.081 4.515 39.308 1.000 53.245 361 VAL A O 1
ATOM 2788 N N . HIS A 1 362 ? 18.510 3.716 37.745 1.000 54.037 362 HIS A N 1
ATOM 2789 C CA . HIS A 1 362 ? 17.913 2.357 37.633 1.000 53.342 362 HIS A CA 1
ATOM 2790 C C . HIS A 1 362 ? 18.945 1.370 37.080 1.000 54.557 362 HIS A C 1
ATOM 2791 O O . HIS A 1 362 ? 19.852 1.805 36.349 1.000 53.292 362 HIS A O 1
ATOM 2798 N N . ASN A 1 363 ? 18.801 0.092 37.439 1.000 55.470 363 ASN A N 1
ATOM 2799 C CA . ASN A 1 363 ? 19.618 -1.044 36.933 1.000 57.147 363 ASN A CA 1
ATOM 2800 C C . ASN A 1 363 ? 18.771 -2.316 36.987 1.000 56.066 363 ASN A C 1
ATOM 2801 O O . ASN A 1 363 ? 18.172 -2.572 38.030 1.000 60.030 363 ASN A O 1
ATOM 2806 N N . GLY A 1 364 ? 18.703 -3.059 35.885 1.000 55.801 364 GLY A N 1
ATOM 2807 C CA . GLY A 1 364 ? 18.011 -4.359 35.812 1.000 54.985 364 GLY A CA 1
ATOM 2808 C C . GLY A 1 364 ? 16.529 -4.206 35.515 1.000 53.471 364 GLY A C 1
ATOM 2809 O O . GLY A 1 364 ? 16.149 -3.254 34.802 1.000 53.823 364 GLY A O 1
ATOM 2810 N N . ASP A 1 365 ? 15.727 -5.131 36.038 1.000 51.882 365 ASP A N 1
ATOM 2811 C CA . ASP A 1 365 ? 14.308 -5.333 35.668 1.000 51.003 365 ASP A CA 1
ATOM 2812 C C . ASP A 1 365 ? 13.552 -4.006 35.827 1.000 49.659 365 ASP A C 1
ATOM 2813 O O . ASP A 1 365 ? 13.685 -3.354 36.875 1.000 49.387 365 ASP A O 1
ATOM 2818 N N . LEU A 1 366 ? 12.839 -3.608 34.778 1.000 48.794 366 LEU A N 1
ATOM 2819 C CA . LEU A 1 366 ? 11.748 -2.605 34.829 1.000 47.821 366 LEU A CA 1
ATOM 2820 C C . LEU A 1 366 ? 10.467 -3.311 34.379 1.000 47.744 366 LEU A C 1
ATOM 2821 O O . LEU A 1 366 ? 10.315 -3.561 33.175 1.000 48.011 366 LEU A O 1
ATOM 2826 N N . GLU A 1 367 ? 9.610 -3.671 35.331 1.000 48.692 367 GLU A N 1
ATOM 2827 C CA . GLU A 1 367 ? 8.365 -4.444 35.092 1.000 50.300 367 GLU A CA 1
ATOM 2828 C C . GLU A 1 367 ? 7.382 -3.624 34.260 1.000 47.142 367 GLU A C 1
ATOM 2829 O O . GLU A 1 367 ? 7.470 -2.398 34.220 1.000 46.450 367 GLU A O 1
ATOM 2835 N N . PRO A 1 368 ? 6.410 -4.282 33.587 1.000 45.883 368 PRO A N 1
ATOM 2836 C CA . PRO A 1 368 ? 5.310 -3.572 32.940 1.000 45.038 368 PRO A CA 1
ATOM 2837 C C . PRO A 1 368 ? 4.734 -2.510 33.886 1.000 44.196 368 PRO A C 1
ATOM 2838 O O . PRO A 1 368 ? 4.561 -2.812 35.052 1.000 44.813 368 PRO A O 1
ATOM 2842 N N . GLN A 1 369 ? 4.529 -1.293 33.371 1.000 43.093 369 GLN A N 1
ATOM 2843 C CA . GLN A 1 369 ? 3.842 -0.147 34.036 1.000 44.420 369 GLN A CA 1
ATOM 2844 C C . GLN A 1 369 ? 4.743 0.490 35.109 1.000 44.941 369 GLN A C 1
ATOM 2845 O O . GLN A 1 369 ? 4.333 1.516 35.675 1.000 44.388 369 GLN A O 1
ATOM 2851 N N . GLN A 1 370 ? 5.948 -0.039 35.343 1.000 44.625 370 GLN A N 1
ATOM 2852 C CA . GLN A 1 370 ? 6.928 0.568 36.284 1.000 45.763 370 GLN A CA 1
ATOM 2853 C C . GLN A 1 370 ? 7.581 1.767 35.588 1.000 44.049 370 GLN A C 1
ATOM 2854 O O . GLN A 1 370 ? 7.854 1.678 34.380 1.000 41.270 370 GLN A O 1
ATOM 2860 N N . ALA A 1 371 ? 7.812 2.849 36.329 1.000 44.204 371 ALA A N 1
ATOM 2861 C CA . ALA A 1 371 ? 8.314 4.138 35.810 1.000 45.546 371 ALA A CA 1
ATOM 2862 C C . ALA A 1 371 ? 9.648 4.484 36.475 1.000 47.409 371 ALA A C 1
ATOM 2863 O O . ALA A 1 371 ? 9.877 4.054 37.617 1.000 48.187 371 ALA A O 1
ATOM 2865 N N . ILE A 1 372 ? 10.498 5.212 35.752 1.000 49.489 372 ILE A N 1
ATOM 2866 C CA . ILE A 1 372 ? 11.778 5.801 36.238 1.000 50.948 372 ILE A CA 1
ATOM 2867 C C . ILE A 1 372 ? 11.649 7.322 36.160 1.000 51.543 372 ILE A C 1
ATOM 2868 O O . ILE A 1 372 ? 11.143 7.822 35.129 1.000 50.840 372 ILE A O 1
ATOM 2873 N N . GLU A 1 373 ? 12.134 8.025 37.187 1.000 51.774 373 GLU A N 1
ATOM 2874 C CA . GLU A 1 373 ? 12.065 9.504 37.302 1.000 50.881 373 GLU A CA 1
ATOM 2875 C C . GLU A 1 373 ? 13.466 10.093 37.164 1.000 48.961 373 GLU A C 1
ATOM 2876 O O . GLU A 1 373 ? 14.396 9.559 37.783 1.000 48.971 373 GLU A O 1
ATOM 2882 N N . PHE A 1 374 ? 13.583 11.151 36.369 1.000 47.117 374 PHE A N 1
ATOM 2883 C CA . PHE A 1 374 ? 14.835 11.902 36.114 1.000 47.290 374 PHE A CA 1
ATOM 2884 C C . PHE A 1 374 ? 14.607 13.366 36.485 1.000 47.976 374 PHE A C 1
ATOM 2885 O O . PHE A 1 374 ? 13.488 13.724 36.873 1.000 49.026 374 PHE A O 1
ATOM 2893 N N . GLY A 1 375 ? 15.649 14.181 36.368 1.000 48.651 375 GLY A N 1
ATOM 2894 C CA . GLY A 1 375 ? 15.512 15.634 36.186 1.000 49.022 375 GLY A CA 1
ATOM 2895 C C . GLY A 1 375 ? 15.193 15.940 34.725 1.000 48.517 375 GLY A C 1
ATOM 2896 O O . GLY A 1 375 ? 14.490 15.173 34.070 1.000 47.427 375 GLY A O 1
ATOM 2897 N N . PRO A 1 376 ? 15.697 17.065 34.172 1.000 48.302 376 PRO A N 1
ATOM 2898 C CA . PRO A 1 376 ? 15.505 17.387 32.759 1.000 46.495 376 PRO A CA 1
ATOM 2899 C C . PRO A 1 376 ? 16.341 16.528 31.793 1.000 45.928 376 PRO A C 1
ATOM 2900 O O . PRO A 1 376 ? 16.149 16.646 30.602 1.000 45.036 376 PRO A O 1
ATOM 2904 N N . THR A 1 377 ? 17.272 15.722 32.310 1.000 45.515 377 THR A N 1
ATOM 2905 C CA . THR A 1 377 ? 18.203 14.903 31.498 1.000 45.821 377 THR A CA 1
ATOM 2906 C C . THR A 1 377 ? 18.062 13.429 31.863 1.000 46.098 377 THR A C 1
ATOM 2907 O O . THR A 1 377 ? 17.799 13.125 33.044 1.000 47.556 377 THR A O 1
ATOM 2911 N N . ALA A 1 378 ? 18.250 12.554 30.876 1.000 45.251 378 ALA A N 1
ATOM 2912 C CA . ALA A 1 378 ? 18.206 11.086 31.045 1.000 45.325 378 ALA A CA 1
ATOM 2913 C C . ALA A 1 378 ? 19.096 10.425 29.992 1.000 44.574 378 ALA A C 1
ATOM 2914 O O . ALA A 1 378 ? 19.127 10.888 28.846 1.000 44.344 378 ALA A O 1
ATOM 2916 N N . GLU A 1 379 ? 19.847 9.415 30.412 1.000 44.867 379 GLU A N 1
ATOM 2917 C CA . GLU A 1 379 ? 20.407 8.371 29.531 1.000 44.155 379 GLU A CA 1
ATOM 2918 C C . GLU A 1 379 ? 19.770 7.044 29.945 1.000 44.609 379 GLU A C 1
ATOM 2919 O O . GLU A 1 379 ? 19.782 6.735 31.146 1.000 45.087 379 GLU A O 1
ATOM 2925 N N . ILE A 1 380 ? 19.196 6.313 28.994 1.000 44.440 380 ILE A N 1
ATOM 2926 C CA . ILE A 1 380 ? 18.561 4.986 29.235 1.000 44.131 380 ILE A CA 1
ATOM 2927 C C . ILE A 1 380 ? 19.151 3.990 28.237 1.000 43.739 380 ILE A C 1
ATOM 2928 O O . ILE A 1 380 ? 19.043 4.243 27.021 1.000 42.313 380 ILE A O 1
ATOM 2933 N N . ILE A 1 381 ? 19.781 2.926 28.731 1.000 43.305 381 ILE A N 1
ATOM 2934 C CA . ILE A 1 381 ? 20.138 1.732 27.911 1.000 43.779 381 ILE A CA 1
ATOM 2935 C C . ILE A 1 381 ? 19.111 0.650 28.249 1.000 44.243 381 ILE A C 1
ATOM 2936 O O . ILE A 1 381 ? 19.017 0.266 29.432 1.000 44.006 381 ILE A O 1
ATOM 2941 N N . LEU A 1 382 ? 18.300 0.236 27.278 1.000 44.253 382 LEU A N 1
ATOM 2942 C CA . LEU A 1 382 ? 17.232 -0.761 27.537 1.000 45.742 382 LEU A CA 1
ATOM 2943 C C . LEU A 1 382 ? 17.386 -1.933 26.575 1.000 44.962 382 LEU A C 1
ATOM 2944 O O . LEU A 1 382 ? 17.802 -1.723 25.424 1.000 42.822 382 LEU A O 1
ATOM 2949 N N . GLN A 1 383 ? 17.064 -3.125 27.065 1.000 45.413 383 GLN A N 1
ATOM 2950 C CA . GLN A 1 383 ? 16.860 -4.319 26.223 1.000 46.275 383 GLN A CA 1
ATOM 2951 C C . GLN A 1 383 ? 15.583 -5.018 26.666 1.000 45.114 383 GLN A C 1
ATOM 2952 O O . GLN A 1 383 ? 15.322 -5.100 27.881 1.000 44.346 383 GLN A O 1
ATOM 2958 N N . GLY A 1 384 ? 14.816 -5.457 25.679 1.000 45.847 384 GLY A N 1
ATOM 2959 C CA . GLY A 1 384 ? 13.733 -6.435 25.835 1.000 47.098 384 GLY A CA 1
ATOM 2960 C C . GLY A 1 384 ? 13.914 -7.557 24.835 1.000 47.825 384 GLY A C 1
ATOM 2961 O O . GLY A 1 384 ? 14.886 -7.528 24.074 1.000 48.142 384 GLY A O 1
ATOM 2962 N N . CYS A 1 385 ? 12.994 -8.510 24.839 1.000 48.707 385 CYS A N 1
ATOM 2963 C CA . CYS A 1 385 ? 12.850 -9.533 23.781 1.000 49.163 385 CYS A CA 1
ATOM 2964 C C . CYS A 1 385 ? 12.161 -8.900 22.562 1.000 46.670 385 CYS A C 1
ATOM 2965 O O . CYS A 1 385 ? 11.057 -8.353 22.722 1.000 46.576 385 CYS A O 1
ATOM 2968 N N . LEU A 1 386 ? 12.782 -8.969 21.385 1.000 45.810 386 LEU A N 1
ATOM 2969 C CA . LEU A 1 386 ? 12.224 -8.386 20.135 1.000 44.718 386 LEU A CA 1
ATOM 2970 C C . LEU A 1 386 ? 11.085 -9.256 19.587 1.000 45.514 386 LEU A C 1
ATOM 2971 O O . LEU A 1 386 ? 10.535 -8.881 18.555 1.000 45.059 386 LEU A O 1
ATOM 2976 N N . ASP A 1 387 ? 10.733 -10.370 20.240 1.000 46.611 387 ASP A N 1
ATOM 2977 C CA . ASP A 1 387 ? 9.548 -11.186 19.866 1.000 48.761 387 ASP A CA 1
ATOM 2978 C C . ASP A 1 387 ? 8.286 -10.526 20.413 1.000 47.676 387 ASP A C 1
ATOM 2979 O O . ASP A 1 387 ? 7.194 -10.924 19.989 1.000 47.476 387 ASP A O 1
ATOM 2984 N N . GLN A 1 388 ? 8.439 -9.580 21.339 1.000 46.329 388 GLN A N 1
ATOM 2985 C CA . GLN A 1 388 ? 7.304 -8.889 21.994 1.000 46.774 388 GLN A CA 1
ATOM 2986 C C . GLN A 1 388 ? 7.452 -7.376 21.837 1.000 44.250 388 GLN A C 1
ATOM 2987 O O . GLN A 1 388 ? 8.586 -6.886 21.638 1.000 43.615 388 GLN A O 1
ATOM 2993 N N . LYS A 1 389 ? 6.326 -6.678 21.948 1.000 42.260 389 LYS A N 1
ATOM 2994 C CA . LYS A 1 389 ? 6.250 -5.204 21.916 1.000 41.608 389 LYS A CA 1
ATOM 2995 C C . LYS A 1 389 ? 7.189 -4.647 22.991 1.000 40.075 389 LYS A C 1
ATOM 2996 O O . LYS A 1 389 ? 7.248 -5.227 24.092 1.000 38.223 389 LYS A O 1
ATOM 3002 N N . ILE A 1 390 ? 7.964 -3.625 22.625 1.000 39.573 390 ILE A N 1
ATOM 3003 C CA . ILE A 1 390 ? 8.648 -2.702 23.571 1.000 39.072 390 ILE A CA 1
ATOM 3004 C C . ILE A 1 390 ? 7.974 -1.341 23.408 1.000 39.155 390 ILE A C 1
ATOM 3005 O O . ILE A 1 390 ? 7.701 -0.938 22.263 1.000 39.161 390 ILE A O 1
ATOM 3010 N N . GLU A 1 391 ? 7.674 -0.666 24.509 1.000 39.951 391 GLU A N 1
ATOM 3011 C CA . GLU A 1 391 ? 7.106 0.699 24.434 1.000 38.988 391 GLU A CA 1
ATOM 3012 C C . GLU A 1 391 ? 7.473 1.480 25.693 1.000 37.918 391 GLU A C 1
ATOM 3013 O O . GLU A 1 391 ? 7.209 0.993 26.799 1.000 37.735 391 GLU A O 1
ATOM 3019 N N . LEU A 1 392 ? 8.096 2.641 25.506 1.000 37.674 392 LEU A N 1
ATOM 3020 C CA . LEU A 1 392 ? 8.297 3.639 26.582 1.000 37.730 392 LEU A CA 1
ATOM 3021 C C . LEU A 1 392 ? 7.283 4.764 26.400 1.000 37.306 392 LEU A C 1
ATOM 3022 O O . LEU A 1 392 ? 7.090 5.219 25.258 1.000 37.491 392 LEU A O 1
ATOM 3027 N N . LEU A 1 393 ? 6.684 5.206 27.499 1.000 37.869 393 LEU A N 1
ATOM 3028 C CA . LEU A 1 393 ? 5.855 6.435 27.554 1.000 38.334 393 LEU A CA 1
ATOM 3029 C C . LEU A 1 393 ? 6.703 7.506 28.250 1.000 37.720 393 LEU A C 1
ATOM 3030 O O . LEU A 1 393 ? 7.094 7.283 29.416 1.000 37.794 393 LEU A O 1
ATOM 3035 N N . ILE A 1 394 ? 7.025 8.587 27.529 1.000 37.889 394 ILE A N 1
ATOM 3036 C CA . ILE A 1 394 ? 7.898 9.706 27.995 1.000 37.188 394 ILE A CA 1
ATOM 3037 C C . ILE A 1 394 ? 7.030 10.956 28.195 1.000 37.798 394 ILE A C 1
ATOM 3038 O O . ILE A 1 394 ? 6.366 11.398 27.226 1.000 36.375 394 ILE A O 1
ATOM 3043 N N . GLN A 1 395 ? 7.038 11.512 29.408 1.000 37.860 395 GLN A N 1
ATOM 3044 C CA . GLN A 1 395 ? 6.122 12.614 29.802 1.000 38.233 395 GLN A CA 1
ATOM 3045 C C . GLN A 1 395 ? 6.708 13.371 31.000 1.000 39.196 395 GLN A C 1
ATOM 3046 O O . GLN A 1 395 ? 7.481 12.773 31.786 1.000 39.854 395 GLN A O 1
ATOM 3052 N N . GLY A 1 396 ? 6.333 14.640 31.140 1.000 39.721 396 GLY A N 1
ATOM 3053 C CA . GLY A 1 396 ? 6.742 15.484 32.276 1.000 41.587 396 GLY A CA 1
ATOM 3054 C C . GLY A 1 396 ? 6.138 14.955 33.560 1.000 41.895 396 GLY A C 1
ATOM 3055 O O . GLY A 1 396 ? 5.030 14.408 33.488 1.000 42.095 396 GLY A O 1
ATOM 3056 N N . LYS A 1 397 ? 6.837 15.118 34.684 1.000 44.465 397 LYS A N 1
ATOM 3057 C CA . LYS A 1 397 ? 6.373 14.722 36.037 1.000 47.053 397 LYS A CA 1
ATOM 3058 C C . LYS A 1 397 ? 5.013 15.373 36.321 1.000 47.151 397 LYS A C 1
ATOM 3059 O O . LYS A 1 397 ? 4.172 14.733 36.978 1.000 45.712 397 LYS A O 1
ATOM 3065 N N . GLU A 1 398 ? 4.795 16.595 35.833 1.000 46.981 398 GLU A N 1
ATOM 3066 C CA . GLU A 1 398 ? 3.528 17.338 36.059 1.000 47.904 398 GLU A CA 1
ATOM 3067 C C . GLU A 1 398 ? 2.561 17.076 34.898 1.000 45.694 398 GLU A C 1
ATOM 3068 O O . GLU A 1 398 ? 1.574 17.802 34.797 1.000 44.052 398 GLU A O 1
ATOM 3074 N N . GLY A 1 399 ? 2.822 16.061 34.069 1.000 44.423 399 GLY A N 1
ATOM 3075 C CA . GLY A 1 399 ? 1.956 15.703 32.927 1.000 44.002 399 GLY A CA 1
ATOM 3076 C C . GLY A 1 399 ? 2.328 16.502 31.691 1.000 43.301 399 GLY A C 1
ATOM 3077 O O . GLY A 1 399 ? 3.498 16.908 31.587 1.000 43.549 399 GLY A O 1
ATOM 3078 N N . GLY A 1 400 ? 1.370 16.716 30.788 1.000 42.821 400 GLY A N 1
ATOM 3079 C CA . GLY A 1 400 ? 1.571 17.457 29.529 1.000 42.975 400 GLY A CA 1
ATOM 3080 C C . GLY A 1 400 ? 1.742 16.519 28.341 1.000 42.641 400 GLY A C 1
ATOM 3081 O O . GLY A 1 400 ? 1.237 15.390 28.394 1.000 43.060 400 GLY A O 1
ATOM 3082 N N . LEU A 1 401 ? 2.416 16.992 27.296 1.000 43.088 401 LEU A N 1
ATOM 3083 C CA . LEU A 1 401 ? 2.534 16.288 25.992 1.000 42.526 401 LEU A CA 1
ATOM 3084 C C . LEU A 1 401 ? 3.353 15.009 26.185 1.000 41.866 401 LEU A C 1
ATOM 3085 O O . LEU A 1 401 ? 4.262 14.987 27.047 1.000 40.351 401 LEU A O 1
ATOM 3090 N N . VAL A 1 402 ? 3.008 13.975 25.416 1.000 41.728 402 VAL A N 1
ATOM 3091 C CA . VAL A 1 402 ? 3.577 12.608 25.535 1.000 41.297 402 VAL A CA 1
ATOM 3092 C C . VAL A 1 402 ? 4.331 12.275 24.248 1.000 40.083 402 VAL A C 1
ATOM 3093 O O . VAL A 1 402 ? 3.830 12.600 23.143 1.000 38.287 402 VAL A O 1
ATOM 3097 N N . THR A 1 403 ? 5.471 11.603 24.398 1.000 38.626 403 THR A N 1
ATOM 3098 C CA . THR A 1 403 ? 6.203 10.937 23.295 1.000 38.920 403 THR A CA 1
ATOM 3099 C C . THR A 1 403 ? 6.308 9.455 23.648 1.000 38.623 403 THR A C 1
ATOM 3100 O O . THR A 1 403 ? 6.630 9.138 24.820 1.000 39.488 403 THR A O 1
ATOM 3104 N N . THR A 1 404 ? 6.027 8.590 22.677 1.000 37.864 404 THR A N 1
ATOM 3105 C CA A THR A 1 404 ? 6.173 7.120 22.845 0.500 37.388 404 THR A CA 1
ATOM 3106 C CA B THR A 1 404 ? 6.127 7.120 22.808 0.500 38.229 404 THR A CA 1
ATOM 3107 C C . THR A 1 404 ? 7.220 6.610 21.861 1.000 37.021 404 THR A C 1
ATOM 3108 O O . THR A 1 404 ? 7.273 7.107 20.729 1.000 36.388 404 THR A O 1
ATOM 3115 N N . VAL A 1 405 ? 8.039 5.680 22.342 1.000 37.773 405 VAL A N 1
ATOM 3116 C CA . VAL A 1 405 ? 9.065 4.949 21.555 1.000 37.511 405 VAL A CA 1
ATOM 3117 C C . VAL A 1 405 ? 8.658 3.473 21.614 1.000 37.123 405 VAL A C 1
ATOM 3118 O O . VAL A 1 405 ? 8.530 2.945 22.732 1.000 36.702 405 VAL A O 1
ATOM 3122 N N . THR A 1 406 ? 8.409 2.854 20.458 1.000 36.809 406 THR A N 1
ATOM 3123 C CA . THR A 1 406 ? 7.769 1.519 20.361 1.000 36.569 406 THR A CA 1
ATOM 3124 C C . THR A 1 406 ? 8.557 0.632 19.399 1.000 36.963 406 THR A C 1
ATOM 3125 O O . THR A 1 406 ? 8.913 1.089 18.288 1.000 36.530 406 THR A O 1
ATOM 3129 N N . TRP A 1 407 ? 8.814 -0.600 19.830 1.000 36.782 407 TRP A N 1
ATOM 3130 C CA . TRP A 1 407 ? 9.118 -1.726 18.920 1.000 37.081 407 TRP A CA 1
ATOM 3131 C C . TRP A 1 407 ? 7.835 -2.537 18.748 1.000 37.310 407 TRP A C 1
ATOM 3132 O O . TRP A 1 407 ? 7.352 -3.079 19.753 1.000 36.364 407 TRP A O 1
ATOM 3143 N N . ASP A 1 408 ? 7.333 -2.613 17.517 1.000 38.890 408 ASP A N 1
ATOM 3144 C CA . ASP A 1 408 ? 6.146 -3.417 17.130 1.000 40.584 408 ASP A CA 1
ATOM 3145 C C . ASP A 1 408 ? 6.622 -4.599 16.292 1.000 42.147 408 ASP A C 1
ATOM 3146 O O . ASP A 1 408 ? 6.938 -4.438 15.117 1.000 41.023 408 ASP A O 1
ATOM 3151 N N . PRO A 1 409 ? 6.699 -5.818 16.869 1.000 44.479 409 PRO A N 1
ATOM 3152 C CA . PRO A 1 409 ? 7.214 -6.978 16.139 1.000 47.029 409 PRO A CA 1
ATOM 3153 C C . PRO A 1 409 ? 6.282 -7.481 15.018 1.000 48.623 409 PRO A C 1
ATOM 3154 O O . PRO A 1 409 ? 6.756 -8.190 14.164 1.000 48.197 409 PRO A O 1
ATOM 3158 N N . GLU A 1 410 ? 5.004 -7.089 15.030 1.000 51.679 410 GLU A N 1
ATOM 3159 C CA . GLU A 1 410 ? 4.009 -7.433 13.971 1.000 54.603 410 GLU A CA 1
ATOM 3160 C C . GLU A 1 410 ? 4.494 -6.880 12.629 1.000 51.525 410 GLU A C 1
ATOM 3161 O O . GLU A 1 410 ? 4.366 -7.588 11.617 1.000 52.906 410 GLU A O 1
ATOM 3167 N N . VAL A 1 411 ? 5.016 -5.652 12.636 1.000 48.798 411 VAL A N 1
ATOM 3168 C CA . VAL A 1 411 ? 5.440 -4.909 11.411 1.000 47.323 411 VAL A CA 1
ATOM 3169 C C . VAL A 1 411 ? 6.968 -4.757 11.374 1.000 44.821 411 VAL A C 1
ATOM 3170 O O . VAL A 1 411 ? 7.467 -4.268 10.355 1.000 44.288 411 VAL A O 1
ATOM 3174 N N . GLY A 1 412 ? 7.681 -5.165 12.428 1.000 42.784 412 GLY A N 1
ATOM 3175 C CA . GLY A 1 412 ? 9.155 -5.073 12.501 1.000 41.395 412 GLY A CA 1
ATOM 3176 C C . GLY A 1 412 ? 9.650 -3.637 12.425 1.000 39.608 412 GLY A C 1
ATOM 3177 O O . GLY A 1 412 ? 10.698 -3.412 11.797 1.000 38.608 412 GLY A O 1
ATOM 3178 N N . LYS A 1 413 ? 8.931 -2.687 13.042 1.000 38.670 413 LYS A N 1
ATOM 3179 C CA . LYS A 1 413 ? 9.244 -1.235 12.974 1.000 37.653 413 LYS A CA 1
ATOM 3180 C C . LYS A 1 413 ? 9.490 -0.662 14.369 1.000 36.310 413 LYS A C 1
ATOM 3181 O O . LYS A 1 413 ? 8.832 -1.070 15.342 1.000 36.320 413 LYS A O 1
A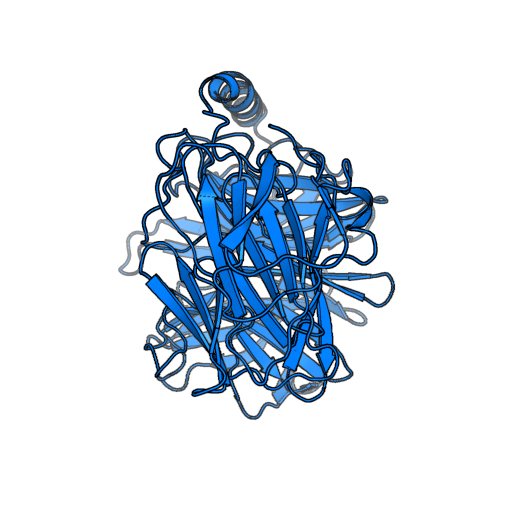TOM 3187 N N . VAL A 1 414 ? 10.445 0.255 14.431 1.000 35.410 414 VAL A N 1
ATOM 3188 C CA . VAL A 1 414 ? 10.614 1.222 15.542 1.000 34.809 414 VAL A CA 1
ATOM 3189 C C . VAL A 1 414 ? 9.725 2.422 15.205 1.000 34.766 414 VAL A C 1
ATOM 3190 O O . VAL A 1 414 ? 9.784 2.905 14.050 1.000 35.365 414 VAL A O 1
ATOM 3194 N N . ILE A 1 415 ? 8.928 2.876 16.170 1.000 34.729 415 ILE A N 1
ATOM 3195 C CA . ILE A 1 415 ? 7.928 3.967 15.977 1.000 34.850 415 ILE A CA 1
ATOM 3196 C C . ILE A 1 415 ? 8.175 5.013 17.062 1.000 35.135 415 ILE A C 1
ATOM 3197 O O . ILE A 1 415 ? 8.074 4.650 18.248 1.000 35.410 415 ILE A O 1
ATOM 3202 N N . VAL A 1 416 ? 8.523 6.240 16.672 1.000 35.132 416 VAL A N 1
ATOM 3203 C CA . VAL A 1 416 ? 8.577 7.406 17.600 1.000 35.534 416 VAL A CA 1
ATOM 3204 C C . VAL A 1 416 ? 7.325 8.244 17.349 1.000 35.550 416 VAL A C 1
ATOM 3205 O O . VAL A 1 416 ? 7.243 8.896 16.301 1.000 35.584 416 VAL A O 1
ATOM 3209 N N . ASN A 1 417 ? 6.369 8.166 18.269 1.000 36.456 417 ASN A N 1
ATOM 3210 C CA . ASN A 1 417 ? 5.120 8.962 18.229 1.000 37.367 417 ASN A CA 1
ATOM 3211 C C . ASN A 1 417 ? 5.341 10.191 19.117 1.000 38.512 417 ASN A C 1
ATOM 3212 O O . ASN A 1 417 ? 5.273 10.052 20.345 1.000 39.177 417 ASN A O 1
ATOM 3217 N N . ARG A 1 418 ? 5.658 11.326 18.497 1.000 38.948 418 ARG A N 1
ATOM 3218 C CA . ARG A 1 418 ? 5.928 12.610 19.180 1.000 40.256 418 ARG A CA 1
ATOM 3219 C C . ARG A 1 418 ? 4.630 13.427 19.146 1.000 41.838 418 ARG A C 1
ATOM 3220 O O . ARG A 1 418 ? 4.332 14.067 18.104 1.000 41.849 418 ARG A O 1
ATOM 3228 N N . SER A 1 419 ? 3.855 13.353 20.224 1.000 42.770 419 SER A N 1
ATOM 3229 C CA . SER A 1 419 ? 2.633 14.166 20.417 1.000 45.112 419 SER A CA 1
ATOM 3230 C C . SER A 1 419 ? 1.679 13.937 19.238 1.000 45.639 419 SER A C 1
ATOM 3231 O O . SER A 1 419 ? 1.090 14.923 18.747 1.000 46.687 419 SER A O 1
ATOM 3234 N N . GLY A 1 420 ? 1.575 12.684 18.780 1.000 43.640 420 GLY A N 1
ATOM 3235 C CA . GLY A 1 420 ? 0.642 12.247 17.724 1.000 42.477 420 GLY A CA 1
ATOM 3236 C C . GLY A 1 420 ? 1.301 12.135 16.362 1.000 40.589 420 GLY A C 1
ATOM 3237 O O . GLY A 1 420 ? 0.706 11.500 15.502 1.000 40.387 420 GLY A O 1
ATOM 3238 N N . GLU A 1 421 ? 2.476 12.734 16.156 1.000 39.800 421 GLU A N 1
ATOM 3239 C CA . GLU A 1 421 ? 3.172 12.740 14.842 1.000 40.621 421 GLU A CA 1
ATOM 3240 C C . GLU A 1 421 ? 4.139 11.546 14.779 1.000 39.545 421 GLU A C 1
ATOM 3241 O O . GLU A 1 421 ? 5.089 11.491 15.581 1.000 37.745 421 GLU A O 1
ATOM 3247 N N . VAL A 1 422 ? 3.909 10.636 13.836 1.000 38.137 422 VAL A N 1
ATOM 3248 C CA . VAL A 1 422 ? 4.631 9.337 13.726 1.000 38.292 422 VAL A CA 1
ATOM 3249 C C . VAL A 1 422 ? 5.857 9.523 12.832 1.000 37.395 422 VAL A C 1
ATOM 3250 O O . VAL A 1 422 ? 5.707 10.092 11.739 1.000 39.200 422 VAL A O 1
ATOM 3254 N N . ARG A 1 423 ? 7.015 9.074 13.307 1.000 36.455 423 ARG A N 1
ATOM 3255 C CA . ARG A 1 423 ? 8.171 8.666 12.471 1.000 36.619 423 ARG A CA 1
ATOM 3256 C C . ARG A 1 423 ? 8.454 7.201 12.777 1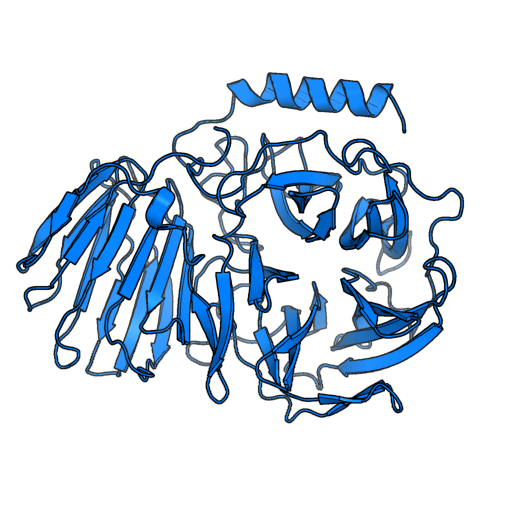.000 36.517 423 ARG A C 1
ATOM 3257 O O . ARG A 1 423 ? 8.519 6.841 13.970 1.000 36.712 423 ARG A O 1
ATOM 3265 N N . GLN A 1 424 ? 8.550 6.374 11.741 1.000 35.340 424 GLN A N 1
ATOM 3266 C CA . GLN A 1 424 ? 8.808 4.932 11.914 1.000 36.140 424 GLN A CA 1
ATOM 3267 C C . GLN A 1 424 ? 9.679 4.433 10.759 1.000 36.171 424 GLN A C 1
ATOM 3268 O O . GLN A 1 424 ? 9.709 5.077 9.687 1.000 35.380 424 GLN A O 1
ATOM 3274 N N . VAL A 1 425 ? 10.379 3.333 11.012 1.000 37.415 425 VAL A N 1
ATOM 3275 C CA . VAL A 1 425 ? 11.197 2.608 10.007 1.000 37.891 425 VAL A CA 1
ATOM 3276 C C . VAL A 1 425 ? 11.261 1.135 10.408 1.000 38.767 425 VAL A C 1
ATOM 3277 O O . VAL A 1 425 ? 11.290 0.840 11.627 1.000 37.629 425 VAL A O 1
ATOM 3281 N N . GLU A 1 426 ? 11.304 0.259 9.404 1.000 39.192 426 GLU A N 1
ATOM 3282 C CA . GLU A 1 426 ? 11.719 -1.145 9.573 1.000 39.703 426 GLU A CA 1
ATOM 3283 C C . GLU A 1 426 ? 13.101 -1.162 10.219 1.000 38.441 426 GLU A C 1
ATOM 3284 O O . GLU A 1 426 ? 13.968 -0.364 9.838 1.000 37.345 426 GLU A O 1
ATOM 3290 N N . TRP A 1 427 ? 13.289 -2.046 11.188 1.000 38.965 427 TRP A N 1
ATOM 3291 C CA . TRP A 1 427 ? 14.589 -2.207 11.875 1.000 39.716 427 TRP A CA 1
ATOM 3292 C C . TRP A 1 427 ? 15.029 -3.663 11.768 1.000 40.181 427 TRP A C 1
ATOM 3293 O O . TRP A 1 427 ? 14.343 -4.526 12.305 1.000 40.028 427 TRP A O 1
ATOM 3304 N N . VAL A 1 428 ? 16.112 -3.887 11.032 1.000 41.243 428 VAL A N 1
ATOM 3305 C CA . VAL A 1 428 ? 16.848 -5.174 10.955 1.000 42.430 428 VAL A CA 1
ATOM 3306 C C . VAL A 1 428 ? 18.106 -4.975 11.779 1.000 41.701 428 VAL A C 1
ATOM 3307 O O . VAL A 1 428 ? 19.018 -4.275 11.332 1.000 40.363 428 VAL A O 1
ATOM 3311 N N . PRO A 1 429 ? 18.176 -5.531 13.010 1.000 42.276 429 PRO A N 1
ATOM 3312 C CA . PRO A 1 429 ? 19.330 -5.307 13.876 1.000 43.474 429 PRO A CA 1
ATOM 3313 C C . PRO A 1 429 ? 20.614 -5.863 13.237 1.000 44.241 429 PRO A C 1
ATOM 3314 O O . PRO A 1 429 ? 20.587 -6.979 12.759 1.000 46.104 429 PRO A O 1
ATOM 3318 N N . ILE A 1 430 ? 21.676 -5.053 13.199 1.000 43.342 430 ILE A N 1
ATOM 3319 C CA . ILE A 1 430 ? 23.047 -5.464 12.773 1.000 43.453 430 ILE A CA 1
ATOM 3320 C C . ILE A 1 430 ? 23.567 -6.518 13.760 1.000 44.206 430 ILE A C 1
ATOM 3321 O O . ILE A 1 430 ? 24.071 -7.569 13.311 1.000 43.937 430 ILE A O 1
ATOM 3326 N N . GLY A 1 431 ? 23.461 -6.221 15.058 1.000 44.987 431 GLY A N 1
ATOM 3327 C CA . GLY A 1 431 ? 24.000 -7.050 16.152 1.000 45.494 431 GLY A CA 1
ATOM 3328 C C . GLY A 1 431 ? 23.261 -6.814 17.452 1.000 44.697 431 GLY A C 1
ATOM 3329 O O . GLY A 1 431 ? 22.295 -7.521 17.703 1.000 44.557 431 GLY A O 1
ATOM 3330 N N . LYS A 1 432 ? 23.707 -5.849 18.257 1.000 46.879 432 LYS A N 1
ATOM 3331 C CA . LYS A 1 432 ? 23.026 -5.438 19.514 1.000 48.093 432 LYS A CA 1
ATOM 3332 C C . LYS A 1 432 ? 21.547 -5.146 19.240 1.000 45.524 432 LYS A C 1
ATOM 3333 O O . LYS A 1 432 ? 21.247 -4.482 18.220 1.000 44.011 432 LYS A O 1
ATOM 3339 N N . THR A 1 433 ? 20.666 -5.621 20.118 1.000 43.825 433 THR A N 1
ATOM 3340 C CA . THR A 1 433 ? 19.198 -5.383 20.057 1.000 43.582 433 THR A CA 1
ATOM 3341 C C . THR A 1 433 ? 18.796 -4.354 21.121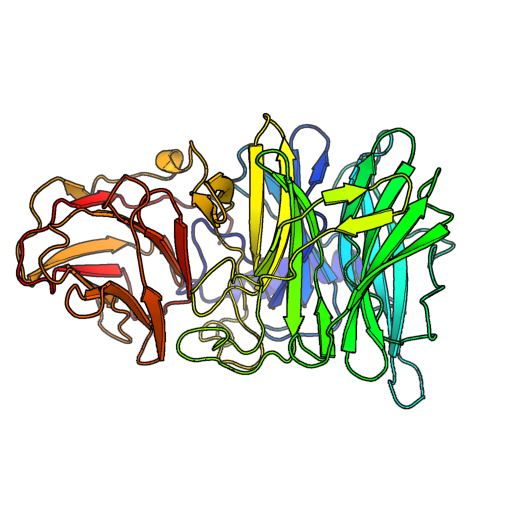 1.000 41.336 433 THR A C 1
ATOM 3342 O O . THR A 1 433 ? 17.612 -4.051 21.213 1.000 41.826 433 THR A O 1
ATOM 3346 N N . SER A 1 434 ? 19.758 -3.816 21.866 1.000 41.013 434 SER A N 1
ATOM 3347 C CA . SER A 1 434 ? 19.537 -2.798 22.920 1.000 41.445 434 SER A CA 1
ATOM 3348 C C . SER A 1 434 ? 19.301 -1.428 22.267 1.000 39.938 434 SER A C 1
ATOM 3349 O O . SER A 1 434 ? 19.744 -1.235 21.118 1.000 38.640 434 SER A O 1
ATOM 3352 N N . TRP A 1 435 ? 18.587 -0.536 22.962 1.000 39.716 435 TRP A N 1
ATOM 3353 C CA . TRP A 1 435 ? 18.432 0.893 22.593 1.000 38.956 435 TRP A CA 1
ATOM 3354 C C . TRP A 1 435 ? 19.148 1.769 23.615 1.000 39.836 435 TRP A C 1
ATOM 3355 O O . TRP A 1 435 ? 19.067 1.451 24.818 1.000 39.888 435 TRP A O 1
ATOM 3366 N N . ARG A 1 436 ? 19.785 2.837 23.137 1.000 39.426 436 ARG A N 1
ATOM 3367 C CA . ARG A 1 436 ? 20.354 3.916 23.976 1.000 40.576 436 ARG A CA 1
ATOM 3368 C C . ARG A 1 436 ? 19.602 5.220 23.675 1.000 39.727 436 ARG A C 1
ATOM 3369 O O . ARG A 1 436 ? 19.608 5.672 22.519 1.000 39.451 436 ARG A O 1
ATOM 3377 N N . LEU A 1 437 ? 18.960 5.780 24.693 1.000 40.637 437 LEU A N 1
ATOM 3378 C CA . LEU A 1 437 ? 18.012 6.916 24.592 1.000 41.257 437 LEU A CA 1
ATOM 3379 C C . LEU A 1 437 ? 18.560 8.077 25.432 1.000 41.436 437 LEU A C 1
ATOM 3380 O O . LEU A 1 437 ? 18.818 7.853 26.641 1.000 41.038 437 LEU A O 1
ATOM 3385 N N . PHE A 1 438 ? 18.744 9.252 24.815 1.000 40.737 438 PHE A N 1
ATOM 3386 C CA . PHE A 1 438 ? 19.208 10.506 25.470 1.000 40.455 438 PHE A CA 1
ATOM 3387 C C . PHE A 1 438 ? 18.075 11.532 25.499 1.000 39.379 438 PHE A C 1
ATOM 3388 O O . PHE A 1 438 ? 17.581 11.914 24.422 1.000 38.864 438 PHE A O 1
ATOM 3396 N N . LEU A 1 439 ? 17.664 11.944 26.701 1.000 39.515 439 LEU A N 1
ATOM 3397 C CA . LEU A 1 439 ? 16.676 13.034 26.896 1.000 39.737 439 LEU A CA 1
ATOM 3398 C C . LEU A 1 439 ? 17.425 14.259 27.422 1.000 41.058 439 LEU A C 1
ATOM 3399 O O . LEU A 1 439 ? 18.300 14.101 28.292 1.000 41.662 439 LEU A O 1
ATOM 3404 N N . ASP A 1 440 ? 17.113 15.424 26.868 1.000 40.805 440 ASP A N 1
ATOM 3405 C CA . ASP A 1 440 ? 17.547 16.739 27.392 1.000 42.166 440 ASP A CA 1
ATOM 3406 C C . ASP A 1 440 ? 16.259 17.515 27.653 1.000 42.260 440 ASP A C 1
ATOM 3407 O O . ASP A 1 440 ? 15.174 16.938 27.401 1.000 42.186 440 ASP A O 1
ATOM 3412 N N . ALA A 1 441 ? 16.355 18.746 28.144 1.000 41.561 441 ALA A N 1
ATOM 3413 C CA . ALA A 1 441 ? 15.195 19.519 28.643 1.000 41.594 441 ALA A CA 1
ATOM 3414 C C . ALA A 1 441 ? 14.079 19.548 27.590 1.000 39.986 441 ALA A C 1
ATOM 3415 O O . ALA A 1 441 ? 12.902 19.534 27.993 1.000 40.323 441 ALA A O 1
ATOM 3417 N N . SER A 1 442 ? 14.425 19.601 26.299 1.000 39.179 442 SER A N 1
ATOM 3418 C CA . SER A 1 442 ? 13.434 19.618 25.191 1.000 38.326 442 SER A CA 1
ATOM 3419 C C . SER A 1 442 ? 13.917 18.792 23.988 1.000 38.306 442 SER A C 1
ATOM 3420 O O . SER A 1 442 ? 13.656 19.219 22.854 1.000 36.143 442 SER A O 1
ATOM 3423 N N . SER A 1 443 ? 14.552 17.631 24.200 1.000 39.559 443 SER A N 1
ATOM 3424 C CA . SER A 1 443 ? 15.022 16.786 23.068 1.000 39.904 443 SER A CA 1
ATOM 3425 C C . SER A 1 443 ? 15.113 15.292 23.413 1.000 39.006 443 SER A C 1
ATOM 3426 O O . SER A 1 443 ? 15.310 14.915 24.581 1.000 38.200 443 SER A O 1
ATOM 3429 N N . LEU A 1 444 ? 14.974 14.467 22.380 1.000 38.525 444 LEU A N 1
ATOM 3430 C CA . LEU A 1 444 ? 15.098 12.997 22.452 1.000 38.426 444 LEU A CA 1
ATOM 3431 C C . LEU A 1 444 ? 15.984 12.545 21.297 1.000 37.267 444 LEU A C 1
ATOM 3432 O O . LEU A 1 444 ? 15.730 12.969 20.157 1.000 36.985 444 LEU A O 1
ATOM 3437 N N . GLU A 1 445 ? 16.979 11.717 21.600 1.000 37.436 445 GLU A N 1
ATOM 3438 C CA . GLU A 1 445 ? 17.800 11.002 20.598 1.000 37.572 445 GLU A CA 1
ATOM 3439 C C . GLU A 1 445 ? 17.807 9.528 20.977 1.000 37.852 445 GLU A C 1
ATOM 3440 O O . GLU A 1 445 ? 18.304 9.201 22.072 1.000 38.584 445 GLU A O 1
ATOM 3446 N N . LEU A 1 446 ? 17.208 8.709 20.114 1.000 37.412 446 LEU A N 1
ATOM 3447 C CA . LEU A 1 446 ? 17.131 7.242 20.242 1.000 36.052 446 LEU A CA 1
ATOM 3448 C C . LEU A 1 446 ? 18.156 6.638 19.286 1.000 35.528 446 LEU A C 1
ATOM 3449 O O . LEU A 1 446 ? 18.075 6.933 18.092 1.000 35.058 446 LEU A O 1
ATOM 3454 N N . PHE A 1 447 ? 19.106 5.877 19.823 1.000 36.155 447 PHE A N 1
ATOM 3455 C CA . PHE A 1 447 ? 20.108 5.080 19.073 1.000 36.577 447 PHE A CA 1
ATOM 3456 C C . PHE A 1 447 ? 19.724 3.604 19.220 1.000 37.290 447 PHE A C 1
ATOM 3457 O O . PHE A 1 447 ? 19.874 3.043 20.328 1.000 38.276 447 PHE A O 1
ATOM 3465 N N . CYS A 1 448 ? 19.205 2.997 18.150 1.000 37.289 448 CYS A N 1
ATOM 3466 C CA . CYS A 1 448 ? 18.824 1.563 18.126 1.000 36.842 448 CYS A CA 1
ATOM 3467 C C . CYS A 1 448 ? 20.039 0.742 17.704 1.000 37.536 448 CYS A C 1
ATOM 3468 O O . CYS A 1 448 ? 20.730 1.140 16.738 1.000 37.272 448 CYS A O 1
ATOM 3471 N N . GLY A 1 449 ? 20.296 -0.345 18.426 1.000 37.984 449 GLY A N 1
ATOM 3472 C CA . GLY A 1 449 ? 21.312 -1.341 18.060 1.000 39.673 449 GLY A CA 1
ATOM 3473 C C . GLY 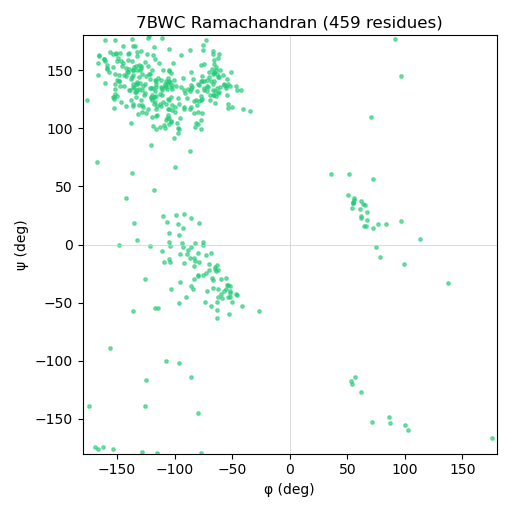A 1 449 ? 22.691 -0.722 18.031 1.000 40.282 449 GLY A C 1
ATOM 3474 O O . GLY A 1 449 ? 23.074 -0.096 19.028 1.000 40.294 449 GLY A O 1
ATOM 3475 N N . GLU A 1 450 ? 23.406 -0.877 16.919 1.000 42.147 450 GLU A N 1
ATOM 3476 C CA . GLU A 1 450 ? 24.784 -0.346 16.746 1.000 43.426 450 GLU A CA 1
ATOM 3477 C C . GLU A 1 450 ? 24.712 0.994 16.006 1.000 41.259 450 GLU A C 1
ATOM 3478 O O . GLU A 1 450 ? 25.748 1.452 15.522 1.000 41.597 450 GLU A O 1
ATOM 3484 N N . GLY A 1 451 ? 23.529 1.615 15.977 1.000 40.100 451 GLY A N 1
ATOM 3485 C CA . GLY A 1 451 ? 23.325 2.982 15.466 1.000 38.236 451 GLY A CA 1
ATOM 3486 C C . GLY A 1 451 ? 22.848 3.005 14.028 1.000 37.059 451 GLY A C 1
ATOM 3487 O O . GLY A 1 451 ? 22.968 4.074 13.415 1.000 37.466 451 GLY A O 1
ATOM 3488 N N . GLU A 1 452 ? 22.273 1.894 13.538 1.000 36.612 452 GLU A N 1
ATOM 3489 C CA . GLU A 1 452 ? 21.791 1.731 12.139 1.000 36.341 452 GLU A CA 1
ATOM 3490 C C . GLU A 1 452 ? 20.479 2.504 11.976 1.000 36.916 452 GLU A C 1
ATOM 3491 O O . GLU A 1 452 ? 20.168 2.933 10.839 1.000 37.055 452 GLU A O 1
ATOM 3497 N N . VAL A 1 453 ? 19.754 2.673 13.081 1.000 36.540 453 VAL A N 1
ATOM 3498 C CA . VAL A 1 453 ? 18.438 3.364 13.128 1.000 36.402 453 VAL A CA 1
ATOM 3499 C C . VAL A 1 453 ? 18.498 4.362 14.276 1.000 35.631 453 VAL A C 1
ATOM 3500 O O . VAL A 1 453 ? 18.590 3.937 15.438 1.000 35.438 453 VAL A O 1
ATOM 3504 N N . VAL A 1 454 ? 18.484 5.647 13.940 1.000 35.709 454 VAL A N 1
ATOM 3505 C CA . VAL A 1 454 ? 18.565 6.749 14.936 1.000 35.745 454 VAL A CA 1
ATOM 3506 C C . VAL A 1 454 ? 17.390 7.690 14.673 1.000 34.891 454 VAL A C 1
ATOM 3507 O O . VAL A 1 454 ? 17.112 7.955 13.495 1.000 34.760 454 VAL A O 1
ATOM 3511 N N . PHE A 1 455 ? 16.711 8.128 15.733 1.000 35.724 455 PHE A N 1
ATOM 3512 C CA . PHE A 1 455 ? 15.681 9.194 15.696 1.000 35.443 455 PHE A CA 1
ATOM 3513 C C . PHE A 1 455 ? 16.093 10.342 16.609 1.000 36.357 455 PHE A C 1
ATOM 3514 O O . PHE A 1 455 ? 16.323 10.087 17.804 1.000 37.226 455 PHE A O 1
ATOM 3522 N N . SER A 1 456 ? 16.124 11.556 16.053 1.000 36.165 456 SER A N 1
ATOM 3523 C CA . SER A 1 456 ? 16.342 12.836 16.766 1.000 36.843 456 SER A CA 1
ATOM 3524 C C . SER A 1 456 ? 15.070 13.674 16.637 1.000 37.073 456 SER A C 1
ATOM 3525 O O . SER A 1 456 ? 14.721 14.082 15.503 1.000 37.999 456 SER A O 1
ATOM 3528 N N . SER A 1 457 ? 14.372 13.871 17.752 1.000 36.752 457 SER A N 1
ATOM 3529 C CA . SER A 1 457 ? 13.105 14.631 17.805 1.000 36.571 457 SER A CA 1
ATOM 3530 C C . SER A 1 457 ? 13.107 15.578 19.011 1.000 37.489 457 SER A C 1
ATOM 3531 O O . SER A 1 457 ? 13.492 15.149 20.122 1.000 37.751 457 SER A O 1
ATOM 3534 N N . ARG A 1 458 ? 12.684 16.821 18.800 1.000 38.520 458 ARG A N 1
ATOM 3535 C CA . ARG A 1 458 ? 12.456 17.795 19.896 1.000 39.761 458 ARG A CA 1
ATOM 3536 C C . ARG A 1 458 ? 11.200 17.335 20.633 1.000 40.868 458 ARG A C 1
ATOM 3537 O O . ARG A 1 458 ? 10.238 16.917 19.957 1.000 43.389 458 ARG A O 1
ATOM 3545 N N . ILE A 1 459 ? 11.261 17.283 21.963 1.000 41.948 459 ILE A N 1
ATOM 3546 C CA . ILE A 1 459 ? 10.123 16.858 22.825 1.000 41.650 459 ILE A CA 1
ATOM 3547 C C . ILE A 1 459 ? 9.951 17.904 23.925 1.000 41.444 459 ILE A C 1
ATOM 3548 O O . ILE A 1 459 ? 10.951 18.498 24.352 1.000 40.685 459 ILE A O 1
ATOM 3553 N N . PHE A 1 460 ? 8.704 18.147 24.301 1.000 40.443 460 PHE A N 1
ATOM 3554 C CA . PHE A 1 460 ? 8.283 19.179 25.278 1.000 40.778 460 PHE A CA 1
ATOM 3555 C C . PHE A 1 460 ? 7.195 18.557 26.141 1.000 41.544 460 PHE A C 1
ATOM 3556 O O . PHE A 1 460 ? 6.316 17.865 25.583 1.000 40.028 460 PHE A O 1
ATOM 3564 N N . SER A 1 461 ? 7.314 18.723 27.454 1.000 41.781 461 SER A N 1
ATOM 3565 C CA . SER A 1 461 ? 6.296 18.279 28.435 1.000 42.758 461 SER A CA 1
ATOM 3566 C C . SER A 1 461 ? 6.419 19.177 29.673 1.000 43.774 461 SER A C 1
ATOM 3567 O O . SER A 1 461 ? 7.220 20.141 29.609 1.000 44.578 461 SER A O 1
ATOM 3570 N N . ASP A 1 462 ? 5.645 18.899 30.723 1.000 44.590 462 ASP A N 1
ATOM 3571 C CA . ASP A 1 462 ? 5.556 19.749 31.942 1.000 46.082 462 ASP A CA 1
ATOM 3572 C C . ASP A 1 462 ? 6.423 19.114 33.032 1.000 44.166 462 ASP A C 1
ATOM 3573 O O . ASP A 1 462 ? 5.934 18.217 33.743 1.000 42.833 462 ASP A O 1
ATOM 3578 N N . GLY A 1 463 ? 7.685 19.536 33.105 1.000 43.656 463 GLY A N 1
ATOM 3579 C CA . GLY A 1 463 ? 8.595 19.261 34.230 1.000 43.533 463 GLY A CA 1
ATOM 3580 C C . GLY A 1 463 ? 9.597 18.162 33.928 1.000 43.601 463 GLY A C 1
ATOM 3581 O O . GLY A 1 463 ? 9.843 17.865 32.738 1.000 42.572 463 GLY A O 1
ATOM 3582 N N . ASP A 1 464 ? 10.145 17.579 34.993 1.000 43.170 464 ASP A N 1
ATOM 3583 C CA . ASP A 1 464 ? 11.202 16.542 34.961 1.000 43.942 464 ASP A CA 1
ATOM 3584 C C . ASP A 1 464 ? 10.656 15.302 34.243 1.000 42.450 464 ASP A C 1
ATOM 3585 O O . ASP A 1 464 ? 9.458 14.980 34.411 1.000 41.026 464 ASP A O 1
ATOM 3590 N N . TRP A 1 465 ? 11.516 14.630 33.481 1.000 42.376 465 TRP A N 1
ATOM 3591 C CA . TRP A 1 465 ? 11.145 13.439 32.668 1.000 42.077 465 TRP A CA 1
ATOM 3592 C C . TRP A 1 465 ? 10.771 12.264 33.576 1.000 42.385 465 TRP A C 1
ATOM 3593 O O . TRP A 1 465 ? 11.540 11.951 34.502 1.000 43.954 465 TRP A O 1
ATOM 3604 N N . VAL A 1 466 ? 9.606 11.665 33.318 1.000 42.140 466 VAL A N 1
ATOM 3605 C CA . VAL A 1 466 ? 9.207 10.324 33.817 1.000 42.041 466 VAL A CA 1
ATOM 3606 C C . VAL A 1 466 ? 9.127 9.431 32.583 1.000 41.599 466 VAL A C 1
ATOM 3607 O O . VAL A 1 466 ? 8.499 9.866 31.599 1.000 40.507 466 VAL A O 1
ATOM 3611 N N . VAL A 1 467 ? 9.786 8.272 32.634 1.000 41.090 467 VAL A N 1
ATOM 3612 C CA . VAL A 1 467 ? 9.791 7.243 31.556 1.000 40.565 467 VAL A CA 1
ATOM 3613 C C . VAL A 1 467 ? 9.129 5.984 32.114 1.000 40.651 467 VAL A C 1
ATOM 3614 O O . VAL A 1 467 ? 9.656 5.407 33.087 1.000 42.282 467 VAL A O 1
ATOM 3618 N N . LYS A 1 468 ? 7.998 5.585 31.539 1.000 40.912 468 LYS A N 1
ATOM 3619 C CA . LYS A 1 468 ? 7.239 4.394 31.999 1.000 40.734 468 LYS A CA 1
ATOM 3620 C C . LYS A 1 468 ? 7.394 3.261 30.981 1.000 39.972 468 LYS A C 1
ATOM 3621 O O . LYS A 1 468 ? 7.362 3.532 29.781 1.000 38.886 468 LYS A O 1
ATOM 3627 N N . ASN A 1 469 ? 7.536 2.033 31.473 1.000 39.779 469 ASN A N 1
ATOM 3628 C CA . ASN A 1 469 ? 7.511 0.796 30.658 1.000 40.020 469 ASN A CA 1
ATOM 3629 C C . ASN A 1 469 ? 6.052 0.443 30.353 1.000 40.300 469 ASN A C 1
ATOM 3630 O O . ASN A 1 469 ? 5.372 -0.050 31.246 1.000 40.388 469 ASN A O 1
ATOM 3635 N N . SER A 1 470 ? 5.599 0.707 29.127 1.000 41.068 470 SER A N 1
ATOM 3636 C CA . SER A 1 470 ? 4.246 0.351 28.628 1.000 41.047 470 SER A CA 1
ATOM 3637 C C . SER A 1 470 ? 4.281 -1.012 27.923 1.000 40.473 470 SER A C 1
ATOM 3638 O O . SER A 1 470 ? 3.213 -1.470 27.488 1.000 39.483 470 SER A O 1
ATOM 3641 N N . SER A 1 471 ? 5.461 -1.640 27.821 1.000 40.487 471 SER A N 1
ATOM 3642 C CA . SER A 1 471 ? 5.665 -2.963 27.173 1.000 40.408 471 SER A CA 1
ATOM 3643 C C . SER A 1 471 ? 4.891 -4.043 27.930 1.000 42.323 471 SER A C 1
ATOM 3644 O O . SER A 1 471 ? 4.796 -3.986 29.156 1.000 42.906 471 SER A O 1
ATOM 3647 N N . PRO A 1 472 ? 4.359 -5.083 27.241 1.000 42.674 472 PRO A N 1
ATOM 3648 C CA . PRO A 1 472 ? 3.788 -6.244 27.925 1.000 44.117 472 PRO A CA 1
ATOM 3649 C C . PRO A 1 472 ? 4.861 -7.229 28.419 1.000 45.442 472 PRO A C 1
ATOM 3650 O O . PRO A 1 472 ? 4.524 -8.362 28.653 1.000 48.526 472 PRO A O 1
ATOM 3654 N N . GLN A 1 473 ? 6.112 -6.780 28.537 1.000 44.698 473 GLN A N 1
ATOM 3655 C CA . GLN A 1 473 ? 7.274 -7.575 29.011 1.000 45.203 473 GLN A CA 1
ATOM 3656 C C . GLN A 1 473 ? 8.082 -6.694 29.963 1.000 45.614 473 GLN A C 1
ATOM 3657 O O . GLN A 1 473 ? 7.958 -5.446 29.872 1.000 44.231 473 GLN A O 1
ATOM 3663 N N . THR A 1 474 ? 8.868 -7.328 30.833 1.000 46.173 474 THR A N 1
ATOM 3664 C CA . THR A 1 474 ? 9.891 -6.680 31.695 1.000 46.102 474 THR A CA 1
ATOM 3665 C C . THR A 1 474 ? 11.093 -6.318 30.825 1.000 44.935 474 THR A C 1
ATOM 3666 O O . THR A 1 474 ? 11.513 -7.165 30.015 1.000 45.909 474 THR A O 1
ATOM 3670 N N . LEU A 1 475 ? 11.612 -5.103 30.988 1.000 43.771 475 LEU A N 1
ATOM 3671 C CA . LEU A 1 475 ? 12.801 -4.605 30.252 1.000 43.439 475 LEU A CA 1
ATOM 3672 C C . LEU A 1 475 ? 13.992 -4.616 31.206 1.000 43.934 475 LEU A C 1
ATOM 3673 O O . LEU A 1 475 ? 13.786 -4.466 32.426 1.000 45.904 475 LEU A O 1
ATOM 3678 N N . SER A 1 476 ? 15.183 -4.829 30.660 1.000 44.361 476 SER A N 1
ATOM 3679 C CA A SER A 1 476 ? 16.463 -4.542 31.352 0.500 45.477 476 SER A CA 1
ATOM 3680 C CA B SER A 1 476 ? 16.470 -4.549 31.341 0.500 45.238 476 SER A CA 1
ATOM 3681 C C . SER A 1 476 ? 16.841 -3.096 31.038 1.000 45.370 476 SER A C 1
ATOM 3682 O O . SER A 1 476 ? 16.984 -2.774 29.839 1.000 44.117 476 SER A O 1
ATOM 3687 N N . VAL A 1 477 ? 16.936 -2.269 32.078 1.000 46.366 477 VAL A N 1
ATOM 3688 C CA . VAL A 1 477 ? 17.125 -0.800 31.943 1.000 47.236 477 VAL A CA 1
ATOM 3689 C C . VAL A 1 477 ? 18.269 -0.352 32.849 1.000 47.838 477 VAL A C 1
ATOM 3690 O O . VAL A 1 477 ? 18.188 -0.545 34.074 1.000 50.195 477 VAL A O 1
ATOM 3694 N N . GLU A 1 478 ? 19.293 0.217 32.234 1.000 48.624 478 GLU A N 1
ATOM 3695 C CA . GLU A 1 478 ? 20.400 0.946 32.891 1.000 49.828 478 GLU A CA 1
ATOM 3696 C C . GLU A 1 478 ? 20.141 2.431 32.621 1.000 49.669 478 GLU A C 1
ATOM 3697 O O . GLU A 1 478 ? 20.095 2.793 31.433 1.000 49.355 478 GLU A O 1
ATOM 3703 N N . ALA A 1 479 ? 19.899 3.238 33.657 1.000 49.665 479 ALA A N 1
ATOM 3704 C CA . ALA A 1 479 ? 19.464 4.649 33.516 1.000 50.318 479 ALA A CA 1
ATOM 3705 C C . ALA A 1 479 ? 20.279 5.571 34.429 1.000 51.216 479 ALA A C 1
ATOM 3706 O O . ALA A 1 479 ? 20.484 5.204 35.601 1.000 50.532 479 ALA A O 1
ATOM 3708 N N . TYR A 1 480 ? 20.676 6.738 33.906 1.000 52.128 480 TYR A N 1
ATOM 3709 C CA . TYR A 1 480 ? 21.437 7.799 34.618 1.000 54.567 480 TYR A CA 1
ATOM 3710 C C . TYR A 1 480 ? 20.800 9.175 34.384 1.000 54.950 480 TYR A C 1
ATOM 3711 O O . TYR A 1 480 ? 20.194 9.387 33.317 1.000 54.012 480 TYR A O 1
ATOM 3720 N N . ARG A 1 481 ? 20.932 10.075 35.365 1.000 55.407 481 ARG A N 1
ATOM 3721 C CA . ARG A 1 481 ? 20.827 11.544 35.167 1.000 55.124 481 ARG A CA 1
ATOM 3722 C C . ARG A 1 481 ? 22.114 12.002 34.473 1.000 53.590 481 ARG A C 1
ATOM 3723 O O . ARG A 1 481 ? 23.123 11.285 34.593 1.000 52.849 481 ARG A O 1
ATOM 3731 N N . LEU A 1 482 ? 22.072 13.130 33.758 1.000 52.540 482 LEU A N 1
ATOM 3732 C CA . LEU A 1 482 ? 23.241 13.689 33.021 1.000 53.254 482 LEU A CA 1
ATOM 3733 C C . LEU A 1 482 ? 23.478 15.140 33.457 1.000 53.748 482 LEU A C 1
ATOM 3734 O O . LEU A 1 482 ? 22.497 15.888 33.588 1.000 51.625 482 LEU A O 1
ATOM 3739 N N . ARG A 1 483 ? 24.744 15.520 33.649 1.000 55.727 483 ARG A N 1
ATOM 3740 C CA . ARG A 1 483 ? 25.146 16.887 34.082 1.000 57.101 483 ARG A CA 1
ATOM 3741 C C . ARG A 1 483 ? 25.011 17.847 32.895 1.000 56.487 483 ARG A C 1
ATOM 3742 O O . ARG A 1 483 ? 24.770 17.375 31.764 1.000 54.114 483 ARG A O 1
ATOM 3750 N N . ARG A 1 484 ? 25.165 19.146 33.154 1.000 57.524 484 ARG A N 1
ATOM 3751 C CA . ARG A 1 484 ? 25.265 20.201 32.117 1.000 57.088 484 ARG A CA 1
ATOM 3752 C C . ARG A 1 484 ? 26.662 20.134 31.509 1.000 56.392 484 ARG A C 1
ATOM 3753 O O . ARG A 1 484 ? 27.601 19.811 32.250 1.000 58.856 484 ARG A O 1
ATOM 3761 N N . SER A 1 485 ? 26.781 20.410 30.213 1.000 54.217 485 SER A N 1
ATOM 3762 C CA . SER A 1 485 ? 28.080 20.546 29.508 1.000 54.343 485 SER A CA 1
ATOM 3763 C C . SER A 1 485 ? 28.089 21.812 28.646 1.000 53.394 485 SER A C 1
ATOM 3764 O O . SER A 1 485 ? 29.067 22.008 27.922 1.000 53.921 485 SER A O 1
ATOM 3767 N N . VAL A 1 486 ? 27.024 22.617 28.697 1.000 53.230 486 VAL A N 1
ATOM 3768 C CA . VAL A 1 486 ? 26.858 23.850 27.872 1.000 54.696 486 VAL A CA 1
ATOM 3769 C C . VAL A 1 486 ? 26.227 24.918 28.756 1.000 54.495 486 VAL A C 1
ATOM 3770 O O . VAL A 1 486 ? 25.605 24.594 29.757 1.000 53.778 486 VAL A O 1
ATOM 3774 N N . PRO A 1 487 ? 26.360 26.215 28.406 1.000 56.112 487 PRO A N 1
ATOM 3775 C CA . PRO A 1 487 ? 25.798 27.293 29.217 1.000 58.034 487 PRO A CA 1
ATOM 3776 C C . PRO A 1 487 ? 24.261 27.272 29.239 1.000 56.931 487 PRO A C 1
ATOM 3777 O O . PRO A 1 487 ? 23.685 26.758 28.315 1.000 57.783 487 PRO A O 1
ATOM 3781 N N . ALA A 1 488 ? 23.664 27.838 30.288 1.000 58.165 488 ALA A N 1
ATOM 3782 C CA . ALA A 1 488 ? 22.205 28.007 30.496 1.000 58.571 488 ALA A CA 1
ATOM 3783 C C . ALA A 1 488 ? 21.533 28.532 29.221 1.000 57.797 488 ALA A C 1
ATOM 3784 O O . ALA A 1 488 ? 20.393 28.214 28.890 1.000 57.752 488 ALA A O 1
#

InterPro domains:
  IPR001362 Glycoside hydrolase, family 32 [SM00640] (53-451)
  IPR006232 Sucrose-6-phosphate hydrolase [TIGR01322] (46-461)
  IPR013148 Glycosyl hydrolase family 32, N-terminal [PF00251] (53-347)
  IPR013189 Glycosyl hydrolase family 32, C-terminal [PF08244] (391-464)
  IPR013320 Concanavalin A-like lectin/glucanase domain superfamily [SSF49899] (349-465)
  IPR018053 Glycoside hydrolase, family 32, active site [PS00609] (53-66)
  IPR023296 Glycosyl hydrolase, five-bladed beta-propeller domain superfamily [G3DSA:2.115.10.20] (15-363)
  IPR023296 Glycosyl hydrolase, five-bladed beta-propeller domain superfamily [SSF75005] (45-346)
  IPR051214 Glycosyl Hydrolase 32 Enzymes [PTHR43101] (26-481)

Radius of gyration: 21.84 Å; Cα contacts (8 Å, |Δi|>4): 1318; chains: 1; bounding box: 48×61×55 Å

Solvent-accessible surface area: 18003 Å² total; per-residue (Å²): 79,89,112,77,37,32,130,94,4,74,88,72,24,74,108,51,85,98,124,20,59,94,118,23,7,2,24,7,2,4,1,0,10,0,2,8,0,11,6,3,0,0,10,5,113,6,126,53,74,20,9,0,0,2,5,2,38,1,101,70,7,58,106,6,64,0,4,0,2,2,1,5,1,85,64,8,12,36,8,91,42,53,36,14,2,2,30,24,117,119,3,55,0,18,10,2,2,10,25,58,99,54,94,40,0,1,0,1,0,0,0,49,38,120,46,138,80,127,62,127,52,59,2,10,0,24,0,0,50,6,84,77,4,52,61,6,168,52,83,182,42,31,51,20,8,59,127,10,13,99,134,19,26,21,0,23,9,2,26,7,42,101,78,164,116,58,14,7,0,0,0,0,0,13,20,136,181,43,0,14,0,0,0,0,51,3,52,63,1,73,103,28,96,62,30,21,60,14,20,62,4,128,45,134,28,8,98,4,1,23,12,5,2,3,13,87,17,61,74,96,3,0,2,0,0,0,0,16,34,14,138,84,156,66,32,47,37,87,14,47,31,3,4,0,0,13,34,10,95,12,31,50,155,87,32,91,14,91,40,111,115,123,20,18,13,2,6,20,1,5,6,4,4,1,2,19,3,25,94,28,116,90,65,8,11,0,1,0,1,0,3,2,57,142,57,117,21,71,0,66,145,7,17,0,0,0,1,1,2,10,5,0,30,8,105,26,70,68,90,28,2,2,0,43,9,12,127,37,3,71,93,0,62,74,81,73,41,34,102,32,105,1,105,59,111,70,48,7,86,3,8,47,3,0,0,1,45,2,87,11,57,36,120,78,88,1,40,1,44,1,50,4,107,129,23,41,86,49,7,26,0,7,15,30,48,161,76,21,40,0,31,0,48,52,57,60,82,51,19,38,15,118,7,128,46,72,44,120,40,17,1,49,0,0,0,0,10,2,3,0,0,0,3,0,7,63,1,10,7,1,0,0,0,4,2,20,11,76,47,62,5,28,1,62,0,29,1,89,18,56,0,62,1,56,0,32,80,8,72,125,7,12,45,69

Organism: Bombyx mori (NCBI:txid7091)

Sequence (464 aa):
QNETAKRELEEYIADKKAEINPRYRPHYHISPPVGWMNAPNGFSYYKGKFHLFYQFYPYDSVWGPMHWGHVSSSNLIDWEHLPTALIPETEMCFSGGAVVHGDDLVLLYTGRVTTDTDPFYNETQYLAFSNDGVNFRKYEGNPVLSYVPDNSADFRDPKIWKFKDHWYVVIGSSSNKQGRVLLYRSGDLFNWEFLSVLGESDDGDMGYMWECPDLFELGGKTIFLWSPQGLEPKGDRYKNTYQTGYYIGELDYETFEFKTDKYFQELDYGHDFYATQTIQGDGKTYLIGWFNMWEVPHLEEEDGWAGTTTLVRELQLIGTRITMNPLEGIQDLRTDSVHNGDLEPQQAIEFGPTAEIILQGCLDQKIELLIQGKEGGLVTTTVTWDPEVGKVIVNRSGEVRQVEWVPIGKTSWRLFLDASSLELFCGEGEVVFSSRIFSDGDWVVKNSSPQTLSSVEAYRLRRSVPA

Foldseek 3Di:
DPPVVQVVLVVLLVVCLVLFDCLQPWQFFFFDSFAEWAFKAAQEDADQKTKIWTFGDRPAQDHDQTWIWIWIGNQLGFIETAGGAGDDDQFRFAHEHWYDDPLKIKTWFWTWHADDDPVRIAIAIWIWIDNPRHYIDTDPPPPLGRDDPPSFRAWGQWYWDDDDQKIKTWTWTFDPQKTWIWIWIDNPVRHIHTQDRQDIHPPQQGRIWANWDWDDAPNWIKTWTKHAGHDDDVLPPPANIFIWIFTAHQDPVNRYGDTPPPTDGQALAHFWGHKDWDDDPNWIKMKTKRHGPPDDFVSRVSRHGITIDAIWTWHCDPNFTFTDHPPPQCVQFDDFFDFFWAFAFRKTWEFQKKKKKKDDPLCFKWKKWKAAPVGFAIWMWMRDSVQQKTWIQASNDIGIDRDDAPDAQIWIWIGTSFWIWIQGHRRRHIYIHGHHHHGTIMITTNINGIMGMGMGYGGGSYDD

Nearest PDB structures (foldseek):
  7bwc-assembly1_A  TM=1.002E+00  e=9.303E-93  Bombyx mori
  7bwb-assembly1_A  TM=1.001E+00  e=1.734E-87  Bombyx mori
  7vco-assembly1_A  TM=8.954E-01  e=1.146E-42  Frischella perrara
  1w2t-assembly2_B  TM=8.908E-01  e=1.679E-37  Thermotoga maritima MSB8
  2qqw-assembly1_A  TM=8.194E-01  e=7.885E-31  Arabidopsis thaliana

CATH classification: 2.115.10.20

B-factor: mean 54.54, std 14.06, range [32.5, 110.62]

Secondary structure (DSSP, 8-state):
--HHHHHHHHHHHHHHGGG---TT--SSS---SSEEEEEEEEEEEETTEEEEEEEEETTSSS--S-EEEEEEESSSSS-EE---SB--SSSEEEEEEEEE-SS-EEEEEEEEEE-SSTT-EEEEEEEEEESSSS--EE-TT--SB---GGG-S-EEEEEEEEETTEEEEEEEEEETTEEEEEEEEESSSSS-EEEEEEEE--SSS-SEEEEEEEEEETTEEEEEEEEE-PPPBTTBS-SSS--EEEEEEEETTTTEEEE----EES--SSS-EEEEEEEETTEEEEEEESS-TTS--TTGGGTEE--BPPPEEEEEETTEEEEEE-TTGGGGEEEEEE-SEE-TT-EEE-SS-EEEEEE--TTS-EEEEEEETTEEEEEEEEEETTTTEEEEEETTEEEEEE---SS---EEEEEETTEEEEEETTTTEEEEEE---SSSEEEEE-SSS-EEEEEEEE---S--